Protein AF-A0A1I7H2E7-F1 (afdb_monomer)

Foldseek 3Di:
DDDDDDYDDDDDDDDDDDDDDDDDPPPDPPPPPAKDKPPQEEEEEAFDKDKIFIPWKWQKDWDPVLCQQWDWPDRIGRIIMIHGHDADKTWMWTDDPPDIGIHIYGYDYDDPDDKDWPAQEDEDEAQGKDATDIPDLQKAKDWPDVCQWDADRRRIIHGHDAPDKTKMKIDHPRGIGIHIYHYHYDAAADDPLVLLVQLQQPDDPPQEAEEEQDDPVLVVLDDRHRHHDQHLPVQPDLVSSLVSLCVRCPPPDLQHAYEYAYAAPCPSLVSNLVSCVVVVRDRVSYHYHVRHPPDSPSQDAAADELVRCVVPVVLAAEEEQDAPVVVVVDDDPNHDYQDQVQCLVVVNLVRPSSLVSLCVRCPPPDLLHAYEYAYQFSCRSLSSSLVSCVVVPRDRVSGYYHHGGPVRNPD

Structure (mmCIF, N/CA/C/O backbone):
data_AF-A0A1I7H2E7-F1
#
_entry.id   AF-A0A1I7H2E7-F1
#
loop_
_atom_site.group_PDB
_atom_site.id
_atom_site.type_symbol
_atom_site.label_atom_id
_atom_site.label_alt_id
_atom_site.label_comp_id
_atom_site.label_asym_id
_atom_site.label_entity_id
_atom_site.label_seq_id
_atom_site.pdbx_PDB_ins_code
_atom_site.Cartn_x
_atom_site.Cartn_y
_atom_site.Cartn_z
_atom_site.occupancy
_atom_site.B_iso_or_equiv
_atom_site.auth_seq_id
_atom_site.auth_comp_id
_atom_site.auth_asym_id
_atom_site.auth_atom_id
_atom_site.pdbx_PDB_model_num
ATOM 1 N N . MET A 1 1 ? -45.695 77.526 45.632 1.00 39.12 1 MET A N 1
ATOM 2 C CA . MET A 1 1 ? -44.783 76.840 44.684 1.00 39.12 1 MET A CA 1
ATOM 3 C C . MET A 1 1 ? -43.753 76.046 45.487 1.00 39.12 1 MET A C 1
ATOM 5 O O . MET A 1 1 ? -43.340 76.548 46.519 1.00 39.12 1 MET A O 1
ATOM 9 N N . THR A 1 2 ? -43.395 74.830 45.047 1.00 47.53 2 THR A N 1
ATOM 10 C CA . THR A 1 2 ? -42.197 74.028 45.436 1.00 47.53 2 THR A CA 1
ATOM 11 C C . THR A 1 2 ? -41.650 74.087 46.884 1.00 47.53 2 THR A C 1
ATOM 13 O O . THR A 1 2 ? -40.938 75.038 47.200 1.00 47.53 2 THR A O 1
ATOM 16 N N . LYS A 1 3 ? -41.798 72.997 47.675 1.00 38.00 3 LYS A N 1
ATOM 17 C CA . LYS A 1 3 ? -40.707 72.274 48.408 1.00 38.00 3 LYS A CA 1
ATOM 18 C C . LYS A 1 3 ? -41.203 71.186 49.406 1.00 38.00 3 LYS A C 1
ATOM 20 O O . LYS A 1 3 ? -42.152 71.397 50.141 1.00 38.00 3 LYS A O 1
ATOM 25 N N . THR A 1 4 ? -40.506 70.040 49.393 1.00 45.47 4 THR A N 1
ATOM 26 C CA . THR A 1 4 ? -40.115 69.075 50.468 1.00 45.47 4 THR A CA 1
ATOM 27 C C . THR A 1 4 ? -40.880 68.862 51.811 1.00 45.47 4 THR A C 1
ATOM 29 O O . THR A 1 4 ? -41.025 69.798 52.586 1.00 45.47 4 THR A O 1
ATOM 32 N N . ASN A 1 5 ? -40.994 67.565 52.190 1.00 44.47 5 ASN A N 1
ATOM 33 C CA . ASN A 1 5 ? -40.576 66.905 53.471 1.00 44.47 5 ASN A CA 1
ATOM 34 C C . ASN A 1 5 ? -41.525 66.537 54.670 1.00 44.47 5 ASN A C 1
ATOM 36 O O . ASN A 1 5 ? -42.343 67.321 55.126 1.00 44.47 5 ASN A O 1
ATOM 40 N N . THR A 1 6 ? -41.231 65.342 55.244 1.00 44.25 6 THR A N 1
ATOM 41 C CA . THR A 1 6 ? -41.239 64.874 56.679 1.00 44.25 6 THR A CA 1
ATOM 42 C C . THR A 1 6 ? -42.506 64.667 57.578 1.00 44.25 6 THR A C 1
ATOM 44 O O . THR A 1 6 ? -43.095 65.634 58.026 1.00 44.25 6 THR A O 1
ATOM 47 N N . THR A 1 7 ? -42.785 63.392 57.976 1.00 47.19 7 THR A N 1
ATOM 48 C CA . THR A 1 7 ? -42.917 62.764 59.359 1.00 47.19 7 THR A CA 1
ATOM 49 C C . THR A 1 7 ? -43.738 63.416 60.532 1.00 47.19 7 THR A C 1
ATOM 51 O O . THR A 1 7 ? -43.696 64.627 60.643 1.00 47.19 7 THR A O 1
ATOM 54 N N . LEU A 1 8 ? -44.375 62.769 61.560 1.00 46.16 8 LEU A N 1
ATOM 55 C CA . LEU A 1 8 ? -44.538 61.366 62.082 1.00 46.16 8 LEU A CA 1
ATOM 56 C C . LEU A 1 8 ? -45.628 61.229 63.235 1.00 46.16 8 LEU A C 1
ATOM 58 O O . LEU A 1 8 ? -46.030 62.243 63.782 1.00 46.16 8 LEU A O 1
ATOM 62 N N . ARG A 1 9 ? -45.918 59.984 63.727 1.00 43.84 9 ARG A N 1
ATOM 63 C CA . ARG A 1 9 ? -46.377 59.518 65.108 1.00 43.84 9 ARG A CA 1
ATOM 64 C C . ARG A 1 9 ? -47.878 59.366 65.572 1.00 43.84 9 ARG A C 1
ATOM 66 O O . ARG A 1 9 ? -48.495 60.331 65.980 1.00 43.84 9 ARG A O 1
ATOM 73 N N . ARG A 1 10 ? -48.299 58.081 65.747 1.00 44.12 10 ARG A N 1
ATOM 74 C CA . ARG A 1 10 ? -48.783 57.285 66.954 1.00 44.12 10 ARG A CA 1
ATOM 75 C C . ARG A 1 10 ? -50.071 57.561 67.822 1.00 44.12 10 ARG A C 1
ATOM 77 O O . ARG A 1 10 ? -50.390 58.697 68.119 1.00 44.12 10 ARG A O 1
ATOM 84 N N . ALA A 1 11 ? -50.592 56.434 68.393 1.00 37.72 11 ALA A N 1
ATOM 85 C CA . ALA A 1 11 ? -51.618 56.159 69.467 1.00 37.72 11 ALA A CA 1
ATOM 86 C C . ALA A 1 11 ? -53.118 56.065 69.023 1.00 37.72 11 ALA A C 1
ATOM 88 O O . ALA A 1 11 ? -53.515 56.896 68.223 1.00 37.72 11 ALA A O 1
ATOM 89 N N . ALA A 1 12 ? -54.006 55.077 69.327 1.00 38.41 12 ALA A N 1
ATOM 90 C CA . ALA A 1 12 ? -54.265 54.044 70.389 1.00 38.41 12 ALA A CA 1
ATOM 91 C C . ALA A 1 12 ? -55.137 54.572 71.580 1.00 38.41 12 ALA A C 1
ATOM 93 O O . ALA A 1 12 ? -54.796 55.638 72.069 1.00 38.41 12 ALA A O 1
ATOM 94 N N . VAL A 1 13 ? -56.259 53.986 72.087 1.00 34.22 13 VAL A N 1
ATOM 95 C CA . VAL A 1 13 ? -56.623 52.601 72.550 1.00 34.22 13 VAL A CA 1
ATOM 96 C C . VAL A 1 13 ? -58.181 52.400 72.737 1.00 34.22 13 VAL A C 1
ATOM 98 O O . VAL A 1 13 ? -58.881 53.387 72.896 1.00 34.22 13 VAL A O 1
ATOM 101 N N . LEU A 1 14 ? -58.663 51.127 72.729 1.00 35.69 14 LEU A N 1
ATOM 102 C CA . LEU A 1 14 ? -59.932 50.416 73.162 1.00 35.69 14 LEU A CA 1
ATOM 103 C C . LEU A 1 14 ? -61.058 51.094 74.030 1.00 35.69 14 LEU A C 1
ATOM 105 O O . LEU A 1 14 ? -60.807 52.127 74.626 1.00 35.69 14 LEU A O 1
ATOM 109 N N . ALA A 1 15 ? -62.235 50.492 74.365 1.00 38.62 15 ALA A N 1
ATOM 110 C CA . ALA A 1 15 ? -63.203 49.504 73.779 1.00 38.62 15 ALA A CA 1
ATOM 111 C C . ALA A 1 15 ? -64.215 48.948 74.848 1.00 38.62 15 ALA A C 1
ATOM 113 O O . ALA A 1 15 ? -63.773 48.622 75.942 1.00 38.62 15 ALA A O 1
ATOM 114 N N . LEU A 1 16 ? -65.508 48.730 74.514 1.00 29.69 16 LEU A N 1
ATOM 115 C CA . LEU A 1 16 ? -66.520 47.801 75.123 1.00 29.69 16 LEU A CA 1
ATOM 116 C C . LEU A 1 16 ? -67.838 47.883 74.294 1.00 29.69 16 LEU A C 1
ATOM 118 O O . LEU A 1 16 ? -68.062 48.914 73.671 1.00 29.69 16 LEU A O 1
ATOM 122 N N . SER A 1 17 ? -68.818 46.963 74.294 1.00 39.81 17 SER A N 1
ATOM 123 C CA . SER A 1 17 ? -68.858 45.480 74.268 1.00 39.81 17 SER A CA 1
ATOM 124 C C . SER A 1 17 ? -70.331 45.028 74.147 1.00 39.81 17 SER A C 1
ATOM 126 O O . SER A 1 17 ? -71.151 45.509 74.926 1.00 39.81 17 SER A O 1
ATOM 128 N N . LEU A 1 18 ? -70.686 44.080 73.266 1.00 34.16 18 LEU A N 1
ATOM 129 C CA . LEU A 1 18 ? -72.016 43.437 73.281 1.00 34.16 18 LEU A CA 1
ATOM 130 C C . LEU A 1 18 ? -71.921 41.952 72.885 1.00 34.16 18 LEU A C 1
ATOM 132 O O . LEU A 1 18 ? -71.183 41.598 71.966 1.00 34.16 18 LEU A O 1
ATOM 136 N N . LEU A 1 19 ? -72.636 41.086 73.610 1.00 36.25 19 LEU A N 1
ATOM 137 C CA . LEU A 1 19 ? -72.611 39.629 73.434 1.00 36.25 19 LEU A CA 1
ATOM 138 C C . LEU A 1 19 ? -73.403 39.181 72.197 1.00 36.25 19 LEU A C 1
ATOM 140 O O . LEU A 1 19 ? -74.535 39.611 71.993 1.00 36.25 19 LEU A O 1
ATOM 144 N N . LEU A 1 20 ? -72.857 38.210 71.459 1.00 37.78 20 LEU A N 1
ATOM 145 C CA . LEU A 1 20 ? -73.611 37.388 70.511 1.00 37.78 20 LEU A CA 1
ATOM 146 C C . LEU A 1 20 ? -73.331 35.906 70.796 1.00 37.78 20 LEU A C 1
ATOM 148 O O . LEU A 1 20 ? -72.175 35.486 70.890 1.00 37.78 20 LEU A O 1
ATOM 152 N N . THR A 1 21 ? -74.384 35.112 70.972 1.00 44.91 21 THR A N 1
ATOM 153 C CA . THR A 1 21 ? -74.300 33.700 71.360 1.00 44.91 21 THR A CA 1
ATOM 154 C C . THR A 1 21 ? -73.898 32.818 70.178 1.00 44.91 21 THR A C 1
ATOM 156 O O . THR A 1 21 ? -74.697 32.514 69.297 1.00 44.91 21 THR A O 1
ATOM 159 N N . VAL A 1 22 ? -72.646 32.354 70.171 1.00 44.28 22 VAL A N 1
ATOM 160 C CA . VAL A 1 22 ? -72.192 31.335 69.214 1.00 44.28 22 VAL A CA 1
ATOM 161 C C . VAL A 1 22 ? -72.613 29.958 69.718 1.00 44.28 22 VAL A C 1
ATOM 163 O O . VAL A 1 22 ? -72.052 29.436 70.681 1.00 44.28 22 VAL A O 1
ATOM 166 N N . THR A 1 23 ? -73.581 29.342 69.041 1.00 45.22 23 THR A N 1
ATOM 167 C CA . THR A 1 23 ? -73.868 27.917 69.207 1.00 45.22 23 THR A CA 1
ATOM 168 C C . THR A 1 23 ? -72.648 27.106 68.776 1.00 45.22 23 THR A C 1
ATOM 170 O O . THR A 1 23 ? -72.267 27.079 67.605 1.00 45.22 23 THR A O 1
ATOM 173 N N . PHE A 1 24 ? -72.015 26.419 69.728 1.00 40.97 24 PHE A N 1
ATOM 174 C CA . PHE A 1 24 ? -70.978 25.445 69.412 1.00 40.97 24 PHE A CA 1
ATOM 175 C C . PHE A 1 24 ? -71.612 24.259 68.677 1.00 40.97 24 PHE A C 1
ATOM 177 O O . PHE A 1 24 ? -72.063 23.300 69.303 1.00 40.97 24 PHE A O 1
ATOM 184 N N . LEU A 1 25 ? -71.581 24.272 67.339 1.00 37.00 25 LEU A N 1
ATOM 185 C CA . LEU A 1 25 ? -71.547 23.005 66.616 1.00 37.00 25 LEU A CA 1
ATOM 186 C C . LEU A 1 25 ? -70.321 22.249 67.130 1.00 37.00 25 LEU A C 1
ATOM 188 O O . LEU A 1 25 ? -69.187 22.711 66.969 1.00 37.00 25 LEU A O 1
ATOM 192 N N . ALA A 1 26 ? -70.551 21.083 67.736 1.00 49.62 26 ALA A N 1
ATOM 193 C CA . ALA A 1 26 ? -69.478 20.144 68.017 1.00 49.62 26 ALA A CA 1
ATOM 194 C C . ALA A 1 26 ? -68.666 19.959 66.722 1.00 49.62 26 ALA A C 1
ATOM 196 O O . ALA A 1 26 ? -69.274 19.760 65.663 1.00 49.62 26 ALA A O 1
ATOM 197 N N . PRO A 1 27 ? -67.322 20.054 66.755 1.00 52.00 27 PRO A N 1
ATOM 198 C CA . PRO A 1 27 ? -66.520 19.921 65.553 1.00 52.00 27 PRO A CA 1
ATOM 199 C C . PRO A 1 27 ? -66.718 18.514 64.997 1.00 52.00 27 PRO A C 1
ATOM 201 O O . PRO A 1 27 ? -66.122 17.552 65.486 1.00 52.00 27 PRO A O 1
ATOM 204 N N . GLY A 1 28 ? -67.574 18.407 63.975 1.00 48.88 28 GLY A N 1
ATOM 205 C CA . GLY A 1 28 ? -67.830 17.164 63.268 1.00 48.88 28 GLY A CA 1
ATOM 206 C C . GLY A 1 28 ? -66.490 16.552 62.900 1.00 48.88 28 GLY A C 1
ATOM 207 O O . GLY A 1 28 ? -65.632 17.236 62.335 1.00 48.88 28 GLY A O 1
ATOM 208 N N . ALA A 1 29 ? -66.274 15.300 63.300 1.00 43.50 29 ALA A N 1
ATOM 209 C CA . ALA A 1 29 ? -64.980 14.650 63.185 1.00 43.50 29 ALA A CA 1
ATOM 210 C C . ALA A 1 29 ? -64.644 14.409 61.705 1.00 43.50 29 ALA A C 1
ATOM 212 O O . ALA A 1 29 ? -64.855 13.321 61.171 1.00 43.50 29 ALA A O 1
ATOM 213 N N . TYR A 1 30 ? -64.111 15.438 61.038 1.00 47.12 30 TYR A N 1
ATOM 214 C CA . TYR A 1 30 ? -63.625 15.387 59.666 1.00 47.12 30 TYR A CA 1
ATOM 215 C C . TYR A 1 30 ? -62.552 14.304 59.579 1.00 47.12 30 TYR A C 1
ATOM 217 O O . TYR A 1 30 ? -61.385 14.531 59.912 1.00 47.12 30 TYR A O 1
ATOM 225 N N . ALA A 1 31 ? -62.959 13.109 59.144 1.00 49.69 31 ALA A N 1
ATOM 226 C CA . ALA A 1 31 ? -62.100 11.941 59.067 1.00 49.69 31 ALA A CA 1
ATOM 227 C C . ALA A 1 31 ? -60.881 12.270 58.195 1.00 49.69 31 ALA A C 1
ATOM 229 O O . ALA A 1 31 ? -60.977 12.411 56.972 1.00 49.69 31 ALA A O 1
ATOM 230 N N . ALA A 1 32 ? -59.725 12.448 58.841 1.00 59.88 32 ALA A N 1
ATOM 231 C CA . ALA A 1 32 ? -58.547 13.016 58.202 1.00 59.88 32 ALA A CA 1
ATOM 232 C C . ALA A 1 32 ? -58.154 12.193 56.966 1.00 59.88 32 ALA A C 1
ATOM 234 O O . ALA A 1 32 ? -57.819 11.009 57.071 1.00 59.88 32 ALA A O 1
ATOM 235 N N . LYS A 1 33 ? -58.193 12.831 55.787 1.00 70.50 33 LYS A N 1
ATOM 236 C CA . LYS A 1 33 ? -58.052 12.172 54.479 1.00 70.50 33 LYS A CA 1
ATOM 237 C C . LYS A 1 33 ? -56.845 11.227 54.476 1.00 70.50 33 LYS A C 1
ATOM 239 O O . LYS A 1 33 ? -55.701 11.666 54.598 1.00 70.50 33 LYS A O 1
ATOM 244 N N . LYS A 1 34 ? -57.092 9.919 54.343 1.00 83.81 34 LYS A N 1
ATOM 245 C CA . LYS A 1 34 ? -56.076 8.855 54.471 1.00 83.81 34 LYS A CA 1
ATOM 246 C C . LYS A 1 34 ? -54.879 9.131 53.553 1.00 83.81 34 LYS A C 1
ATOM 248 O O . LYS A 1 34 ? -55.049 9.294 52.346 1.00 83.81 34 LYS A O 1
ATOM 253 N N . LEU A 1 35 ? -53.661 9.191 54.101 1.00 90.81 35 LEU A N 1
ATOM 254 C CA . LEU A 1 35 ? -52.460 9.495 53.312 1.00 90.81 35 LEU A CA 1
ATOM 255 C C . LEU A 1 35 ? -52.169 8.377 52.300 1.00 90.81 35 LEU A C 1
ATOM 257 O O . LEU A 1 35 ? -51.832 7.250 52.676 1.00 90.81 35 LEU A O 1
ATOM 261 N N . THR A 1 36 ? -52.223 8.723 51.016 1.00 92.25 36 THR A N 1
ATOM 262 C CA . THR A 1 36 ? -51.844 7.851 49.898 1.00 92.25 36 THR A CA 1
ATOM 263 C C . THR A 1 36 ? -50.719 8.484 49.094 1.00 92.25 36 THR A C 1
ATOM 265 O O . THR A 1 36 ? -50.698 9.701 48.902 1.00 92.25 36 THR A O 1
ATOM 268 N N . VAL A 1 37 ? -49.811 7.651 48.586 1.00 94.50 37 VAL A N 1
ATOM 269 C CA . VAL A 1 37 ? -48.674 8.065 47.756 1.00 94.50 37 VAL A CA 1
ATOM 270 C C . VAL A 1 37 ? -48.627 7.242 46.474 1.00 94.50 37 VAL A C 1
ATOM 272 O O . VAL A 1 37 ? -48.909 6.044 46.505 1.00 94.50 37 VAL A O 1
ATOM 275 N N . LYS A 1 38 ? -48.269 7.875 45.355 1.00 92.38 38 LYS A N 1
ATOM 276 C CA . LYS A 1 38 ? -48.076 7.213 44.059 1.00 92.38 38 LYS A CA 1
ATOM 277 C C . LYS A 1 38 ? -46.748 7.663 43.429 1.00 92.38 38 LYS A C 1
ATOM 279 O O . LYS A 1 38 ? -46.504 8.876 43.365 1.00 92.38 38 LYS A O 1
ATOM 284 N N . PRO A 1 39 ? -45.919 6.735 42.914 1.00 94.62 39 PRO A N 1
ATOM 285 C CA . PRO A 1 39 ? -45.935 5.277 43.137 1.00 94.62 39 PRO A CA 1
ATOM 286 C C . PRO A 1 39 ? -45.455 4.871 44.552 1.00 94.62 39 PRO A C 1
ATOM 288 O O . PRO A 1 39 ? -44.841 5.669 45.259 1.00 94.62 39 PRO A O 1
ATOM 291 N N . THR A 1 40 ? -45.702 3.619 44.957 1.00 93.19 40 THR A N 1
ATOM 292 C CA . THR A 1 40 ? -45.238 3.020 46.235 1.00 93.19 40 THR A CA 1
ATOM 293 C C . THR A 1 40 ? -43.922 2.237 46.111 1.00 93.19 40 THR A C 1
ATOM 295 O O . THR A 1 40 ? -43.202 2.069 47.096 1.00 93.19 40 THR A O 1
ATOM 298 N N . LYS A 1 41 ? -43.568 1.791 44.901 1.00 95.69 41 LYS A N 1
ATOM 299 C CA . LYS A 1 41 ? -42.285 1.163 44.558 1.00 95.69 41 LYS A CA 1
ATOM 300 C C . LYS A 1 41 ? -41.791 1.749 43.234 1.00 95.69 41 LYS A C 1
ATOM 302 O O . LYS A 1 41 ? -42.593 1.970 42.331 1.00 95.69 41 LYS A O 1
ATOM 307 N N . VAL A 1 42 ? -40.492 2.016 43.123 1.00 95.19 42 VAL A N 1
ATOM 308 C CA . VAL A 1 42 ? -39.837 2.513 41.903 1.00 95.19 42 VAL A CA 1
ATOM 309 C C . VAL A 1 42 ? -38.520 1.774 41.709 1.00 95.19 42 VAL A C 1
ATOM 311 O O . VAL A 1 42 ? -37.785 1.575 42.675 1.00 95.19 42 VAL A O 1
ATOM 314 N N . THR A 1 43 ? -38.202 1.424 40.467 1.00 94.94 43 THR A N 1
ATOM 315 C CA . THR A 1 43 ? -36.850 1.031 40.055 1.00 94.94 43 THR A CA 1
ATOM 316 C C . THR A 1 43 ? -36.293 2.134 39.159 1.00 94.94 43 THR A C 1
ATOM 318 O O . THR A 1 43 ? -37.012 2.594 38.276 1.00 94.94 43 THR A O 1
ATOM 321 N N . LEU A 1 44 ? -35.060 2.575 39.409 1.00 92.44 44 LEU A N 1
ATOM 322 C CA . LEU A 1 44 ? -34.354 3.617 38.651 1.00 92.44 44 LEU A CA 1
ATOM 323 C C . LEU A 1 44 ? -32.926 3.162 38.330 1.00 92.44 44 LEU A C 1
ATOM 325 O O . LEU A 1 44 ? -32.350 2.387 39.093 1.00 92.44 44 LEU A O 1
ATOM 329 N N . LYS A 1 45 ? -32.323 3.676 37.261 1.00 90.44 45 LYS A N 1
ATOM 330 C CA . LYS A 1 45 ? -30.861 3.678 37.069 1.00 90.44 45 LYS A CA 1
ATOM 331 C C . LYS A 1 45 ? -30.243 4.896 37.771 1.00 90.44 45 LYS A C 1
ATOM 333 O O . LYS A 1 45 ? -30.919 5.901 37.995 1.00 90.44 45 LYS A O 1
ATOM 338 N N . VAL A 1 46 ? -28.960 4.834 38.139 1.00 91.00 46 VAL A N 1
ATOM 339 C CA . VAL A 1 46 ? -28.218 6.015 38.635 1.00 91.00 46 VAL A CA 1
ATOM 340 C C . VAL A 1 46 ? -28.333 7.169 37.626 1.00 91.00 46 VAL A C 1
ATOM 342 O O . VAL A 1 46 ? -28.200 6.951 36.427 1.00 91.00 46 VAL A O 1
ATOM 345 N N . GLY A 1 47 ? -28.607 8.384 38.113 1.00 87.69 47 GLY A N 1
ATOM 346 C CA . GLY A 1 47 ? -28.859 9.579 37.299 1.00 87.69 47 GLY A CA 1
ATOM 347 C C . GLY A 1 47 ? -30.341 9.849 37.001 1.00 87.69 47 GLY A C 1
ATOM 348 O O . GLY A 1 47 ? -30.735 11.013 36.883 1.00 87.69 47 GLY A O 1
ATOM 349 N N . GLU A 1 48 ? -31.190 8.817 36.954 1.00 92.94 48 GLU A N 1
ATOM 350 C CA . GLU A 1 48 ? -32.618 8.978 36.656 1.00 92.94 48 GLU A CA 1
ATOM 351 C C . GLU A 1 48 ? -33.385 9.708 37.771 1.00 92.94 48 GLU A C 1
ATOM 353 O O . GLU A 1 48 ? -33.005 9.729 38.950 1.00 92.94 48 GLU A O 1
ATOM 358 N N . LYS A 1 49 ? -34.516 10.308 37.384 1.00 95.38 49 LYS A N 1
ATOM 359 C CA . LYS A 1 49 ? -35.393 11.098 38.253 1.00 95.38 49 LYS A CA 1
ATOM 360 C C . LYS A 1 49 ? -36.824 10.564 38.191 1.00 95.38 49 LYS A C 1
ATOM 362 O O . LYS A 1 49 ? -37.327 10.268 37.111 1.00 95.38 49 LYS A O 1
ATOM 367 N N . LYS A 1 50 ? -37.530 10.520 39.326 1.00 97.06 50 LYS A N 1
ATOM 368 C CA . LYS A 1 50 ? -38.975 10.224 39.366 1.00 97.06 50 LYS A CA 1
ATOM 369 C C . LYS A 1 50 ? -39.724 11.205 40.259 1.00 97.06 50 LYS A C 1
ATOM 371 O O . LYS A 1 50 ? -39.308 11.485 41.381 1.00 97.06 50 LYS A O 1
ATOM 376 N N . LYS A 1 51 ? -40.863 11.704 39.779 1.00 96.62 51 LYS A N 1
ATOM 377 C CA . LYS A 1 51 ? -41.819 12.468 40.590 1.00 96.62 51 LYS A CA 1
ATOM 378 C C . LYS A 1 51 ? -42.610 11.497 41.471 1.00 96.62 51 LYS A C 1
ATOM 380 O O . LYS A 1 51 ? -43.269 10.595 40.961 1.00 96.62 51 LYS A O 1
ATOM 385 N N . LEU A 1 52 ? -42.535 11.688 42.783 1.00 96.62 52 LEU A N 1
ATOM 386 C CA . LEU A 1 52 ? -43.393 11.047 43.775 1.00 96.62 52 LEU A CA 1
ATOM 387 C C . LEU A 1 52 ? -44.496 12.033 44.162 1.00 96.62 52 LEU A C 1
ATOM 389 O O . LEU A 1 52 ? -44.237 13.228 44.318 1.00 96.62 52 LEU A O 1
ATOM 393 N N . THR A 1 53 ? -45.720 11.539 44.323 1.00 95.69 53 THR A N 1
ATOM 394 C CA . THR A 1 53 ? -46.897 12.357 44.647 1.00 95.69 53 THR A CA 1
ATOM 395 C C . THR A 1 53 ? -47.620 11.815 45.872 1.00 95.69 53 THR A C 1
ATOM 397 O O . THR A 1 53 ? -47.594 10.612 46.137 1.00 95.69 53 THR A O 1
ATOM 400 N N . ALA A 1 54 ? -48.258 12.708 46.622 1.00 95.00 54 ALA A N 1
ATOM 401 C CA . ALA A 1 54 ? -49.149 12.414 47.733 1.00 95.00 54 ALA A CA 1
ATOM 402 C C . ALA A 1 54 ? -50.492 13.124 47.512 1.00 95.00 54 ALA A C 1
ATOM 404 O O . ALA A 1 54 ? -50.540 14.202 46.920 1.00 95.00 54 ALA A O 1
ATOM 405 N N . ASN A 1 55 ? -51.583 12.552 48.024 1.00 93.38 55 ASN A N 1
ATOM 406 C CA . ASN A 1 55 ? -52.922 13.151 47.913 1.00 93.38 55 ASN A CA 1
ATOM 407 C C . ASN A 1 55 ? -53.111 14.445 48.736 1.00 93.38 55 ASN A C 1
ATOM 409 O O . ASN A 1 55 ? -54.120 15.129 48.587 1.00 93.38 55 ASN A O 1
ATOM 413 N N . GLN A 1 56 ? -52.145 14.790 49.589 1.00 92.31 56 GLN A N 1
ATOM 414 C CA . GLN A 1 56 ? -52.139 15.974 50.450 1.00 92.31 56 GLN A CA 1
ATOM 415 C C . GLN A 1 56 ? -50.702 16.449 50.723 1.00 92.31 56 GLN A C 1
ATOM 417 O O . GLN A 1 56 ? -49.734 15.807 50.308 1.00 92.31 56 GLN A O 1
ATOM 422 N N . LYS A 1 57 ? -50.542 17.597 51.397 1.00 93.12 57 LYS A N 1
ATOM 423 C CA . LYS A 1 57 ? -49.223 18.160 51.736 1.00 93.12 57 LYS A CA 1
ATOM 424 C C . LYS A 1 57 ? -48.499 17.214 52.702 1.00 93.12 57 LYS A C 1
ATOM 426 O O . LYS A 1 57 ? -48.979 16.976 53.804 1.00 93.12 57 LYS A O 1
ATOM 431 N N . ALA A 1 58 ? -47.342 16.694 52.296 1.00 94.56 58 ALA A N 1
ATOM 432 C CA . ALA A 1 58 ? -46.531 15.792 53.108 1.00 94.56 58 ALA A CA 1
ATOM 433 C C . ALA A 1 58 ? -45.122 16.357 53.338 1.00 94.56 58 ALA A C 1
ATOM 435 O O . ALA A 1 58 ? -44.563 17.042 52.477 1.00 94.56 58 ALA A O 1
ATOM 436 N N . LYS A 1 59 ? -44.528 16.037 54.492 1.00 96.12 59 LYS A N 1
ATOM 437 C CA . LYS A 1 59 ? -43.092 16.199 54.749 1.00 96.12 59 LYS A CA 1
ATOM 438 C C . LYS A 1 59 ? -42.375 14.966 54.195 1.00 96.12 59 LYS A C 1
ATOM 440 O O . LYS A 1 59 ? -42.710 13.842 54.571 1.00 96.12 59 LYS A O 1
ATOM 445 N N . TRP A 1 60 ? -41.415 15.178 53.302 1.00 97.12 60 TRP A N 1
ATOM 446 C CA . TRP A 1 60 ? -40.678 14.123 52.607 1.00 97.12 60 TRP A CA 1
ATOM 447 C C . TRP A 1 60 ? -39.289 13.953 53.223 1.00 97.12 60 TRP A C 1
ATOM 449 O O . TRP A 1 60 ? -38.554 14.932 53.379 1.00 97.12 60 TRP A O 1
ATOM 459 N N . SER A 1 61 ? -38.917 12.721 53.569 1.00 96.38 61 SER A N 1
ATOM 460 C CA . SER A 1 61 ? -37.620 12.406 54.174 1.00 96.38 61 SER A CA 1
ATOM 461 C C . SER A 1 61 ? -37.034 11.079 53.688 1.00 96.38 61 SER A C 1
ATOM 463 O O . SER A 1 61 ? -37.719 10.233 53.116 1.00 96.38 61 SER A O 1
ATOM 465 N N . VAL A 1 62 ? -35.735 10.920 53.923 1.00 96.81 62 VAL A N 1
ATOM 466 C CA . VAL A 1 62 ? -34.926 9.711 53.712 1.00 96.81 62 VAL A CA 1
ATOM 467 C C . VAL A 1 62 ? -34.004 9.560 54.923 1.00 96.81 62 VAL A C 1
ATOM 469 O O . VAL A 1 62 ? -33.716 10.556 55.593 1.00 96.81 62 VAL A O 1
ATOM 472 N N . SER A 1 63 ? -33.553 8.346 55.244 1.00 96.06 63 SER A N 1
ATOM 473 C CA . SER A 1 63 ? -32.575 8.163 56.327 1.00 96.06 63 SER A CA 1
ATOM 474 C C . SER A 1 63 ? -31.174 8.652 55.921 1.00 96.06 63 SER A C 1
ATOM 476 O O . SER A 1 63 ? -30.893 8.828 54.733 1.00 96.06 63 SER A O 1
ATOM 478 N N . LYS A 1 64 ? -30.260 8.828 56.892 1.00 93.88 64 LYS A N 1
ATOM 479 C CA . LYS A 1 64 ? -28.857 9.211 56.621 1.00 93.88 64 LYS A CA 1
ATOM 480 C C . LYS A 1 64 ? -28.166 8.241 55.641 1.00 93.88 64 LYS A C 1
ATOM 482 O O . LYS A 1 64 ? -27.406 8.692 54.787 1.00 93.88 64 LYS A O 1
ATOM 487 N N . LYS A 1 65 ? -28.465 6.933 55.710 1.00 94.31 65 LYS A N 1
ATOM 488 C CA . LYS A 1 65 ? -27.951 5.931 54.755 1.00 94.31 65 LYS A CA 1
ATOM 489 C C . LYS A 1 65 ? -28.595 6.057 53.369 1.00 94.31 65 LYS A C 1
ATOM 491 O O . LYS A 1 65 ? -27.885 6.084 52.369 1.00 94.31 65 LYS A O 1
ATOM 496 N N . ASP A 1 66 ? -29.914 6.236 53.308 1.00 96.06 66 ASP A N 1
ATOM 497 C CA . ASP A 1 66 ? -30.657 6.349 52.043 1.00 96.06 66 ASP A CA 1
ATOM 498 C C . ASP A 1 66 ? -30.297 7.632 51.268 1.00 96.06 66 ASP A C 1
ATOM 500 O O . ASP A 1 66 ? -30.322 7.641 50.040 1.00 96.06 66 ASP A O 1
ATOM 504 N N . ALA A 1 67 ? -29.895 8.707 51.958 1.00 94.62 67 ALA A N 1
ATOM 505 C CA . ALA A 1 67 ? -29.451 9.968 51.349 1.00 94.62 67 ALA A CA 1
ATOM 506 C C . ALA A 1 67 ? -28.148 9.853 50.518 1.00 94.62 67 ALA A C 1
ATOM 508 O O . ALA A 1 67 ? -27.853 10.728 49.688 1.00 94.62 67 ALA A O 1
ATOM 509 N N . LYS A 1 68 ? -27.375 8.771 50.719 1.00 95.06 68 LYS A N 1
ATOM 510 C CA . LYS A 1 68 ? -26.234 8.388 49.866 1.00 95.06 68 LYS A CA 1
ATOM 511 C C . LYS A 1 68 ? -26.697 7.760 48.539 1.00 95.06 68 LYS A C 1
ATOM 513 O O . LYS A 1 68 ? -25.999 7.872 47.538 1.00 95.06 68 LYS A O 1
ATOM 518 N N . ILE A 1 69 ? -27.882 7.145 48.526 1.00 94.88 69 ILE A N 1
ATOM 519 C CA . ILE A 1 69 ? -28.468 6.402 47.395 1.00 94.88 69 ILE A CA 1
ATOM 520 C C . ILE A 1 69 ? -29.388 7.308 46.559 1.00 94.88 69 ILE A C 1
ATOM 522 O O . ILE A 1 69 ? -29.389 7.214 45.332 1.00 94.88 69 ILE A O 1
ATOM 526 N N . VAL A 1 70 ? -30.132 8.227 47.191 1.00 96.19 70 VAL A N 1
ATOM 527 C CA . VAL A 1 70 ? -31.078 9.142 46.522 1.00 96.19 70 VAL A CA 1
ATOM 528 C C . VAL A 1 70 ? -31.053 10.577 47.078 1.00 96.19 70 VAL A C 1
ATOM 530 O O . VAL A 1 70 ? -30.735 10.807 48.244 1.00 96.19 70 VAL A O 1
ATOM 533 N N . LYS A 1 71 ? -31.430 11.566 46.256 1.00 96.62 71 LYS A N 1
ATOM 534 C CA . LYS A 1 71 ? -31.652 12.979 46.645 1.00 96.62 71 LYS A CA 1
ATOM 535 C C . LYS A 1 71 ? -33.111 13.363 46.399 1.00 96.62 71 LYS A C 1
ATOM 537 O O . LYS A 1 71 ? -33.665 12.993 45.372 1.00 96.62 71 LYS A O 1
ATOM 542 N N . LEU A 1 72 ? -33.719 14.123 47.310 1.00 96.62 72 LEU A N 1
ATOM 543 C CA . LEU A 1 72 ? -35.060 14.698 47.135 1.00 96.62 72 LEU A CA 1
ATOM 544 C C . LEU A 1 72 ? -34.946 16.172 46.726 1.00 96.62 72 LEU A C 1
ATOM 546 O O . LEU A 1 72 ? -34.132 16.894 47.303 1.00 96.62 72 LEU A O 1
ATOM 550 N N . SER A 1 73 ? -35.767 16.629 45.776 1.00 94.44 73 SER A N 1
ATOM 551 C CA . SER A 1 73 ? -35.775 18.032 45.332 1.00 94.44 73 SER A CA 1
ATOM 552 C C . SER A 1 73 ? -36.455 18.976 46.325 1.00 94.44 73 SER A C 1
ATOM 554 O O . SER A 1 73 ? -35.987 20.091 46.531 1.00 94.44 73 SER A O 1
ATOM 556 N N . LYS A 1 74 ? -37.545 18.534 46.967 1.00 92.00 74 LYS A N 1
ATOM 557 C CA . LYS A 1 74 ? -38.290 19.301 47.981 1.00 92.00 74 LYS A CA 1
ATOM 558 C C . LYS A 1 74 ? -38.616 18.412 49.186 1.00 92.00 74 LYS A C 1
ATOM 560 O O . LYS A 1 74 ? -38.995 17.252 49.026 1.00 92.00 74 LYS A O 1
ATOM 565 N N . LYS A 1 75 ? -38.474 18.953 50.402 1.00 92.31 75 LYS A N 1
ATOM 566 C CA . LYS A 1 75 ? -38.739 18.250 51.681 1.00 92.31 75 LYS A CA 1
ATOM 567 C C . LYS A 1 75 ? -40.172 18.455 52.209 1.00 92.31 75 LYS A C 1
ATOM 569 O O . LYS A 1 75 ? -40.529 17.898 53.243 1.00 92.31 75 LYS A O 1
ATOM 574 N N . SER A 1 76 ? -40.995 19.249 51.522 1.00 90.56 76 SER A N 1
ATOM 575 C CA . SER A 1 76 ? -42.385 19.555 51.885 1.00 90.56 76 SER A CA 1
ATOM 576 C C . SER A 1 76 ? -43.211 19.824 50.624 1.00 90.56 76 SER A C 1
ATOM 578 O O . SER A 1 76 ? -42.698 20.438 49.688 1.00 90.56 76 SER A O 1
ATOM 580 N N . GLY A 1 77 ? -44.466 19.368 50.589 1.00 93.00 77 GLY A N 1
ATOM 581 C CA . GLY A 1 77 ? -45.407 19.610 49.487 1.00 93.00 77 GLY A CA 1
ATOM 582 C C . GLY A 1 77 ? -46.242 18.382 49.108 1.00 93.00 77 GLY A C 1
ATOM 583 O O . GLY A 1 77 ? -46.050 17.297 49.657 1.00 93.00 77 GLY A O 1
ATOM 584 N N . LYS A 1 78 ? -47.161 18.537 48.143 1.00 94.62 78 LYS A N 1
ATOM 585 C CA . LYS A 1 78 ? -47.935 17.416 47.561 1.00 94.62 78 LYS A CA 1
ATOM 586 C C . LYS A 1 78 ? -47.083 16.497 46.662 1.00 94.62 78 LYS A C 1
ATOM 588 O O . LYS A 1 78 ? -47.518 15.406 46.311 1.00 94.62 78 LYS A O 1
ATOM 593 N N . ALA A 1 79 ? -45.871 16.909 46.285 1.00 95.00 79 ALA A N 1
ATOM 594 C CA . ALA A 1 79 ? -44.958 16.119 45.461 1.00 95.00 79 ALA A CA 1
ATOM 595 C C . ALA A 1 79 ? -43.486 16.411 45.787 1.00 95.00 79 ALA A C 1
ATOM 597 O O . ALA A 1 79 ? -43.150 17.490 46.276 1.00 95.00 79 ALA A O 1
ATOM 598 N N . THR A 1 80 ? -42.608 15.467 45.451 1.00 96.75 80 THR A N 1
ATOM 599 C CA . THR A 1 80 ? -41.149 15.642 45.440 1.00 96.75 80 THR A CA 1
ATOM 600 C C . THR A 1 80 ? -40.545 14.879 44.263 1.00 96.75 80 THR A C 1
ATOM 602 O O . THR A 1 80 ? -41.130 13.902 43.798 1.00 96.75 80 THR A O 1
ATOM 605 N N . VAL A 1 81 ? -39.391 15.307 43.753 1.00 96.75 81 VAL A N 1
ATOM 606 C CA . VAL A 1 81 ? -38.638 14.543 42.746 1.00 96.75 81 VAL A CA 1
ATOM 607 C C . VAL A 1 81 ? -37.500 13.826 43.453 1.00 96.75 81 VAL A C 1
ATOM 609 O O . VAL A 1 81 ? -36.700 14.468 44.132 1.00 96.75 81 VAL A O 1
ATOM 612 N N . VAL A 1 82 ? -37.438 12.504 43.298 1.00 96.75 82 VAL A N 1
ATOM 613 C CA . VAL A 1 82 ? -36.307 11.690 43.742 1.00 96.75 82 VAL A CA 1
ATOM 614 C C . VAL A 1 82 ? -35.321 11.526 42.585 1.00 96.75 82 VAL A C 1
ATOM 616 O O . VAL A 1 82 ? -35.722 11.120 41.498 1.00 96.75 82 VAL A O 1
ATOM 619 N N . THR A 1 83 ? -34.051 11.851 42.818 1.00 95.56 83 THR A N 1
ATOM 620 C CA . THR A 1 83 ? -32.926 11.628 41.895 1.00 95.56 83 THR A CA 1
ATOM 621 C C . THR A 1 83 ? -32.073 10.480 42.423 1.00 95.56 83 THR A C 1
ATOM 623 O O . THR A 1 83 ? -31.653 10.515 43.584 1.00 95.56 83 THR A O 1
ATOM 626 N N . ALA A 1 84 ? -31.794 9.484 41.588 1.00 95.44 84 ALA A N 1
ATOM 627 C CA . ALA A 1 84 ? -30.921 8.362 41.913 1.00 95.44 84 ALA A CA 1
ATOM 628 C C . ALA A 1 84 ? -29.434 8.769 41.861 1.00 95.44 84 ALA A C 1
ATOM 630 O O . ALA A 1 84 ? -28.981 9.332 40.868 1.00 95.44 84 ALA A O 1
ATOM 631 N N . LYS A 1 85 ? -28.670 8.481 42.924 1.00 92.94 85 LYS A N 1
ATOM 632 C CA . LYS A 1 85 ? -27.246 8.852 43.075 1.00 92.94 85 LYS A CA 1
ATOM 633 C C . LYS A 1 85 ? -26.281 7.667 43.021 1.00 92.94 85 LYS A C 1
ATOM 635 O O . LYS A 1 85 ? -25.216 7.781 42.433 1.00 92.94 85 LYS A O 1
ATOM 640 N N . LYS A 1 86 ? -26.618 6.561 43.687 1.00 92.44 86 LYS A N 1
ATOM 641 C CA . LYS A 1 86 ? -25.765 5.369 43.819 1.00 92.44 86 LYS A CA 1
ATOM 642 C C . LYS A 1 86 ? -26.640 4.123 43.763 1.00 92.44 86 LYS A C 1
ATOM 644 O O . LYS A 1 86 ? -27.780 4.177 44.214 1.00 92.44 86 LYS A O 1
ATOM 649 N N . ALA A 1 87 ? -26.115 3.022 43.229 1.00 91.44 87 ALA A N 1
ATOM 650 C CA . ALA A 1 87 ? -26.799 1.733 43.259 1.00 91.44 87 ALA A CA 1
ATOM 651 C C . ALA A 1 87 ? -27.102 1.290 44.705 1.00 91.44 87 ALA A C 1
ATOM 653 O O . ALA A 1 87 ? -26.299 1.515 45.613 1.00 91.44 87 ALA A O 1
ATOM 654 N N . GLY A 1 88 ? -28.265 0.675 44.918 1.00 92.88 88 GLY A N 1
ATOM 655 C CA . GLY A 1 88 ? -28.736 0.231 46.229 1.00 92.88 88 GLY A CA 1
ATOM 656 C C . GLY A 1 88 ? -30.234 0.455 46.448 1.00 92.88 88 GLY A C 1
ATOM 657 O O . GLY A 1 88 ? -30.944 0.992 45.599 1.00 92.88 88 GLY A O 1
ATOM 658 N N . LYS A 1 89 ? -30.732 0.039 47.614 1.00 96.12 89 LYS A N 1
ATOM 659 C CA . LYS A 1 89 ? -32.146 0.136 48.003 1.00 96.12 89 LYS A CA 1
ATOM 660 C C . LYS A 1 89 ? -32.344 1.263 49.013 1.00 96.12 89 LYS A C 1
ATOM 662 O O . LYS A 1 89 ? -31.764 1.219 50.093 1.00 96.12 89 LYS A O 1
ATOM 667 N N . ALA A 1 90 ? -33.185 2.237 48.676 1.00 96.94 90 ALA A N 1
ATOM 668 C CA . ALA A 1 90 ? -33.536 3.375 49.522 1.00 96.94 90 ALA A CA 1
ATOM 669 C C . ALA A 1 90 ? -35.024 3.374 49.903 1.00 96.94 90 ALA A C 1
ATOM 671 O O . ALA A 1 90 ? -35.873 2.875 49.158 1.00 96.94 90 ALA A O 1
ATOM 672 N N . VAL A 1 91 ? -35.363 3.987 51.042 1.00 97.12 91 VAL A N 1
ATOM 673 C CA . VAL A 1 91 ? -36.759 4.207 51.455 1.00 97.12 91 VAL A CA 1
ATOM 674 C C . VAL A 1 91 ? -37.048 5.696 51.631 1.00 97.12 91 VAL A C 1
ATOM 676 O O . VAL A 1 91 ? -36.578 6.332 52.574 1.00 97.12 91 VAL A O 1
ATOM 679 N N . VAL A 1 92 ? -37.890 6.240 50.753 1.00 97.19 92 VAL A N 1
ATOM 680 C CA . VAL A 1 92 ? -38.456 7.587 50.906 1.00 97.19 92 VAL A CA 1
ATOM 681 C C . VAL A 1 92 ? -39.691 7.501 51.801 1.00 97.19 92 VAL A C 1
ATOM 683 O O . VAL A 1 92 ? -40.492 6.573 51.689 1.00 97.19 92 VAL A O 1
ATOM 686 N N . ARG A 1 93 ? -39.860 8.458 52.710 1.00 96.62 93 ARG A N 1
ATOM 687 C CA . ARG A 1 93 ? -40.989 8.530 53.643 1.00 96.62 93 ARG A CA 1
ATOM 688 C C . ARG A 1 93 ? -41.771 9.814 53.411 1.00 96.62 93 ARG A C 1
ATOM 690 O O . ARG A 1 93 ? -41.183 10.891 53.376 1.00 96.62 93 ARG A O 1
ATOM 697 N N . ALA A 1 94 ? -43.088 9.693 53.289 1.00 96.12 94 ALA A N 1
ATOM 698 C CA . ALA A 1 94 ? -44.021 10.814 53.279 1.00 96.12 94 ALA A CA 1
ATOM 699 C C . ALA A 1 94 ? -44.783 10.826 54.609 1.00 96.12 94 ALA A C 1
ATOM 701 O O . ALA A 1 94 ? -45.409 9.821 54.953 1.00 96.12 94 ALA A O 1
ATOM 702 N N . LYS A 1 95 ? -44.721 11.932 55.360 1.00 94.69 95 LYS A N 1
ATOM 703 C CA . LYS A 1 95 ? -45.432 12.121 56.637 1.00 94.69 95 LYS A CA 1
ATOM 704 C C . LYS A 1 95 ? -46.475 13.234 56.523 1.00 94.69 95 LYS A C 1
ATOM 706 O O . LYS A 1 95 ? -46.137 14.334 56.090 1.00 94.69 95 LYS A O 1
ATOM 711 N N . ALA A 1 96 ? -47.703 12.965 56.961 1.00 92.50 96 ALA A N 1
ATOM 712 C CA . ALA A 1 96 ? -48.772 13.949 57.138 1.00 92.50 96 ALA A CA 1
ATOM 713 C C . ALA A 1 96 ? -49.443 13.691 58.499 1.00 92.50 96 ALA A C 1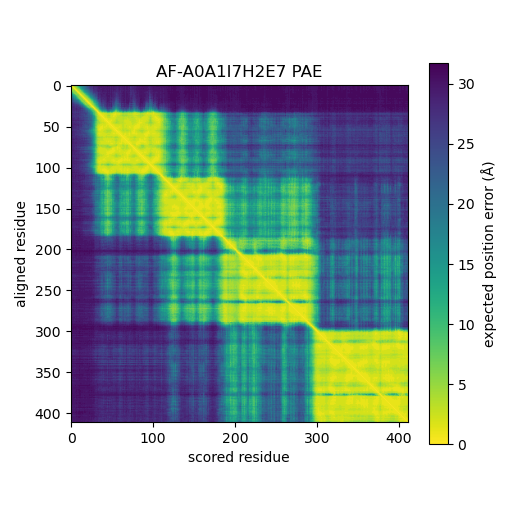
ATOM 715 O O . ALA A 1 96 ? -49.980 12.608 58.730 1.00 92.50 96 ALA A O 1
ATOM 716 N N . GLY A 1 97 ? -49.334 14.642 59.433 1.00 87.50 97 GLY A N 1
ATOM 717 C CA . GLY A 1 97 ? -49.719 14.425 60.834 1.00 87.50 97 GLY A CA 1
ATOM 718 C C . GLY A 1 97 ? -49.010 13.206 61.446 1.00 87.50 97 GLY A C 1
ATOM 719 O O . GLY A 1 97 ? -47.792 13.051 61.309 1.00 87.50 97 GLY A O 1
ATOM 720 N N . LYS A 1 98 ? -49.782 12.316 62.084 1.00 86.88 98 LYS A N 1
ATOM 721 C CA . LYS A 1 98 ? -49.310 11.020 62.614 1.00 86.88 98 LYS A CA 1
ATOM 722 C C . LYS A 1 98 ? -49.088 9.956 61.514 1.00 86.88 98 LYS A C 1
ATOM 724 O O . LYS A 1 98 ? -48.339 9.009 61.731 1.00 86.88 98 LYS A O 1
ATOM 729 N N . SER A 1 99 ? -49.671 10.114 60.319 1.00 89.25 99 SER A N 1
ATOM 730 C CA . SER A 1 99 ? -49.573 9.131 59.225 1.00 89.25 99 SER A CA 1
ATOM 731 C C . SER A 1 99 ? -48.226 9.173 58.498 1.00 89.25 99 SER A C 1
ATOM 733 O O . SER A 1 99 ? -47.770 10.237 58.076 1.00 89.25 99 SER A O 1
ATOM 735 N N . VAL A 1 100 ? -47.628 7.999 58.256 1.00 93.56 100 VAL A N 1
ATOM 736 C CA . VAL A 1 100 ? -46.405 7.835 57.449 1.00 93.56 100 VAL A CA 1
ATOM 737 C C . VAL A 1 100 ? -46.603 6.757 56.382 1.00 93.56 100 VAL A C 1
ATOM 739 O O . VAL A 1 100 ? -47.017 5.640 56.688 1.00 93.56 100 VAL A O 1
ATOM 742 N N . LYS A 1 101 ? -46.244 7.055 55.129 1.00 95.69 101 LYS A N 1
ATOM 743 C CA . LYS A 1 101 ? -46.136 6.065 54.044 1.00 95.69 101 LYS A CA 1
ATOM 744 C C . LYS A 1 101 ? -44.689 5.932 53.570 1.00 95.69 101 LYS A C 1
ATOM 746 O O . LYS A 1 101 ? -43.962 6.921 53.486 1.00 95.69 101 LYS A O 1
ATOM 751 N N . LYS A 1 102 ? -44.276 4.694 53.289 1.00 95.94 102 LYS A N 1
ATOM 752 C CA . LYS A 1 102 ? -42.951 4.326 52.768 1.00 95.94 102 LYS A CA 1
ATOM 753 C C . LYS A 1 102 ? -43.056 4.107 51.254 1.00 95.94 102 LYS A C 1
ATOM 755 O O . LYS A 1 102 ? -43.993 3.455 50.807 1.00 95.94 102 LYS A O 1
ATOM 760 N N . ILE A 1 103 ? -42.089 4.620 50.501 1.00 97.06 103 ILE A N 1
ATOM 761 C CA . ILE A 1 103 ? -41.885 4.355 49.076 1.00 97.06 103 ILE A CA 1
ATOM 762 C C . ILE A 1 103 ? -40.521 3.678 48.941 1.00 97.06 103 ILE A C 1
ATOM 764 O O . ILE A 1 103 ? -39.512 4.239 49.374 1.00 97.06 103 ILE A O 1
ATOM 768 N N . THR A 1 104 ? -40.472 2.483 48.358 1.00 97.00 104 THR A N 1
ATOM 769 C CA . THR A 1 104 ? -39.202 1.795 48.078 1.00 97.00 104 THR A CA 1
ATOM 770 C C . THR A 1 104 ? -38.643 2.262 46.741 1.00 97.00 104 THR A C 1
ATOM 772 O O . THR A 1 104 ? -39.334 2.187 45.728 1.00 97.00 104 THR A O 1
ATOM 775 N N . VAL A 1 105 ? -37.388 2.709 46.728 1.00 96.50 105 VAL A N 1
ATOM 776 C CA . VAL A 1 105 ? -36.656 3.074 45.511 1.00 96.50 105 VAL A CA 1
ATOM 777 C C . VAL A 1 105 ? -35.466 2.131 45.365 1.00 96.50 105 VAL A C 1
ATOM 779 O O . VAL A 1 105 ? -34.525 2.182 46.155 1.00 96.50 105 VAL A O 1
ATOM 782 N N . ASN A 1 106 ? -35.521 1.255 44.366 1.00 95.19 106 ASN A N 1
ATOM 783 C CA . ASN A 1 106 ? -34.426 0.371 43.987 1.00 95.19 106 ASN A CA 1
ATOM 784 C C . ASN A 1 106 ? -33.593 1.072 42.909 1.00 95.19 106 ASN A C 1
ATOM 786 O O . ASN A 1 106 ? -34.080 1.280 41.800 1.00 95.19 106 ASN A O 1
ATOM 790 N N . VAL A 1 107 ? -32.352 1.433 43.215 1.00 94.06 107 VAL A N 1
ATOM 791 C CA . VAL A 1 107 ? -31.430 2.027 42.244 1.00 94.06 107 VAL A CA 1
ATOM 792 C C . VAL A 1 107 ? -30.502 0.941 41.702 1.00 94.06 107 VAL A C 1
ATOM 794 O O . VAL A 1 107 ? -29.698 0.378 42.444 1.00 94.06 107 VAL A O 1
ATOM 797 N N . LYS A 1 108 ? -30.603 0.650 40.405 1.00 90.06 108 LYS A N 1
ATOM 798 C CA . LYS A 1 108 ? -29.612 -0.133 39.655 1.00 90.06 108 LYS A CA 1
ATOM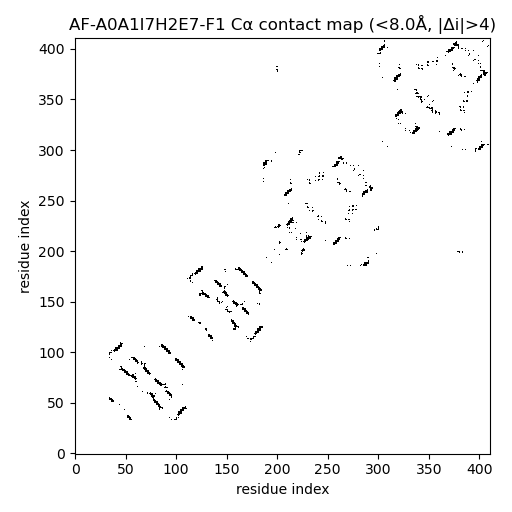 799 C C . LYS A 1 108 ? -28.440 0.774 39.268 1.00 90.06 108 LYS A C 1
ATOM 801 O O . LYS A 1 108 ? -28.620 1.982 39.109 1.00 90.06 108 LYS A O 1
ATOM 806 N N . ALA A 1 109 ? -27.247 0.204 39.103 1.00 81.50 109 ALA A N 1
ATOM 807 C CA . ALA A 1 109 ? -26.117 0.938 38.533 1.00 81.50 109 ALA A CA 1
ATOM 808 C C . ALA A 1 109 ? -26.486 1.516 37.152 1.00 81.50 109 ALA A C 1
ATOM 810 O O . ALA A 1 109 ? -27.332 0.959 36.447 1.00 81.50 109 ALA A O 1
ATOM 811 N N . ALA A 1 110 ? -25.865 2.635 36.771 1.00 70.38 110 ALA A N 1
ATOM 812 C CA . ALA A 1 110 ? -25.900 3.059 35.378 1.00 70.38 110 ALA A CA 1
ATOM 813 C C . ALA A 1 110 ? -25.213 1.972 34.541 1.00 70.38 110 ALA A C 1
ATOM 815 O O . ALA A 1 110 ? -24.119 1.525 34.886 1.00 70.38 110 ALA A O 1
ATOM 816 N N . GLN A 1 111 ? -25.877 1.513 33.483 1.00 67.75 111 GLN A N 1
ATOM 817 C CA . GLN A 1 111 ? -25.267 0.577 32.549 1.00 67.75 111 GLN A CA 1
ATOM 818 C C . GLN A 1 111 ? -24.240 1.356 31.714 1.00 67.75 111 GLN A C 1
ATOM 820 O O . GLN A 1 111 ? -24.604 2.414 31.193 1.00 67.75 111 GLN A O 1
ATOM 825 N N . PRO A 1 112 ? -22.989 0.879 31.589 1.00 70.44 112 PRO A N 1
ATOM 826 C CA . PRO A 1 112 ? -22.020 1.470 30.674 1.00 70.44 112 PRO A CA 1
ATOM 827 C C . PRO A 1 112 ? -22.551 1.516 29.238 1.00 70.44 112 PRO A C 1
ATOM 829 O O . PRO A 1 112 ? -23.433 0.736 28.866 1.00 70.44 112 PRO A O 1
ATOM 832 N N . ALA A 1 113 ? -21.997 2.408 28.415 1.00 76.62 113 ALA A N 1
ATOM 833 C CA . ALA A 1 113 ? -22.306 2.423 26.991 1.00 76.62 113 ALA A CA 1
ATOM 834 C C . ALA A 1 113 ? -22.017 1.045 26.371 1.00 76.62 113 ALA A C 1
ATOM 836 O O . ALA A 1 113 ? -21.001 0.413 26.686 1.00 76.62 113 ALA A O 1
ATOM 837 N N . ALA A 1 114 ? -22.917 0.586 25.497 1.00 84.81 114 ALA A N 1
ATOM 838 C CA . ALA A 1 114 ? -22.735 -0.663 24.770 1.00 84.81 114 ALA A CA 1
ATOM 839 C C . ALA A 1 114 ? -21.413 -0.624 23.989 1.00 84.81 114 ALA A C 1
ATOM 841 O O . ALA A 1 114 ? -21.100 0.387 23.351 1.00 84.81 114 ALA A O 1
ATOM 842 N N . LEU A 1 115 ? -20.654 -1.718 24.056 1.00 90.94 115 LEU A N 1
ATOM 843 C CA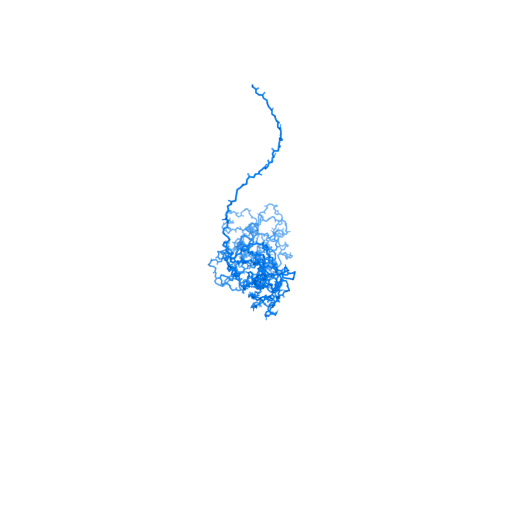 . LEU A 1 115 ? -19.399 -1.866 23.330 1.00 90.94 115 LEU A CA 1
ATOM 844 C C . LEU A 1 115 ? -19.666 -1.821 21.821 1.00 90.94 115 LEU A C 1
ATOM 846 O O . LEU A 1 115 ? -20.485 -2.584 21.308 1.00 90.94 115 LEU A O 1
ATOM 850 N N . LYS A 1 116 ? -18.958 -0.939 21.121 1.00 88.00 116 LYS A N 1
ATOM 851 C CA . LYS A 1 116 ? -18.973 -0.805 19.666 1.00 88.00 116 LYS A CA 1
ATOM 852 C C . LYS A 1 116 ? -17.536 -0.792 19.160 1.00 88.00 116 LYS A C 1
ATOM 854 O O . LYS A 1 116 ? -16.751 0.063 19.568 1.00 88.00 116 LYS A O 1
ATOM 859 N N . ALA A 1 117 ? -17.220 -1.720 18.262 1.00 87.88 117 ALA A N 1
ATOM 860 C CA . ALA A 1 117 ? -16.072 -1.594 17.374 1.00 87.88 117 ALA A CA 1
ATOM 861 C C . ALA A 1 117 ? -16.457 -0.681 16.203 1.00 87.88 117 ALA A C 1
ATOM 863 O O . ALA A 1 117 ? -17.566 -0.791 15.679 1.00 87.88 117 ALA A O 1
ATOM 864 N N . GLU A 1 118 ? -15.560 0.219 15.801 1.00 83.62 118 GLU A N 1
ATOM 865 C CA . GLU A 1 118 ? -15.803 1.126 14.665 1.00 83.62 118 GLU A CA 1
ATOM 866 C C . GLU A 1 118 ? -15.822 0.383 13.321 1.00 83.62 118 GLU A C 1
ATOM 868 O O . GLU A 1 118 ? -16.478 0.808 12.375 1.00 83.62 118 GLU A O 1
ATOM 873 N N . GLN A 1 119 ? -15.129 -0.754 13.251 1.00 79.75 119 GLN A N 1
ATOM 874 C CA . GLN A 1 119 ? -14.917 -1.548 12.045 1.00 79.75 119 GLN A CA 1
ATOM 875 C C . GLN A 1 119 ? -15.300 -3.014 12.295 1.00 79.75 119 GLN A C 1
ATOM 877 O O . GLN A 1 119 ? -14.968 -3.574 13.337 1.00 79.75 119 GLN A O 1
ATOM 882 N N . LYS A 1 120 ? -16.017 -3.634 11.346 1.00 77.94 120 LYS A N 1
ATOM 883 C CA . LYS A 1 120 ? -16.411 -5.064 11.388 1.00 77.94 120 LYS A CA 1
ATOM 884 C C . LYS A 1 120 ? -15.447 -5.977 10.625 1.00 77.94 120 LYS A C 1
ATOM 886 O O . LYS A 1 120 ? -15.385 -7.177 10.884 1.00 77.94 120 LYS A O 1
ATOM 891 N N . PHE A 1 121 ? -14.719 -5.397 9.680 1.00 70.75 121 PHE A N 1
ATOM 892 C CA . PHE A 1 121 ? -13.680 -6.028 8.885 1.00 70.75 121 PHE A CA 1
ATOM 893 C C . PHE A 1 121 ? -12.483 -5.082 8.850 1.00 70.75 121 PHE A C 1
ATOM 895 O O . PHE A 1 121 ? -12.672 -3.867 8.777 1.00 70.75 121 PHE A O 1
ATOM 902 N N . ALA A 1 122 ? -11.280 -5.636 8.902 1.00 71.44 122 ALA A N 1
ATOM 903 C CA . ALA A 1 122 ? -10.038 -4.915 8.689 1.00 71.44 122 ALA A CA 1
ATOM 904 C C . ALA A 1 122 ? -9.026 -5.834 7.994 1.00 71.44 122 ALA A C 1
ATOM 906 O O . ALA A 1 122 ? -9.206 -7.052 7.930 1.00 71.44 122 ALA A O 1
ATOM 907 N N . SER A 1 123 ? -7.954 -5.258 7.462 1.00 73.06 123 SER A N 1
ATOM 908 C CA . SER A 1 123 ? -6.918 -6.027 6.783 1.00 73.06 123 SER A CA 1
ATOM 909 C C . SER A 1 123 ? -5.540 -5.457 7.075 1.00 73.06 123 SER A C 1
ATOM 911 O O . SER A 1 123 ? -5.394 -4.257 7.298 1.00 73.06 123 SER A O 1
ATOM 913 N N . VAL A 1 124 ? -4.549 -6.340 7.127 1.00 76.12 124 VAL A N 1
ATOM 914 C CA . VAL A 1 124 ? -3.174 -6.039 7.521 1.00 76.12 124 VAL A CA 1
ATOM 915 C C . VAL A 1 124 ? -2.221 -6.830 6.626 1.00 76.12 124 VAL A C 1
ATOM 917 O O . VAL A 1 124 ? -2.522 -7.961 6.249 1.00 76.12 124 VAL A O 1
ATOM 920 N N . LEU A 1 125 ? -1.087 -6.241 6.254 1.00 69.56 125 LEU A N 1
ATOM 921 C CA . LEU A 1 125 ? -0.037 -6.968 5.535 1.00 69.56 125 LEU A CA 1
ATOM 922 C C . LEU A 1 125 ? 0.718 -7.880 6.505 1.00 69.56 125 LEU A C 1
ATOM 924 O O . LEU A 1 125 ? 0.871 -7.546 7.684 1.00 69.56 125 LEU A O 1
ATOM 928 N N . ASN A 1 126 ? 1.228 -9.007 6.015 1.00 79.06 126 ASN A N 1
ATOM 929 C CA .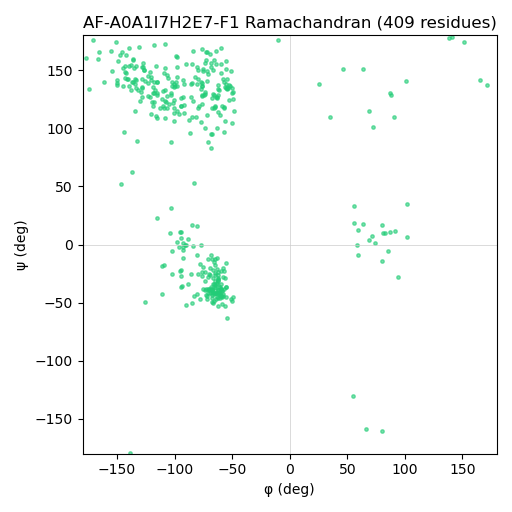 ASN A 1 126 ? 2.070 -9.885 6.821 1.00 79.06 126 ASN A CA 1
ATOM 930 C C . ASN A 1 126 ? 3.271 -9.119 7.427 1.00 79.06 126 ASN A C 1
ATOM 932 O O . ASN A 1 126 ? 3.913 -8.312 6.751 1.00 79.06 126 ASN A O 1
ATOM 936 N N . GLY A 1 127 ? 3.541 -9.320 8.720 1.00 75.38 127 GLY A N 1
ATOM 937 C CA . GLY A 1 127 ? 4.585 -8.613 9.469 1.00 75.38 127 GLY A CA 1
ATOM 938 C C . GLY A 1 127 ? 4.328 -7.118 9.717 1.00 75.38 127 GLY A C 1
ATOM 939 O O . GLY A 1 127 ? 5.197 -6.435 10.261 1.00 75.38 127 GLY A O 1
ATOM 940 N N . LYS A 1 128 ? 3.166 -6.575 9.328 1.00 79.62 128 LYS A N 1
ATOM 941 C CA . LYS A 1 128 ? 2.751 -5.188 9.611 1.00 79.62 128 LYS A CA 1
ATOM 942 C C . LYS A 1 128 ? 1.631 -5.148 10.647 1.00 79.62 128 LYS A C 1
ATOM 944 O O . LYS A 1 128 ? 1.099 -6.183 11.050 1.00 79.62 128 LYS A O 1
ATOM 949 N N . THR A 1 129 ? 1.293 -3.938 11.092 1.00 85.38 129 THR A N 1
ATOM 950 C CA . THR A 1 129 ? 0.321 -3.705 12.163 1.00 85.38 129 THR A CA 1
ATOM 951 C C . THR A 1 129 ? -0.786 -2.726 11.775 1.00 85.38 129 THR A C 1
ATOM 953 O O . THR A 1 129 ? -0.594 -1.847 10.936 1.00 85.38 129 THR A O 1
ATOM 956 N N . ILE A 1 130 ? -1.952 -2.872 12.410 1.00 84.12 130 ILE A N 1
ATOM 957 C CA . ILE A 1 130 ? -3.076 -1.924 12.353 1.00 84.12 130 ILE A CA 1
ATOM 958 C C . ILE A 1 130 ? -3.644 -1.685 13.757 1.00 84.12 130 ILE A C 1
ATOM 960 O O . ILE A 1 130 ? -3.589 -2.565 14.613 1.00 84.12 130 ILE A O 1
ATOM 964 N N . GLN A 1 131 ? -4.232 -0.513 14.002 1.00 94.38 131 GLN A N 1
ATOM 965 C CA . GLN A 1 131 ? -4.907 -0.193 15.265 1.00 94.38 131 GLN A CA 1
ATOM 966 C C . GLN A 1 131 ? -6.425 -0.337 15.112 1.00 94.38 131 GLN A C 1
ATOM 968 O O . GLN A 1 131 ? -7.055 0.420 14.370 1.00 94.38 131 GLN A O 1
ATOM 973 N N . LEU A 1 132 ? -7.034 -1.257 15.863 1.00 90.88 132 LEU A N 1
ATOM 974 C CA . LEU A 1 132 ? -8.491 -1.344 15.961 1.00 90.88 132 LEU A CA 1
ATOM 975 C C . LEU A 1 132 ? -9.028 -0.287 16.937 1.00 90.88 132 LEU A C 1
ATOM 977 O O . LEU A 1 132 ? -8.420 -0.011 17.973 1.00 90.88 132 LEU A O 1
ATOM 981 N N . LYS A 1 133 ? -10.181 0.303 16.612 1.00 89.81 133 LYS A N 1
ATOM 982 C CA . LYS A 1 133 ? -10.818 1.372 17.398 1.00 89.81 133 LYS A CA 1
ATOM 983 C C . LYS A 1 133 ? -12.162 0.938 17.986 1.00 89.81 133 LYS A C 1
ATOM 985 O O . LYS A 1 133 ? -12.956 0.260 17.325 1.00 89.81 133 LYS A O 1
ATOM 990 N N . VAL A 1 134 ? -12.401 1.342 19.232 1.00 94.31 134 VAL A N 1
ATOM 991 C CA . VAL A 1 134 ? -13.573 0.999 20.053 1.00 94.31 134 VAL A CA 1
ATOM 992 C C . VAL A 1 134 ? -13.976 2.172 20.945 1.00 94.31 134 VAL A C 1
ATOM 994 O O . VAL A 1 134 ? -13.136 2.948 21.390 1.00 94.31 134 VAL A O 1
ATOM 997 N N . ASN A 1 135 ? -15.261 2.263 21.285 1.00 91.94 135 ASN A N 1
ATOM 998 C CA . ASN A 1 135 ? -15.819 3.329 22.132 1.00 91.94 135 ASN A CA 1
ATOM 999 C C . ASN A 1 135 ? -15.619 3.135 23.658 1.00 91.94 135 ASN A C 1
ATOM 1001 O O . ASN A 1 135 ? -16.341 3.741 24.454 1.00 91.94 135 ASN A O 1
ATOM 1005 N N . ARG A 1 136 ? -14.717 2.240 24.077 1.00 90.12 136 ARG A N 1
ATOM 1006 C CA . ARG A 1 136 ? -14.518 1.785 25.467 1.00 90.12 136 ARG A CA 1
ATOM 1007 C C . ARG A 1 136 ? -13.027 1.565 25.726 1.00 90.12 136 ARG A C 1
ATOM 1009 O O . ARG A 1 136 ? -12.329 1.066 24.851 1.00 90.12 136 ARG A O 1
ATOM 1016 N N . THR A 1 137 ? -12.560 1.887 26.931 1.00 89.06 137 THR A N 1
ATOM 1017 C CA . THR A 1 137 ? -11.160 1.688 27.353 1.00 89.06 137 THR A CA 1
ATOM 1018 C C . THR A 1 137 ? -10.968 0.472 28.260 1.00 89.06 137 THR A C 1
ATOM 1020 O O . THR A 1 137 ? -9.893 -0.116 28.264 1.00 89.06 137 THR A O 1
ATOM 1023 N N . ASP A 1 138 ? -12.002 0.046 28.989 1.00 91.06 138 ASP A N 1
ATOM 1024 C CA . ASP A 1 138 ? -12.010 -1.142 29.853 1.00 91.06 138 ASP A CA 1
ATOM 1025 C C . ASP A 1 138 ? -12.289 -2.428 29.053 1.00 91.06 138 ASP A C 1
ATOM 1027 O O . ASP A 1 138 ? -13.209 -3.193 29.351 1.00 91.06 138 ASP A O 1
ATOM 1031 N N . VAL A 1 139 ? -11.501 -2.625 27.993 1.00 95.62 139 VAL A N 1
ATOM 1032 C CA . VAL A 1 139 ? -11.632 -3.718 27.023 1.00 95.62 139 VAL A CA 1
ATOM 1033 C C . VAL A 1 139 ? -10.519 -4.756 27.159 1.00 95.62 139 VAL A C 1
ATOM 1035 O O . VAL A 1 139 ? -9.389 -4.447 27.528 1.00 95.62 139 VAL A O 1
ATOM 1038 N N . THR A 1 140 ? -10.829 -5.993 26.787 1.00 96.94 140 THR A N 1
ATOM 1039 C CA . THR A 1 140 ? -9.870 -7.088 26.616 1.00 96.94 140 THR A CA 1
ATOM 1040 C C . THR A 1 140 ? -9.913 -7.560 25.167 1.00 96.94 140 THR A C 1
ATOM 1042 O O . THR A 1 140 ? -10.995 -7.724 24.601 1.00 96.94 140 THR A O 1
ATOM 1045 N N . TRP A 1 141 ? -8.741 -7.771 24.572 1.00 97.56 141 TRP A N 1
ATOM 1046 C CA . TRP A 1 141 ? -8.578 -8.222 23.190 1.00 97.56 141 TRP A CA 1
ATOM 1047 C C . TRP A 1 141 ? -8.134 -9.685 23.145 1.00 97.56 141 TRP A C 1
ATOM 1049 O O . TRP A 1 141 ? -7.392 -10.144 24.013 1.00 97.56 141 TRP A O 1
ATOM 1059 N N . THR A 1 142 ? -8.584 -10.432 22.139 1.00 97.94 142 THR A N 1
ATOM 1060 C CA . THR A 1 142 ? -8.213 -11.842 21.941 1.00 97.94 142 THR A CA 1
ATOM 1061 C C . THR A 1 142 ? -8.229 -12.180 20.454 1.00 97.94 142 THR A C 1
ATOM 1063 O O . THR A 1 142 ? -9.162 -11.786 19.753 1.00 97.94 142 THR A O 1
ATOM 1066 N N . SER A 1 143 ? -7.229 -12.918 19.968 1.00 97.81 143 SER A N 1
ATOM 1067 C CA . SER A 1 143 ? -7.264 -13.507 18.623 1.00 97.81 143 SER A CA 1
ATOM 1068 C C . SER A 1 143 ? -7.844 -14.915 18.670 1.00 97.81 143 SER A C 1
ATOM 1070 O O . SER A 1 143 ? -7.508 -15.681 19.570 1.00 97.81 143 SER A O 1
ATOM 1072 N N . ALA A 1 144 ? -8.703 -15.249 17.707 1.00 97.94 144 ALA A N 1
ATOM 1073 C CA . ALA A 1 144 ? -9.195 -16.610 17.512 1.00 97.94 144 ALA A CA 1
ATOM 1074 C C . ALA A 1 144 ? -8.109 -17.551 16.961 1.00 97.94 144 ALA A C 1
ATOM 1076 O O . ALA A 1 144 ? -8.148 -18.742 17.246 1.00 97.94 144 ALA A O 1
ATOM 1077 N N . ASP A 1 145 ? -7.139 -17.016 16.211 1.00 96.44 145 ASP A N 1
ATOM 1078 C CA . ASP A 1 145 ? -5.968 -17.757 15.738 1.00 96.44 145 ASP A CA 1
ATOM 1079 C C . ASP A 1 145 ? -4.729 -16.837 15.729 1.00 96.44 145 ASP A C 1
ATOM 1081 O O . ASP A 1 145 ? -4.525 -16.074 14.774 1.00 96.44 145 ASP A O 1
ATOM 1085 N N . PRO A 1 146 ? -3.901 -16.888 16.793 1.00 96.81 146 PRO A N 1
ATOM 1086 C CA . PRO A 1 146 ? -2.641 -16.153 16.883 1.00 96.81 146 PRO A CA 1
ATOM 1087 C C . PRO A 1 146 ? -1.616 -16.498 15.794 1.00 96.81 146 PRO A C 1
ATOM 1089 O O . PRO A 1 146 ? -0.749 -15.671 15.524 1.00 96.81 146 PRO A O 1
ATOM 1092 N N . THR A 1 147 ? -1.703 -17.677 15.163 1.00 95.75 147 THR A N 1
ATOM 1093 C CA . THR A 1 147 ? -0.793 -18.074 14.073 1.00 95.75 147 THR A CA 1
ATOM 1094 C C . THR A 1 147 ? -1.106 -17.334 12.775 1.00 95.75 147 THR A C 1
ATOM 1096 O O . THR A 1 147 ? -0.217 -17.140 11.951 1.00 95.75 147 THR A O 1
ATOM 1099 N N . ILE A 1 148 ? -2.347 -16.857 12.614 1.00 88.94 148 ILE A N 1
ATOM 1100 C CA . ILE A 1 148 ? -2.758 -16.010 11.491 1.00 88.94 148 ILE A CA 1
ATOM 1101 C C . ILE A 1 148 ? -2.553 -14.533 11.825 1.00 88.94 148 ILE A C 1
ATOM 1103 O O . ILE A 1 148 ? -1.900 -13.828 11.056 1.00 88.94 148 ILE A O 1
ATOM 1107 N N . ALA A 1 149 ? -3.069 -14.054 12.961 1.00 92.56 149 ALA A N 1
ATOM 1108 C CA . ALA A 1 149 ? -2.845 -12.683 13.420 1.00 92.56 149 ALA A CA 1
ATOM 1109 C C . ALA A 1 149 ? -2.864 -12.581 14.949 1.00 92.56 149 ALA A C 1
ATOM 1111 O O . ALA A 1 149 ? -3.736 -13.145 15.611 1.00 92.56 149 ALA A O 1
ATOM 1112 N N . THR A 1 150 ? -1.955 -11.793 15.519 1.00 97.69 150 THR A N 1
ATOM 1113 C CA . THR A 1 150 ? -1.918 -11.496 16.962 1.00 97.69 150 THR A CA 1
ATOM 1114 C C . THR A 1 150 ? -2.567 -10.145 17.265 1.00 97.69 150 THR A C 1
ATOM 1116 O O . THR A 1 150 ? -2.758 -9.322 16.371 1.00 97.69 150 THR A O 1
ATOM 1119 N N . VAL A 1 151 ? -2.928 -9.899 18.530 1.00 98.25 151 VAL A N 1
ATOM 1120 C CA . VAL A 1 151 ? -3.442 -8.599 18.993 1.00 98.25 151 VAL A CA 1
ATOM 1121 C C . VAL A 1 151 ? -2.877 -8.250 20.369 1.00 98.25 151 VAL A C 1
ATOM 1123 O O . VAL A 1 151 ? -2.821 -9.099 21.256 1.00 98.25 151 VAL A O 1
ATOM 1126 N N . SER A 1 152 ? -2.455 -7.000 20.555 1.00 97.69 152 SER A N 1
ATOM 1127 C CA . SER A 1 152 ? -1.954 -6.491 21.835 1.00 97.69 152 SER A CA 1
ATOM 1128 C C . SER A 1 152 ? -3.084 -6.040 22.767 1.00 97.69 152 SER A C 1
ATOM 1130 O O . SER A 1 152 ? -4.213 -5.789 22.342 1.00 97.69 152 SER A O 1
ATOM 1132 N N . SER A 1 153 ? -2.765 -5.821 24.046 1.00 94.81 153 SER A N 1
ATOM 1133 C CA . SER A 1 153 ? -3.699 -5.253 25.034 1.00 94.81 153 SER A CA 1
ATOM 1134 C C . SER A 1 153 ? -4.256 -3.873 24.650 1.00 94.81 153 SER A C 1
ATOM 1136 O O . SER A 1 153 ? -5.318 -3.490 25.134 1.00 94.81 153 SER A O 1
ATOM 1138 N N . LYS A 1 154 ? -3.583 -3.143 23.749 1.00 93.62 154 LYS A N 1
ATOM 1139 C CA . LYS A 1 154 ? -4.018 -1.841 23.218 1.00 93.62 154 LYS A CA 1
ATOM 1140 C C . LYS A 1 154 ? -4.874 -1.952 21.944 1.00 93.62 154 LYS A C 1
ATOM 1142 O O . LYS A 1 154 ? -5.290 -0.926 21.419 1.00 93.62 154 LYS A O 1
ATOM 1147 N N . GLY A 1 155 ? -5.138 -3.156 21.429 1.00 94.62 155 GLY A N 1
ATOM 1148 C CA . GLY A 1 155 ? -5.886 -3.359 20.180 1.00 94.62 155 GLY A CA 1
ATOM 1149 C C . GLY A 1 155 ? -5.062 -3.158 18.901 1.00 94.62 155 GLY A C 1
ATOM 1150 O O . GLY A 1 155 ? -5.638 -2.993 17.825 1.00 94.62 155 GLY A O 1
ATOM 1151 N N . VAL A 1 156 ? -3.727 -3.173 19.004 1.00 95.56 156 VAL A N 1
ATOM 1152 C CA . VAL A 1 156 ? -2.834 -3.238 17.833 1.00 95.56 156 VAL A CA 1
ATOM 1153 C C . VAL A 1 156 ? -2.802 -4.683 17.346 1.00 95.56 156 VAL A C 1
ATOM 1155 O O . VAL A 1 156 ? -2.400 -5.559 18.108 1.00 95.56 156 VAL A O 1
ATOM 1158 N N . VAL A 1 157 ? -3.227 -4.926 16.110 1.00 96.38 157 VAL A N 1
ATOM 1159 C CA . VAL A 1 157 ? -3.225 -6.239 15.451 1.00 96.38 157 VAL A CA 1
ATOM 1160 C C . VAL A 1 157 ? -1.992 -6.360 14.563 1.00 96.38 157 VAL A C 1
ATOM 1162 O O . VAL A 1 157 ? -1.707 -5.420 13.826 1.00 96.38 157 VAL A O 1
ATOM 1165 N N . THR A 1 158 ? -1.316 -7.509 14.586 1.00 89.25 158 THR A N 1
ATOM 1166 C CA . THR A 1 158 ? -0.160 -7.830 13.729 1.00 89.25 158 THR A CA 1
ATOM 1167 C C . THR A 1 158 ? -0.487 -9.028 12.840 1.00 89.25 158 THR A C 1
ATOM 1169 O O . THR A 1 158 ? -0.948 -10.051 13.349 1.00 89.25 158 THR A O 1
ATOM 1172 N N . GLY A 1 159 ? -0.243 -8.929 11.530 1.00 84.19 159 GLY A N 1
ATOM 1173 C CA . GLY A 1 159 ? -0.376 -10.065 10.604 1.00 84.19 159 GLY A CA 1
ATOM 1174 C C . GLY A 1 159 ? 0.794 -11.049 10.726 1.00 84.19 159 GLY A C 1
ATOM 1175 O O . GLY A 1 159 ? 1.936 -10.602 10.818 1.00 84.19 159 GLY A O 1
ATOM 1176 N N . VAL A 1 160 ? 0.518 -12.360 10.732 1.00 87.88 160 VAL A N 1
ATOM 1177 C CA . VAL A 1 160 ? 1.519 -13.430 10.948 1.00 87.88 160 VAL A CA 1
ATOM 1178 C C . VAL A 1 160 ? 1.528 -14.472 9.821 1.00 87.88 160 VAL A C 1
ATOM 1180 O O . VAL A 1 160 ? 2.589 -14.766 9.273 1.00 87.88 160 VAL A O 1
ATOM 1183 N N . ALA A 1 161 ? 0.368 -15.013 9.433 1.00 80.69 161 ALA A N 1
ATOM 1184 C CA . ALA A 1 161 ? 0.262 -15.900 8.272 1.00 80.69 161 ALA A CA 1
ATOM 1185 C C . ALA A 1 161 ? -0.423 -15.174 7.117 1.00 80.69 161 ALA A C 1
ATOM 1187 O O . ALA A 1 161 ? -1.587 -14.788 7.220 1.00 80.69 161 ALA A O 1
ATOM 1188 N N . LYS A 1 162 ? 0.313 -15.012 6.016 1.00 77.31 162 LYS A N 1
ATOM 1189 C CA . LYS A 1 162 ? -0.187 -14.448 4.761 1.00 77.31 162 LYS A CA 1
ATOM 1190 C C . LYS A 1 162 ? -1.350 -15.259 4.174 1.00 77.31 162 LYS A C 1
ATOM 1192 O O . LYS A 1 162 ? -1.474 -16.457 4.427 1.00 77.31 162 LYS A O 1
ATOM 1197 N N . ASP A 1 163 ? -2.164 -14.571 3.383 1.00 69.00 163 ASP A N 1
ATOM 1198 C CA . ASP A 1 163 ? -3.253 -15.091 2.546 1.00 69.00 163 ASP A CA 1
ATOM 1199 C C . ASP A 1 163 ? -4.303 -15.901 3.329 1.00 69.00 163 ASP A C 1
ATOM 1201 O O . ASP A 1 163 ? -4.905 -16.857 2.841 1.00 69.00 163 ASP A O 1
ATOM 1205 N N . LYS A 1 164 ? -4.523 -15.502 4.589 1.00 76.94 164 LYS A N 1
ATOM 1206 C CA . LYS A 1 164 ? -5.431 -16.154 5.541 1.00 76.94 164 LYS A CA 1
ATOM 1207 C C . LYS A 1 164 ? -6.278 -15.141 6.305 1.00 76.94 164 LYS A C 1
ATOM 1209 O O . LYS A 1 164 ? -5.946 -13.962 6.422 1.00 76.94 164 LYS A O 1
ATOM 1214 N N . GLY A 1 165 ? -7.394 -15.617 6.853 1.00 81.75 165 GLY A N 1
ATOM 1215 C CA . GLY A 1 165 ? -8.308 -14.818 7.665 1.00 81.75 165 GLY A CA 1
ATOM 1216 C C . GLY A 1 165 ? -8.481 -15.376 9.074 1.00 81.75 165 GLY A C 1
ATOM 1217 O O . GLY A 1 165 ? -8.573 -16.584 9.258 1.00 81.75 165 GLY A O 1
ATOM 1218 N N . THR A 1 166 ? -8.577 -14.494 10.066 1.00 92.94 166 THR A N 1
ATOM 1219 C CA . THR A 1 166 ? -8.942 -14.844 11.448 1.00 92.94 166 THR A CA 1
ATOM 1220 C C . THR A 1 166 ? -9.908 -13.808 12.030 1.00 92.94 166 THR A C 1
ATOM 1222 O O . THR A 1 166 ? -10.325 -12.867 11.353 1.00 92.94 166 THR A O 1
ATOM 1225 N N . THR A 1 167 ? -10.327 -13.982 13.281 1.00 93.88 167 THR A N 1
ATOM 1226 C CA . THR A 1 167 ? -11.217 -13.052 13.981 1.00 93.88 167 THR A CA 1
ATOM 1227 C C . THR A 1 167 ? -10.558 -12.536 15.249 1.00 93.88 167 THR A C 1
ATOM 1229 O O . THR A 1 167 ? -10.161 -13.311 16.115 1.00 93.88 167 THR A O 1
ATOM 1232 N N . ILE A 1 168 ? -10.515 -11.214 15.395 1.00 97.00 168 ILE A N 1
ATOM 1233 C CA . ILE A 1 168 ? -10.153 -10.555 16.647 1.00 97.00 168 ILE A CA 1
ATOM 1234 C C . ILE A 1 168 ? -11.437 -10.238 17.409 1.00 97.00 168 ILE A C 1
ATOM 1236 O O . ILE A 1 168 ? -12.351 -9.603 16.884 1.00 97.00 168 ILE A O 1
ATOM 1240 N N . THR A 1 169 ? -11.517 -10.683 18.657 1.00 97.25 169 THR A N 1
ATOM 1241 C CA . THR A 1 169 ? -12.621 -10.372 19.566 1.00 97.25 169 THR A CA 1
ATOM 1242 C C . THR A 1 169 ? -12.189 -9.291 20.544 1.00 97.25 169 THR A C 1
ATOM 1244 O O . THR A 1 169 ? -11.096 -9.345 21.105 1.00 97.25 169 THR A O 1
ATOM 1247 N N . VAL A 1 170 ? -13.078 -8.325 20.767 1.00 96.75 170 VAL A N 1
ATOM 1248 C CA . VAL A 1 170 ? -12.975 -7.340 21.839 1.00 96.75 170 VAL A CA 1
ATOM 1249 C C . VAL A 1 170 ? -14.130 -7.531 22.808 1.00 96.75 170 VAL A C 1
ATOM 1251 O O . VAL A 1 170 ? -15.292 -7.616 22.408 1.00 96.75 170 VAL A O 1
ATOM 1254 N N . ALA A 1 171 ? -13.814 -7.631 24.091 1.00 95.75 171 ALA A N 1
ATOM 1255 C CA . ALA A 1 171 ? -14.770 -7.915 25.145 1.00 95.75 171 ALA A CA 1
ATOM 1256 C C . ALA A 1 171 ? -14.676 -6.893 26.277 1.00 95.75 171 ALA A C 1
ATOM 1258 O O . ALA A 1 171 ? -13.631 -6.311 26.542 1.00 95.75 171 ALA A O 1
ATOM 1259 N N . THR A 1 172 ? -15.792 -6.713 26.968 1.00 93.62 172 THR A N 1
ATOM 1260 C CA . THR A 1 172 ? -15.886 -6.090 28.290 1.00 93.62 172 THR A CA 1
ATOM 1261 C C . THR A 1 172 ? -16.720 -7.020 29.168 1.00 93.62 172 THR A C 1
ATOM 1263 O O . THR A 1 172 ? -17.423 -7.899 28.662 1.00 93.62 172 THR A O 1
ATOM 1266 N N . LYS A 1 173 ? -16.771 -6.760 30.476 1.00 86.75 173 LYS A N 1
ATOM 1267 C CA . LYS A 1 173 ? -17.735 -7.408 31.387 1.00 86.75 173 LYS A CA 1
ATOM 1268 C C . LYS A 1 173 ? -19.216 -7.246 30.977 1.00 86.75 173 LYS A C 1
ATOM 1270 O O . LYS A 1 173 ? -20.070 -7.933 31.524 1.00 86.75 173 LYS A O 1
ATOM 1275 N N . ASP A 1 174 ? -19.531 -6.309 30.074 1.00 84.69 174 ASP A N 1
ATOM 1276 C CA . ASP A 1 174 ? -20.897 -5.980 29.643 1.00 84.69 174 ASP A CA 1
ATOM 1277 C C . ASP A 1 174 ? -21.267 -6.584 28.268 1.00 84.69 174 ASP A C 1
ATOM 1279 O O . ASP A 1 174 ? -22.408 -6.434 27.830 1.00 84.69 174 ASP A O 1
ATOM 1283 N N . GLY A 1 175 ? -20.327 -7.230 27.563 1.00 88.25 175 GLY A N 1
ATOM 1284 C CA . GLY A 1 175 ? -20.551 -7.820 26.236 1.00 88.25 175 GLY A CA 1
ATOM 1285 C C . GLY A 1 175 ? -19.300 -7.868 25.350 1.00 88.25 175 GLY A C 1
ATOM 1286 O O . GLY A 1 175 ? -18.257 -7.317 25.702 1.00 88.25 175 GLY A O 1
ATOM 1287 N N . LYS A 1 176 ? -19.418 -8.510 24.178 1.00 94.12 176 LYS A N 1
ATOM 1288 C CA . LYS A 1 17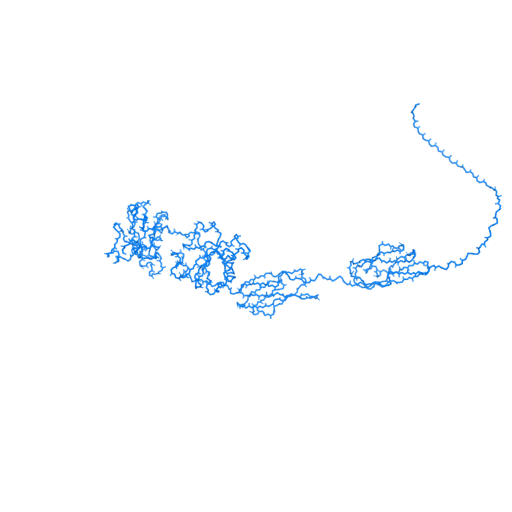6 ? -18.333 -8.693 23.194 1.00 94.12 176 LYS A CA 1
ATOM 1289 C C . LYS A 1 176 ? -18.717 -8.242 21.781 1.00 94.12 176 LYS A C 1
ATOM 1291 O O . LYS A 1 176 ? -19.896 -8.209 21.432 1.00 94.12 176 LYS A O 1
ATOM 1296 N N . GLN A 1 177 ? -17.712 -7.908 20.979 1.00 94.75 177 GLN A N 1
ATOM 1297 C CA . GLN A 1 177 ? -17.779 -7.614 19.545 1.00 94.75 177 GLN A CA 1
ATOM 1298 C C . GLN A 1 177 ? -16.617 -8.322 18.834 1.00 94.75 177 GLN A C 1
ATOM 1300 O O . GLN A 1 177 ? -15.610 -8.643 19.463 1.00 94.75 177 GLN A O 1
ATOM 1305 N N . SER A 1 178 ? -16.742 -8.547 17.528 1.00 92.56 178 SER A N 1
ATOM 1306 C CA . SER A 1 178 ? -15.731 -9.251 16.733 1.00 92.56 178 SER A CA 1
ATOM 1307 C C . SER A 1 178 ? -15.440 -8.510 15.431 1.00 92.56 178 SER A C 1
ATOM 1309 O O . SER A 1 178 ? -16.354 -7.984 14.796 1.00 92.56 178 SER A O 1
ATOM 1311 N N . VAL A 1 179 ? -14.167 -8.497 15.040 1.00 85.94 179 VAL A N 1
ATOM 1312 C CA . VAL A 1 179 ? -13.647 -7.909 13.804 1.00 85.94 179 VAL A CA 1
ATOM 1313 C C . VAL A 1 179 ? -12.991 -9.024 12.996 1.00 85.94 179 VAL A C 1
ATOM 1315 O O . VAL A 1 179 ? -12.083 -9.695 13.488 1.00 85.94 179 VAL A O 1
ATOM 1318 N N . LYS A 1 180 ? -13.447 -9.237 11.759 1.00 82.94 180 LYS A N 1
ATOM 1319 C CA . LYS A 1 180 ? -12.784 -10.157 10.825 1.00 82.94 180 LYS A CA 1
ATOM 1320 C C . LYS A 1 180 ? -11.501 -9.505 10.310 1.00 82.94 180 LYS A C 1
ATOM 1322 O O . LYS A 1 180 ? -11.553 -8.375 9.831 1.00 82.94 180 LYS A O 1
ATOM 1327 N N . ILE A 1 181 ? -10.379 -10.210 10.401 1.00 86.56 181 ILE A N 1
ATOM 1328 C CA . ILE A 1 181 ? -9.074 -9.769 9.907 1.00 86.56 181 ILE A CA 1
ATOM 1329 C C . ILE A 1 181 ? -8.683 -10.634 8.718 1.00 86.56 181 ILE A C 1
ATOM 1331 O O . ILE A 1 181 ? -8.629 -11.853 8.852 1.00 86.56 181 ILE A O 1
ATOM 1335 N N . ALA A 1 182 ? -8.374 -10.006 7.586 1.00 75.56 182 ALA A N 1
ATOM 1336 C CA . ALA A 1 182 ? -7.662 -10.649 6.485 1.00 75.56 182 ALA A CA 1
ATOM 1337 C C . ALA A 1 182 ? -6.188 -10.230 6.515 1.00 75.56 182 ALA A C 1
ATOM 1339 O O . ALA A 1 182 ? -5.887 -9.033 6.440 1.00 75.56 182 ALA A O 1
ATOM 1340 N N . VAL A 1 183 ? -5.284 -11.199 6.619 1.00 76.69 183 VAL A N 1
ATOM 1341 C CA . VAL A 1 183 ? -3.842 -10.981 6.499 1.00 76.69 183 VAL A CA 1
ATOM 1342 C C . VAL A 1 183 ? -3.450 -11.260 5.059 1.00 76.69 183 VAL A C 1
ATOM 1344 O O . VAL A 1 183 ? -3.649 -12.370 4.573 1.00 76.69 183 VAL A O 1
ATOM 1347 N N . ARG A 1 184 ? -2.921 -10.251 4.371 1.00 68.25 184 ARG A N 1
ATOM 1348 C CA . ARG A 1 184 ? -2.492 -10.374 2.972 1.00 68.25 184 ARG A CA 1
ATOM 1349 C C . ARG A 1 184 ? -0.992 -10.613 2.893 1.00 68.25 184 ARG A C 1
ATOM 1351 O O . ARG A 1 184 ? -0.244 -10.156 3.769 1.00 68.25 184 ARG A O 1
ATOM 1358 N N . SER A 1 185 ? -0.546 -11.270 1.831 1.00 65.06 185 SER A N 1
ATOM 1359 C CA . SER A 1 185 ? 0.825 -11.132 1.355 1.00 65.06 185 SER A CA 1
ATOM 1360 C C . SER A 1 185 ? 1.198 -9.652 1.186 1.00 65.06 185 SER A C 1
ATOM 1362 O O . SER A 1 185 ? 0.357 -8.787 0.940 1.00 65.06 185 SER A O 1
ATOM 1364 N N . GLY A 1 186 ? 2.479 -9.341 1.384 1.00 62.16 186 GLY A N 1
ATOM 1365 C CA . GLY A 1 186 ? 3.039 -8.123 0.804 1.00 62.16 186 GLY A CA 1
ATOM 1366 C C . GLY A 1 186 ? 3.253 -8.352 -0.690 1.00 62.16 186 GLY A C 1
ATOM 1367 O O . GLY A 1 186 ? 3.503 -9.487 -1.091 1.00 62.16 186 GLY A O 1
ATOM 1368 N N . MET A 1 187 ? 3.179 -7.291 -1.494 1.00 67.31 187 MET A N 1
ATOM 1369 C CA . MET A 1 187 ? 3.395 -7.381 -2.943 1.00 67.31 187 MET A CA 1
ATOM 1370 C C . MET A 1 187 ? 4.715 -8.084 -3.279 1.00 67.31 187 MET A C 1
ATOM 1372 O O . MET A 1 187 ? 5.756 -7.777 -2.689 1.00 67.31 187 MET A O 1
ATOM 1376 N N . ASN A 1 188 ? 4.677 -8.974 -4.270 1.00 70.62 188 ASN A N 1
ATOM 1377 C CA . ASN A 1 188 ? 5.875 -9.611 -4.803 1.00 70.62 188 ASN A CA 1
ATOM 1378 C C . ASN A 1 188 ? 6.783 -8.544 -5.432 1.00 70.62 188 ASN A C 1
ATOM 1380 O O . ASN A 1 188 ? 6.346 -7.769 -6.281 1.00 70.62 188 ASN A O 1
ATOM 1384 N N . GLY A 1 189 ? 8.045 -8.482 -5.011 1.00 67.56 189 GLY A N 1
ATOM 1385 C CA . GLY A 1 189 ? 9.040 -7.633 -5.663 1.00 67.56 189 GLY A CA 1
ATOM 1386 C C . GLY A 1 189 ? 9.515 -8.269 -6.965 1.00 67.56 189 GLY A C 1
ATOM 1387 O O . GLY A 1 189 ? 9.740 -9.478 -7.002 1.00 67.56 189 GLY A O 1
ATOM 1388 N N . ILE A 1 190 ? 9.705 -7.469 -8.012 1.00 71.44 190 ILE A N 1
ATOM 1389 C CA . ILE A 1 190 ? 10.484 -7.914 -9.174 1.00 71.44 190 ILE A CA 1
ATOM 1390 C C . ILE A 1 190 ? 11.985 -7.933 -8.823 1.00 71.44 190 ILE A C 1
ATOM 1392 O O . ILE A 1 190 ? 12.404 -7.242 -7.890 1.00 71.44 190 ILE A O 1
ATOM 1396 N N . SER A 1 191 ? 12.812 -8.725 -9.514 1.00 65.69 191 SER A N 1
ATOM 1397 C CA . SER A 1 191 ? 14.239 -8.814 -9.169 1.00 65.69 191 SER A CA 1
ATOM 1398 C C . SER A 1 191 ? 14.987 -7.492 -9.411 1.00 65.69 191 SER A C 1
ATOM 1400 O O . SER A 1 191 ? 14.562 -6.641 -10.197 1.00 65.69 191 SER A O 1
ATOM 1402 N N . ALA A 1 192 ? 16.138 -7.308 -8.755 1.00 55.62 192 ALA A N 1
ATOM 1403 C CA . ALA A 1 192 ? 16.983 -6.127 -8.965 1.00 55.62 192 ALA A CA 1
ATOM 1404 C C . ALA A 1 192 ? 17.526 -6.039 -10.409 1.00 55.62 192 ALA A C 1
ATOM 1406 O O . ALA A 1 192 ? 17.628 -4.949 -10.967 1.00 55.62 192 ALA A O 1
ATOM 1407 N N . ALA A 1 193 ? 17.810 -7.185 -11.040 1.00 58.25 193 ALA A N 1
ATOM 1408 C CA . ALA A 1 193 ? 18.236 -7.248 -12.437 1.00 58.25 193 ALA A CA 1
ATOM 1409 C C . ALA A 1 193 ? 17.119 -6.787 -13.391 1.00 58.25 193 ALA A C 1
ATOM 1411 O O . ALA A 1 193 ? 17.336 -5.907 -14.222 1.00 58.25 193 ALA A O 1
ATOM 1412 N N . GLU A 1 194 ? 15.898 -7.304 -13.219 1.00 62.28 194 GLU A N 1
ATOM 1413 C CA . GLU A 1 194 ? 14.736 -6.872 -14.007 1.00 62.28 194 GLU A CA 1
ATOM 1414 C C . GLU A 1 194 ? 14.375 -5.403 -13.740 1.00 62.28 194 GLU A C 1
ATOM 1416 O O . GLU A 1 194 ? 14.046 -4.678 -14.674 1.00 62.28 194 GLU A O 1
ATOM 1421 N N . THR A 1 195 ? 14.497 -4.933 -12.491 1.00 61.66 195 THR A N 1
ATOM 1422 C CA . THR A 1 195 ? 14.314 -3.517 -12.114 1.00 61.66 195 THR A CA 1
ATOM 1423 C C . THR A 1 195 ? 15.226 -2.606 -12.943 1.00 61.66 195 THR A C 1
ATOM 1425 O O . THR A 1 195 ? 14.763 -1.607 -13.497 1.00 61.66 195 THR A O 1
ATOM 1428 N N . ASN A 1 196 ? 16.498 -2.982 -13.108 1.00 57.62 196 ASN A N 1
ATOM 1429 C CA . ASN A 1 196 ? 17.445 -2.247 -13.947 1.00 57.62 196 ASN A CA 1
ATOM 1430 C C . ASN A 1 196 ? 17.092 -2.327 -15.445 1.00 57.62 196 ASN A C 1
ATOM 1432 O O . ASN A 1 196 ? 17.205 -1.321 -16.146 1.00 57.62 196 ASN A O 1
ATOM 1436 N N . GLU A 1 197 ? 16.620 -3.473 -15.954 1.00 59.22 197 GLU A N 1
ATOM 1437 C CA . GLU A 1 197 ? 16.128 -3.562 -17.340 1.00 59.22 197 GLU A CA 1
ATOM 1438 C C . GLU A 1 197 ? 14.920 -2.643 -17.595 1.00 59.22 197 GLU A C 1
ATOM 1440 O O . GLU A 1 197 ? 14.848 -2.009 -18.650 1.00 59.22 197 GLU A O 1
ATOM 1445 N N . ILE A 1 198 ? 13.979 -2.569 -16.649 1.00 59.78 198 ILE A N 1
ATOM 1446 C CA . ILE A 1 198 ? 12.755 -1.757 -16.743 1.00 59.78 198 ILE A CA 1
ATOM 1447 C C . ILE A 1 198 ? 13.081 -0.268 -16.746 1.00 59.78 198 ILE A C 1
ATOM 1449 O O . ILE A 1 198 ? 12.631 0.447 -17.644 1.00 59.78 198 ILE A O 1
ATOM 1453 N N . ASN A 1 199 ? 13.887 0.176 -15.779 1.00 57.53 199 ASN A N 1
ATOM 1454 C CA . ASN A 1 199 ? 14.271 1.579 -15.628 1.00 57.53 199 ASN A CA 1
ATOM 1455 C C . ASN A 1 199 ? 15.009 2.112 -16.867 1.00 57.53 199 ASN A C 1
ATOM 1457 O O . ASN A 1 199 ? 14.826 3.270 -17.233 1.00 57.53 199 ASN A O 1
ATOM 1461 N N . ASN A 1 200 ? 15.801 1.264 -17.532 1.00 52.94 200 ASN A N 1
ATOM 1462 C CA . ASN A 1 200 ? 16.615 1.667 -18.678 1.00 52.94 200 ASN A CA 1
ATOM 1463 C C . ASN A 1 200 ? 15.898 1.570 -20.035 1.00 52.94 200 ASN A C 1
ATOM 1465 O O . ASN A 1 200 ? 16.198 2.370 -20.919 1.00 52.94 200 ASN A O 1
ATOM 1469 N N . ASN A 1 201 ? 14.996 0.599 -20.246 1.00 52.66 201 ASN A N 1
ATOM 1470 C CA . ASN A 1 201 ? 14.527 0.262 -21.601 1.00 52.66 201 ASN A CA 1
ATOM 1471 C C . ASN A 1 201 ? 13.081 0.659 -21.938 1.00 52.66 201 ASN A C 1
ATOM 1473 O O . ASN A 1 201 ? 12.765 0.721 -23.124 1.00 52.66 201 ASN A O 1
ATOM 1477 N N . GLY A 1 202 ? 12.221 0.949 -20.954 1.00 53.53 202 GLY A N 1
ATOM 1478 C CA . GLY A 1 202 ? 10.806 1.270 -21.199 1.00 53.53 202 GLY A CA 1
ATOM 1479 C C . GLY A 1 202 ? 9.993 0.041 -21.615 1.00 53.53 202 GLY A C 1
ATOM 1480 O O . GLY A 1 202 ? 10.074 -0.450 -22.740 1.00 53.53 202 GLY A O 1
ATOM 1481 N N . TYR A 1 203 ? 9.245 -0.530 -20.676 1.00 60.31 203 TYR A N 1
ATOM 1482 C CA . TYR A 1 203 ? 9.004 -1.969 -20.722 1.00 60.31 203 TYR A CA 1
ATOM 1483 C C . TYR A 1 203 ? 7.616 -2.365 -21.236 1.00 60.31 203 TYR A C 1
ATOM 1485 O O . TYR A 1 203 ? 6.704 -2.611 -20.455 1.00 60.31 203 TYR A O 1
ATOM 1493 N N . THR A 1 204 ? 7.489 -2.515 -22.556 1.00 51.31 204 THR A N 1
ATOM 1494 C CA . THR A 1 204 ? 6.330 -3.158 -23.216 1.00 51.31 204 THR A CA 1
ATOM 1495 C C . THR A 1 204 ? 6.658 -4.513 -23.860 1.00 51.31 204 THR A C 1
ATOM 1497 O O . THR A 1 204 ? 5.760 -5.318 -24.088 1.00 51.31 204 THR A O 1
ATOM 1500 N N . GLN A 1 205 ? 7.936 -4.827 -24.118 1.00 51.88 205 GLN A N 1
ATOM 1501 C CA . GLN A 1 205 ? 8.325 -5.979 -24.957 1.00 51.88 205 GLN A CA 1
ATOM 1502 C C . GLN A 1 205 ? 8.265 -7.367 -24.287 1.00 51.88 205 GLN A C 1
ATOM 1504 O O . GLN A 1 205 ? 8.279 -8.371 -24.990 1.00 51.88 205 GLN A O 1
ATOM 1509 N N . LYS A 1 206 ? 8.200 -7.452 -22.951 1.00 60.00 206 LYS A N 1
ATOM 1510 C CA . LYS A 1 206 ? 8.138 -8.728 -22.197 1.00 60.00 206 LYS A CA 1
ATOM 1511 C C . LYS A 1 206 ? 6.803 -8.905 -21.433 1.00 60.00 206 LYS A C 1
ATOM 1513 O O . LYS A 1 206 ? 6.735 -9.647 -20.460 1.00 60.00 206 LYS A O 1
ATOM 1518 N N . GLY A 1 207 ? 5.736 -8.217 -21.864 1.00 73.12 207 GLY A N 1
ATOM 1519 C CA . GLY A 1 207 ? 4.361 -8.423 -21.369 1.00 73.12 207 GLY A CA 1
ATOM 1520 C C . GLY A 1 207 ? 3.994 -7.745 -20.039 1.00 73.12 207 GLY A C 1
ATOM 1521 O O . GLY A 1 207 ? 2.925 -8.026 -19.488 1.00 73.12 207 GLY A O 1
ATOM 1522 N N . TYR A 1 208 ? 4.848 -6.857 -19.520 1.00 79.06 208 TYR A N 1
ATOM 1523 C CA . TYR A 1 208 ? 4.500 -6.001 -18.384 1.00 79.06 208 TYR A CA 1
ATOM 1524 C C . TYR A 1 208 ? 3.888 -4.666 -18.833 1.00 79.06 208 TYR A C 1
ATOM 1526 O O . TYR A 1 208 ? 4.179 -4.170 -19.920 1.00 79.06 208 TYR A O 1
ATOM 1534 N N . LYS A 1 209 ? 3.100 -4.054 -17.945 1.00 87.00 209 LYS A N 1
ATOM 1535 C CA . LYS A 1 209 ? 2.699 -2.646 -17.988 1.00 87.00 209 LYS A CA 1
ATOM 1536 C C . LYS A 1 209 ? 3.109 -1.967 -16.686 1.00 87.00 209 LYS A C 1
ATOM 1538 O O . LYS A 1 209 ? 2.788 -2.455 -15.603 1.00 87.00 209 LYS A O 1
ATOM 1543 N N . VAL A 1 210 ? 3.819 -0.846 -16.775 1.00 85.38 210 VAL A N 1
ATOM 1544 C CA . VAL A 1 210 ? 4.276 -0.101 -15.594 1.00 85.38 210 VAL A CA 1
ATOM 1545 C C . VAL A 1 210 ? 3.237 0.957 -15.223 1.00 85.38 210 VAL A C 1
ATOM 1547 O O . VAL A 1 210 ? 2.948 1.849 -16.019 1.00 85.38 210 VAL A O 1
ATOM 1550 N N . LEU A 1 211 ? 2.691 0.879 -14.011 1.00 90.56 211 LEU A N 1
ATOM 1551 C CA . LEU A 1 211 ? 1.856 1.925 -13.425 1.00 90.56 211 LEU A CA 1
ATOM 1552 C C . LEU A 1 211 ? 2.717 2.739 -12.459 1.00 90.56 211 LEU A C 1
ATOM 1554 O O . LEU A 1 211 ? 3.160 2.230 -11.427 1.00 90.56 211 LEU A O 1
ATOM 1558 N N . ASP A 1 212 ? 2.955 4.004 -12.791 1.00 88.75 212 ASP A N 1
ATOM 1559 C CA . ASP A 1 212 ? 3.647 4.929 -11.900 1.00 88.75 212 ASP A CA 1
ATOM 1560 C C . ASP A 1 212 ? 2.626 5.581 -10.972 1.00 88.75 212 ASP A C 1
ATOM 1562 O O . ASP A 1 212 ? 1.814 6.407 -11.386 1.00 88.75 212 ASP A O 1
ATOM 1566 N N . VAL A 1 213 ? 2.639 5.173 -9.709 1.00 90.81 213 VAL A N 1
ATOM 1567 C CA . VAL A 1 213 ? 1.593 5.505 -8.733 1.00 90.81 213 VAL A CA 1
ATOM 1568 C C . VAL A 1 213 ? 1.932 6.732 -7.881 1.00 90.81 213 VAL A C 1
ATOM 1570 O O . VAL A 1 213 ? 1.263 7.004 -6.878 1.00 90.81 213 VAL A O 1
ATOM 1573 N N . ARG A 1 214 ? 2.989 7.464 -8.254 1.00 88.38 214 ARG A N 1
ATOM 1574 C CA . ARG A 1 214 ? 3.396 8.734 -7.637 1.00 88.38 214 ARG A CA 1
ATOM 1575 C C . ARG A 1 214 ? 2.483 9.877 -8.089 1.00 88.38 214 ARG A C 1
ATOM 1577 O O . ARG A 1 214 ? 1.698 9.738 -9.026 1.00 88.38 214 ARG A O 1
ATOM 1584 N N . ASP A 1 215 ? 2.599 11.020 -7.419 1.00 88.62 215 ASP A N 1
ATOM 1585 C CA . ASP A 1 215 ? 1.915 12.241 -7.840 1.00 88.62 215 ASP A CA 1
ATOM 1586 C C . ASP A 1 215 ? 2.334 12.683 -9.252 1.00 88.62 215 ASP A C 1
ATOM 1588 O O . ASP A 1 215 ? 3.487 12.511 -9.661 1.00 88.62 215 ASP A O 1
ATOM 1592 N N . ALA A 1 216 ? 1.397 13.296 -9.979 1.00 86.69 216 ALA A N 1
ATOM 1593 C CA . ALA A 1 216 ? 1.617 13.743 -11.355 1.00 86.69 216 ALA A CA 1
ATOM 1594 C C . ALA A 1 216 ? 2.816 14.706 -11.511 1.00 86.69 216 ALA A C 1
ATOM 1596 O O . ALA A 1 216 ? 3.467 14.714 -12.554 1.00 86.69 216 ALA A O 1
ATOM 1597 N N . ALA A 1 217 ? 3.156 15.484 -10.475 1.00 82.06 217 ALA A N 1
ATOM 1598 C CA . ALA A 1 217 ? 4.297 16.400 -10.509 1.00 82.06 217 ALA A CA 1
ATOM 1599 C C . ALA A 1 217 ? 5.647 15.659 -10.495 1.00 82.06 217 ALA A C 1
ATOM 1601 O O . ALA A 1 217 ? 6.544 16.021 -11.256 1.00 82.06 217 ALA A O 1
ATOM 1602 N N . LYS A 1 218 ? 5.804 14.597 -9.689 1.00 81.06 218 LYS A N 1
ATOM 1603 C CA . LYS A 1 218 ? 6.990 13.719 -9.758 1.00 81.06 218 LYS A CA 1
ATOM 1604 C C . LYS A 1 218 ? 7.079 12.974 -11.082 1.00 81.06 218 LYS A C 1
ATOM 1606 O O . LYS A 1 218 ? 8.164 12.899 -11.649 1.00 81.06 218 LYS A O 1
ATOM 1611 N N . TYR A 1 219 ? 5.952 12.475 -11.585 1.00 82.25 219 TYR A N 1
ATOM 1612 C CA . TYR A 1 219 ? 5.895 11.804 -12.882 1.00 82.25 219 TYR A CA 1
ATOM 1613 C C . TYR A 1 219 ? 6.337 12.721 -14.034 1.00 82.25 219 TYR A C 1
ATOM 1615 O O . TYR A 1 219 ? 7.132 12.321 -14.882 1.00 82.25 219 TYR A O 1
ATOM 1623 N N . ALA A 1 220 ? 5.862 13.970 -14.043 1.00 77.56 220 ALA A N 1
ATOM 1624 C CA . ALA A 1 220 ? 6.219 14.956 -15.060 1.00 77.56 220 ALA A CA 1
ATOM 1625 C C . ALA A 1 220 ? 7.709 15.344 -15.030 1.00 77.56 220 ALA A C 1
ATOM 1627 O O . ALA A 1 220 ? 8.271 15.630 -16.082 1.00 77.56 220 ALA A O 1
ATOM 1628 N N . LYS A 1 221 ? 8.356 15.327 -13.854 1.00 70.62 221 LYS A N 1
ATOM 1629 C CA . LYS A 1 221 ? 9.809 15.550 -13.732 1.00 70.62 221 LYS A CA 1
ATOM 1630 C C . LYS A 1 221 ? 10.622 14.411 -14.348 1.00 70.62 221 LYS A C 1
ATOM 1632 O O . LYS A 1 221 ? 11.551 14.673 -15.102 1.00 70.62 221 LYS A O 1
ATOM 1637 N N . ALA A 1 222 ? 10.290 13.167 -14.005 1.00 65.75 222 ALA A N 1
ATOM 1638 C CA . ALA A 1 222 ? 10.912 11.971 -14.564 1.00 65.75 222 ALA A CA 1
ATOM 1639 C C . ALA A 1 222 ? 10.009 10.754 -14.325 1.00 65.75 222 ALA A C 1
ATOM 1641 O O . ALA A 1 222 ? 9.456 10.599 -13.233 1.00 65.75 222 ALA A O 1
ATOM 1642 N N . HIS A 1 223 ? 9.897 9.865 -15.311 1.00 73.12 223 HIS A N 1
ATOM 1643 C CA . HIS A 1 223 ? 9.166 8.601 -15.207 1.00 73.12 223 HIS A CA 1
ATOM 1644 C C . HIS A 1 223 ? 9.816 7.509 -16.066 1.00 73.12 223 HIS A C 1
ATOM 1646 O O . HIS A 1 223 ? 10.593 7.791 -16.977 1.00 73.12 223 HIS A O 1
ATOM 1652 N N . ILE A 1 224 ? 9.475 6.245 -15.792 1.00 71.62 224 ILE A N 1
ATOM 1653 C CA . ILE A 1 224 ? 9.910 5.107 -16.616 1.00 71.62 224 ILE A CA 1
ATOM 1654 C C . ILE A 1 224 ? 9.245 5.236 -18.000 1.00 71.62 224 ILE A C 1
ATOM 1656 O O . ILE A 1 224 ? 8.020 5.404 -18.047 1.00 71.62 224 ILE A O 1
ATOM 1660 N N . PRO A 1 225 ? 9.976 5.144 -19.127 1.00 67.62 225 PRO A N 1
ATOM 1661 C CA . PRO A 1 225 ? 9.371 5.292 -20.449 1.00 67.62 225 PRO A CA 1
ATOM 1662 C C . PRO A 1 225 ? 8.237 4.284 -20.690 1.00 67.62 225 PRO A C 1
ATOM 1664 O O . PRO A 1 225 ? 8.335 3.120 -20.298 1.00 67.62 225 PRO A O 1
ATOM 1667 N N . ALA A 1 226 ? 7.156 4.743 -21.326 1.00 72.62 226 ALA A N 1
ATOM 1668 C CA . ALA A 1 226 ? 5.908 3.994 -21.538 1.00 72.62 226 ALA A CA 1
ATOM 1669 C C . ALA A 1 226 ? 5.175 3.511 -20.261 1.00 72.62 226 ALA A C 1
ATOM 1671 O O . ALA A 1 226 ? 4.231 2.726 -20.361 1.00 72.62 226 ALA A O 1
ATOM 1672 N N . SER A 1 227 ? 5.552 3.992 -19.069 1.00 81.81 227 SER A N 1
ATOM 1673 C CA . SER A 1 227 ? 4.693 3.860 -17.884 1.00 81.81 227 SER A CA 1
ATOM 1674 C C . SER A 1 227 ? 3.439 4.738 -17.996 1.00 81.81 227 SER A C 1
ATOM 1676 O O . SER A 1 227 ? 3.352 5.625 -18.843 1.00 81.81 227 SER A O 1
ATOM 1678 N N . VAL A 1 228 ? 2.440 4.467 -17.154 1.00 89.25 228 VAL A N 1
ATOM 1679 C CA . VAL A 1 228 ? 1.194 5.241 -17.072 1.00 89.25 228 VAL A CA 1
ATOM 1680 C C . VAL A 1 228 ? 1.071 5.842 -15.678 1.00 89.25 228 VAL A C 1
ATOM 1682 O O . VAL A 1 228 ? 0.996 5.101 -14.691 1.00 89.25 228 VAL A O 1
ATOM 1685 N N . ASN A 1 229 ? 1.015 7.175 -15.574 1.00 91.75 229 ASN A N 1
ATOM 1686 C CA . ASN A 1 229 ? 0.765 7.813 -14.284 1.00 91.75 229 ASN A CA 1
ATOM 1687 C C . ASN A 1 229 ? -0.630 7.460 -13.765 1.00 91.75 229 ASN A C 1
ATOM 1689 O O . ASN A 1 229 ? -1.640 7.641 -14.441 1.00 91.75 229 ASN A O 1
ATOM 1693 N N . THR A 1 230 ? -0.662 6.958 -12.540 1.00 93.38 230 THR A N 1
ATOM 1694 C CA . THR A 1 230 ? -1.845 6.434 -11.869 1.00 93.38 230 THR A CA 1
ATOM 1695 C C . THR A 1 230 ? -1.833 6.956 -10.430 1.00 93.38 230 THR A C 1
ATOM 1697 O O . THR A 1 230 ? -1.687 6.194 -9.479 1.00 93.38 230 THR A O 1
ATOM 1700 N N . ASP A 1 231 ? -1.902 8.283 -10.281 1.00 91.81 231 ASP A N 1
ATOM 1701 C CA . ASP A 1 231 ? -1.658 9.031 -9.037 1.00 91.81 231 ASP A CA 1
ATOM 1702 C C . ASP A 1 231 ? -2.437 8.490 -7.818 1.00 91.81 231 ASP A C 1
ATOM 1704 O O . ASP A 1 231 ? -3.636 8.733 -7.660 1.00 91.81 231 ASP A O 1
ATOM 1708 N N . MET A 1 232 ? -1.745 7.787 -6.913 1.00 90.81 232 MET A N 1
ATOM 1709 C CA . MET A 1 232 ? -2.304 7.271 -5.651 1.00 90.81 232 MET A CA 1
ATOM 1710 C C . MET A 1 232 ? -2.076 8.216 -4.454 1.00 90.81 232 MET A C 1
ATOM 1712 O O . MET A 1 232 ? -2.372 7.855 -3.306 1.00 90.81 232 MET A O 1
ATOM 1716 N N . VAL A 1 233 ? -1.530 9.414 -4.682 1.00 87.38 233 VAL A N 1
ATOM 1717 C CA . VAL A 1 233 ? -1.340 10.460 -3.664 1.00 87.38 233 VAL A CA 1
ATOM 1718 C C . VAL A 1 233 ? -2.626 11.274 -3.526 1.00 87.38 233 VAL A C 1
ATOM 1720 O O . VAL A 1 233 ? -3.152 11.420 -2.420 1.00 87.38 233 VAL A O 1
ATOM 1723 N N . ASN A 1 234 ? -3.160 11.734 -4.658 1.00 86.06 234 ASN A N 1
ATOM 1724 C CA . ASN A 1 234 ? -4.347 12.580 -4.737 1.00 86.06 234 ASN A CA 1
ATOM 1725 C C . ASN A 1 234 ? -5.662 11.776 -4.755 1.00 86.06 234 ASN A C 1
ATOM 1727 O O . ASN A 1 234 ? -6.684 12.261 -4.275 1.00 86.06 234 ASN A O 1
ATOM 1731 N N . ASN A 1 235 ? -5.640 10.514 -5.203 1.00 85.62 235 ASN A N 1
ATOM 1732 C CA . ASN A 1 235 ? -6.768 9.587 -5.054 1.00 85.62 235 ASN A CA 1
ATOM 1733 C C . ASN A 1 235 ? -6.685 8.882 -3.684 1.00 85.62 235 ASN A C 1
ATOM 1735 O O . ASN A 1 235 ? -5.939 7.914 -3.501 1.00 85.62 235 ASN A O 1
ATOM 1739 N N . GLN A 1 236 ? -7.394 9.399 -2.673 1.00 76.94 236 GLN A N 1
ATOM 1740 C CA . GLN A 1 236 ? -7.224 8.955 -1.277 1.00 76.94 236 GLN A CA 1
ATOM 1741 C C . GLN A 1 236 ? -8.188 7.856 -0.813 1.00 76.94 236 GLN A C 1
ATOM 1743 O O . GLN A 1 236 ? -7.813 7.068 0.056 1.00 76.94 236 GLN A O 1
ATOM 1748 N N . ASP A 1 237 ? -9.382 7.761 -1.394 1.00 87.50 237 ASP A N 1
ATOM 1749 C CA . ASP A 1 237 ? -10.371 6.728 -1.073 1.00 87.50 237 ASP A CA 1
ATOM 1750 C C . ASP A 1 237 ? -10.347 5.558 -2.075 1.00 87.50 237 ASP A C 1
ATOM 1752 O O . ASP A 1 237 ? -9.864 5.674 -3.201 1.00 87.50 237 ASP A O 1
ATOM 1756 N N . ALA A 1 238 ? -10.907 4.415 -1.676 1.00 83.69 238 ALA A N 1
ATOM 1757 C CA . ALA A 1 238 ? -10.877 3.197 -2.485 1.00 83.69 238 ALA A CA 1
ATOM 1758 C C . ALA A 1 238 ? -11.656 3.303 -3.815 1.00 83.69 238 ALA A C 1
ATOM 1760 O O . ALA A 1 238 ? -11.335 2.587 -4.764 1.00 83.69 238 ALA A O 1
ATOM 1761 N N . ALA A 1 239 ? -12.670 4.173 -3.915 1.00 90.25 239 ALA A N 1
ATOM 1762 C CA . ALA A 1 239 ? -13.450 4.335 -5.140 1.00 90.25 239 ALA A CA 1
ATOM 1763 C C . ALA A 1 239 ? -12.719 5.227 -6.154 1.00 90.25 239 ALA A C 1
ATOM 1765 O O . ALA A 1 239 ? -12.661 4.870 -7.333 1.00 90.25 239 ALA A O 1
ATOM 1766 N N . SER A 1 240 ? -12.102 6.330 -5.713 1.00 92.56 240 SER A N 1
ATOM 1767 C CA . SER A 1 240 ? -11.237 7.147 -6.579 1.00 92.56 240 SER A CA 1
ATOM 1768 C C . SER A 1 240 ? -9.999 6.370 -7.040 1.00 92.56 240 SER A C 1
ATOM 1770 O O . SER A 1 240 ? -9.697 6.366 -8.233 1.00 92.56 240 SER A O 1
ATOM 1772 N N . GLN A 1 241 ? -9.365 5.597 -6.149 1.00 92.50 241 GLN A N 1
ATOM 1773 C CA . GLN A 1 241 ? -8.246 4.703 -6.487 1.00 92.50 241 GLN A CA 1
ATOM 1774 C C . GLN A 1 241 ? -8.641 3.662 -7.541 1.00 92.50 241 GLN A C 1
ATOM 1776 O O . GLN A 1 241 ? -7.992 3.559 -8.584 1.00 92.50 241 GLN A O 1
ATOM 1781 N N . LYS A 1 242 ? -9.754 2.942 -7.324 1.00 93.94 242 LYS A N 1
ATOM 1782 C CA . LYS A 1 242 ? -10.276 1.964 -8.290 1.00 93.94 242 LYS A CA 1
ATOM 1783 C C . LYS A 1 242 ? -10.644 2.604 -9.630 1.00 93.94 242 LYS A C 1
ATOM 1785 O O . LYS A 1 242 ? -10.418 1.987 -10.667 1.00 93.94 242 LYS A O 1
ATOM 1790 N N . LYS A 1 243 ? -11.175 3.833 -9.639 1.00 95.44 243 LYS A N 1
ATOM 1791 C CA . LYS A 1 243 ? -11.480 4.569 -10.877 1.00 95.44 243 LYS A CA 1
ATOM 1792 C C . LYS A 1 243 ? -10.205 4.955 -11.637 1.00 95.44 243 LYS A C 1
ATOM 1794 O O . LYS A 1 243 ? -10.154 4.757 -12.849 1.00 95.44 243 LYS A O 1
ATOM 1799 N N . ALA A 1 244 ? -9.193 5.483 -10.948 1.00 95.12 244 ALA A N 1
ATOM 1800 C CA . ALA A 1 244 ? -7.921 5.886 -11.550 1.00 95.12 244 ALA A CA 1
ATOM 1801 C C . ALA A 1 244 ? -7.190 4.683 -12.170 1.00 95.12 244 ALA A C 1
ATOM 1803 O O . ALA A 1 244 ? -6.914 4.685 -13.368 1.00 95.12 244 ALA A O 1
ATOM 1804 N N . VAL A 1 245 ? -6.991 3.611 -11.394 1.00 96.25 245 VAL A N 1
ATOM 1805 C CA . VAL A 1 245 ? -6.405 2.353 -11.891 1.00 96.25 245 VAL A CA 1
ATOM 1806 C C . VAL A 1 245 ? -7.258 1.750 -13.006 1.00 96.25 245 VAL A C 1
ATOM 1808 O O . VAL A 1 245 ? -6.729 1.407 -14.055 1.00 96.25 245 VAL A O 1
ATOM 1811 N N . GLY A 1 246 ? -8.583 1.691 -12.837 1.00 96.25 246 GLY A N 1
ATOM 1812 C CA . GLY A 1 246 ? -9.505 1.166 -13.848 1.00 96.25 246 GLY A CA 1
ATOM 1813 C C . GLY A 1 246 ? -9.503 1.951 -15.161 1.00 96.25 246 GLY A C 1
ATOM 1814 O O . GLY A 1 246 ? -9.842 1.393 -16.198 1.00 96.25 246 GLY A O 1
ATOM 1815 N N . THR A 1 247 ? -9.095 3.223 -15.133 1.00 95.94 247 THR A N 1
ATOM 1816 C CA . THR A 1 247 ? -8.853 4.026 -16.340 1.00 95.94 247 THR A CA 1
ATOM 1817 C C . THR A 1 247 ? -7.509 3.655 -16.961 1.00 95.94 247 THR A C 1
ATOM 1819 O O . THR A 1 247 ? -7.447 3.401 -18.160 1.00 95.94 247 THR A O 1
ATOM 1822 N N . ALA A 1 248 ? -6.456 3.558 -16.142 1.00 94.19 248 ALA A N 1
ATOM 1823 C CA . ALA A 1 248 ? -5.109 3.213 -16.583 1.00 94.19 248 ALA A CA 1
ATOM 1824 C C . ALA A 1 248 ? -5.010 1.811 -17.211 1.00 94.19 248 ALA A C 1
ATOM 1826 O O . ALA A 1 248 ? -4.208 1.637 -18.125 1.00 94.19 248 ALA A O 1
ATOM 1827 N N . VAL A 1 249 ? -5.823 0.839 -16.770 1.00 94.31 249 VAL A N 1
ATOM 1828 C CA . VAL A 1 249 ? -5.802 -0.561 -17.258 1.00 94.31 249 VAL A CA 1
ATOM 1829 C C . VAL A 1 249 ? -6.946 -0.936 -18.212 1.00 94.31 249 VAL A C 1
ATOM 1831 O O . VAL A 1 249 ? -7.174 -2.108 -18.515 1.00 94.31 249 VAL A O 1
ATOM 1834 N N . LYS A 1 250 ? -7.726 0.048 -18.675 1.00 93.69 250 LYS A N 1
ATOM 1835 C CA . LYS A 1 250 ? -8.910 -0.213 -19.502 1.00 93.69 250 LYS A CA 1
ATOM 1836 C C . LYS A 1 250 ? -8.520 -0.778 -20.872 1.00 93.69 250 LYS A C 1
ATOM 1838 O O . LYS A 1 250 ? -7.942 -0.068 -21.686 1.00 93.69 250 LYS A O 1
ATOM 1843 N N . GLY A 1 251 ? -8.960 -2.004 -21.156 1.00 89.94 251 GLY A N 1
ATOM 1844 C CA . GLY A 1 251 ? -8.721 -2.667 -22.443 1.00 89.94 251 GLY A CA 1
ATOM 1845 C C . GLY A 1 251 ? -7.357 -3.351 -22.557 1.00 89.94 251 GLY A C 1
ATOM 1846 O O . GLY A 1 251 ? -7.005 -3.778 -23.651 1.00 89.94 251 GLY A O 1
ATOM 1847 N N . ASP A 1 252 ? -6.615 -3.465 -21.452 1.00 91.00 252 ASP A N 1
ATOM 1848 C CA . ASP A 1 252 ? -5.394 -4.271 -21.397 1.00 91.00 252 ASP A CA 1
ATOM 1849 C C . ASP A 1 252 ? -5.692 -5.761 -21.623 1.00 91.00 252 ASP A C 1
ATOM 1851 O O . ASP A 1 252 ? -6.794 -6.250 -21.348 1.00 91.00 252 ASP A O 1
ATOM 1855 N N . ASP A 1 253 ? -4.683 -6.493 -22.096 1.00 87.75 253 ASP A N 1
ATOM 1856 C CA . ASP A 1 253 ? -4.780 -7.932 -22.314 1.00 87.75 253 ASP A CA 1
ATOM 1857 C C . ASP A 1 253 ? -5.042 -8.671 -20.977 1.00 87.75 253 ASP A C 1
ATOM 1859 O O . ASP A 1 253 ? -4.411 -8.362 -19.956 1.00 87.75 253 ASP A O 1
ATOM 1863 N N . PRO A 1 254 ? -5.944 -9.672 -20.928 1.00 86.12 254 PRO A N 1
ATOM 1864 C CA . PRO A 1 254 ? -6.239 -10.404 -19.699 1.00 86.12 254 PRO A CA 1
ATOM 1865 C C . PRO A 1 254 ? -5.033 -11.078 -19.032 1.00 86.12 254 PRO A C 1
ATOM 1867 O O . PRO A 1 254 ? -5.093 -11.310 -17.824 1.00 86.12 254 PRO A O 1
ATOM 1870 N N . ALA A 1 255 ? -3.949 -11.362 -19.761 1.00 86.00 255 ALA A N 1
ATOM 1871 C CA . ALA A 1 255 ? -2.690 -11.903 -19.253 1.00 86.00 255 ALA A CA 1
ATOM 1872 C C . ALA A 1 255 ? -1.643 -10.829 -18.888 1.00 86.00 255 ALA A C 1
ATOM 1874 O O . ALA A 1 255 ? -0.603 -11.187 -18.328 1.00 86.00 255 ALA A O 1
ATOM 1875 N N . THR A 1 256 ? -1.899 -9.533 -19.136 1.00 87.81 256 THR A N 1
ATOM 1876 C CA . THR A 1 256 ? -0.991 -8.433 -18.757 1.00 87.81 256 THR A CA 1
ATOM 1877 C C . THR A 1 256 ? -0.583 -8.544 -17.289 1.00 87.81 256 THR A C 1
ATOM 1879 O O . THR A 1 256 ? -1.414 -8.766 -16.399 1.00 87.81 256 THR A O 1
ATOM 1882 N N . LYS A 1 257 ? 0.715 -8.374 -17.038 1.00 88.62 257 LYS A N 1
ATOM 1883 C CA . LYS A 1 257 ? 1.284 -8.265 -15.696 1.00 88.62 257 LYS A CA 1
ATOM 1884 C C . LYS A 1 257 ? 1.594 -6.799 -15.393 1.00 88.62 257 LYS A C 1
ATOM 1886 O O . LYS A 1 257 ? 2.086 -6.075 -16.253 1.00 88.62 257 LYS A O 1
ATOM 1891 N N . TYR A 1 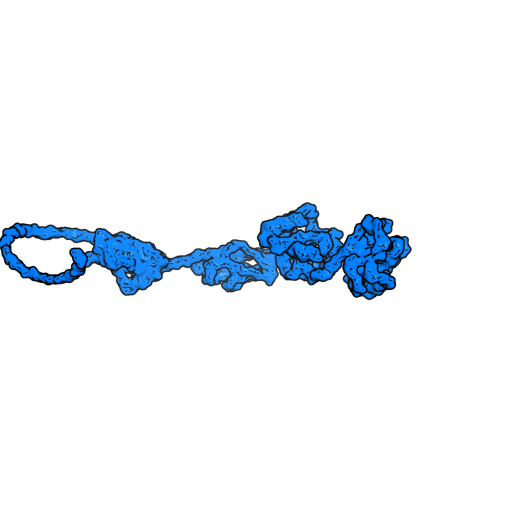258 ? 1.336 -6.356 -14.174 1.00 89.94 258 TYR A N 1
ATOM 1892 C CA . TYR A 1 258 ? 1.465 -4.962 -13.764 1.00 89.94 258 TYR A CA 1
ATOM 1893 C C . TYR A 1 258 ? 2.670 -4.782 -12.852 1.00 89.94 258 TYR A C 1
ATOM 1895 O O . TYR A 1 258 ? 2.839 -5.533 -11.895 1.00 89.94 258 TYR A O 1
ATOM 1903 N N . ILE A 1 259 ? 3.486 -3.767 -13.129 1.00 86.88 259 ILE A N 1
ATOM 1904 C CA . ILE A 1 259 ? 4.577 -3.336 -12.253 1.00 86.88 259 ILE A CA 1
ATOM 1905 C C . ILE A 1 259 ? 4.181 -2.007 -11.629 1.00 86.88 259 ILE A C 1
ATOM 1907 O O . ILE A 1 259 ? 3.905 -1.040 -12.336 1.00 86.88 259 ILE A O 1
ATOM 1911 N N . LEU A 1 260 ? 4.175 -1.950 -10.304 1.00 88.81 260 LEU A N 1
ATOM 1912 C CA . LEU A 1 260 ? 3.832 -0.762 -9.541 1.00 88.81 260 LEU A CA 1
ATOM 1913 C C . LEU A 1 260 ? 5.111 -0.014 -9.161 1.00 88.81 260 LEU A C 1
ATOM 1915 O O . LEU A 1 260 ? 5.916 -0.500 -8.363 1.00 88.81 260 LEU A O 1
ATOM 1919 N N . ALA A 1 261 ? 5.295 1.170 -9.744 1.00 84.19 261 ALA A N 1
ATOM 1920 C CA . ALA A 1 261 ? 6.408 2.067 -9.461 1.00 84.19 261 ALA A CA 1
ATOM 1921 C C . ALA A 1 261 ? 5.938 3.184 -8.516 1.00 84.19 261 ALA A C 1
ATOM 1923 O O . ALA A 1 261 ? 5.198 4.084 -8.907 1.00 84.19 261 ALA A O 1
ATOM 1924 N N . CYS A 1 262 ? 6.339 3.117 -7.247 1.00 80.19 262 CYS A N 1
ATOM 1925 C CA . CYS A 1 262 ? 6.038 4.120 -6.221 1.00 80.19 262 CYS A CA 1
ATOM 1926 C C . CYS A 1 262 ? 7.316 4.774 -5.683 1.00 80.19 262 CYS A C 1
ATOM 1928 O O . CYS A 1 262 ? 8.408 4.283 -5.933 1.00 80.19 262 CYS A O 1
ATOM 1930 N N . ASN A 1 263 ? 7.199 5.824 -4.864 1.00 72.88 263 ASN A N 1
ATOM 1931 C CA . ASN A 1 263 ? 8.322 6.279 -4.027 1.00 72.88 263 ASN A CA 1
ATOM 1932 C C . ASN A 1 263 ? 8.782 5.157 -3.067 1.00 72.88 263 ASN A C 1
ATOM 1934 O O . ASN A 1 263 ? 8.076 4.160 -2.882 1.00 72.88 263 ASN A O 1
ATOM 1938 N N . SER A 1 264 ? 9.921 5.336 -2.398 1.00 57.78 264 SER A N 1
ATOM 1939 C CA . SER A 1 264 ? 10.375 4.407 -1.358 1.00 57.78 264 SER A CA 1
ATOM 1940 C C . SER A 1 264 ? 9.287 4.157 -0.291 1.00 57.78 264 SER A C 1
ATOM 1942 O O . SER A 1 264 ? 8.572 5.064 0.139 1.00 57.78 264 SER A O 1
ATOM 1944 N N . GLY A 1 265 ? 9.127 2.893 0.125 1.00 55.31 265 GLY A N 1
ATOM 1945 C CA . GLY A 1 265 ? 8.201 2.495 1.198 1.00 55.31 265 GLY A CA 1
ATOM 1946 C C . GLY A 1 265 ? 6.867 1.855 0.780 1.00 55.31 265 GLY A C 1
ATOM 1947 O O . GLY A 1 265 ? 6.045 1.595 1.657 1.00 55.31 265 GLY A O 1
ATOM 1948 N N . ASN A 1 266 ? 6.643 1.558 -0.507 1.00 67.81 266 ASN A N 1
ATOM 1949 C CA . ASN A 1 266 ? 5.579 0.680 -1.048 1.00 67.81 266 ASN A CA 1
ATOM 1950 C C . ASN A 1 266 ? 4.104 1.047 -0.740 1.00 67.81 266 ASN A C 1
ATOM 1952 O O . ASN A 1 266 ? 3.189 0.370 -1.207 1.00 67.81 266 ASN A O 1
ATOM 1956 N N . SER A 1 267 ? 3.827 2.120 0.004 1.00 76.69 267 SER A N 1
ATOM 1957 C CA . SER A 1 267 ? 2.474 2.460 0.477 1.00 76.69 267 SER A CA 1
ATOM 1958 C C . SER A 1 267 ? 1.517 2.887 -0.642 1.00 76.69 267 SER A C 1
ATOM 1960 O O . SER A 1 267 ? 0.338 2.538 -0.613 1.00 76.69 267 SER A O 1
ATOM 1962 N N . LEU A 1 268 ? 2.020 3.608 -1.650 1.00 85.19 268 LEU A N 1
ATOM 1963 C CA . LEU A 1 268 ? 1.251 3.993 -2.839 1.00 85.19 268 LEU A CA 1
ATOM 1964 C C . LEU A 1 268 ? 1.020 2.797 -3.767 1.00 85.19 268 LEU A C 1
ATOM 1966 O O . LEU A 1 268 ? -0.084 2.628 -4.280 1.00 85.19 268 LEU A O 1
ATOM 1970 N N . ALA A 1 269 ? 2.028 1.933 -3.928 1.00 84.75 269 ALA A N 1
ATOM 1971 C CA . ALA A 1 269 ? 1.888 0.698 -4.689 1.00 84.75 269 ALA A CA 1
ATOM 1972 C C . ALA A 1 269 ? 0.839 -0.223 -4.050 1.00 84.75 269 ALA A C 1
ATOM 1974 O O . ALA A 1 269 ? -0.011 -0.741 -4.762 1.00 84.75 269 ALA A O 1
ATOM 1975 N N . GLN A 1 270 ? 0.765 -0.316 -2.716 1.00 81.75 270 GLN A N 1
ATOM 1976 C CA . GLN A 1 270 ? -0.279 -1.115 -2.066 1.00 81.75 270 GLN A CA 1
ATOM 1977 C C . GLN A 1 270 ? -1.704 -0.625 -2.387 1.00 81.75 270 GLN A C 1
ATOM 1979 O O . GLN A 1 270 ? -2.599 -1.445 -2.573 1.00 81.75 270 GLN A O 1
ATOM 1984 N N . LYS A 1 271 ? -1.931 0.693 -2.508 1.00 87.31 271 LYS A N 1
ATOM 1985 C CA . LYS A 1 271 ? -3.239 1.238 -2.926 1.00 87.31 271 LYS A CA 1
ATOM 1986 C C . LYS A 1 271 ? -3.602 0.809 -4.351 1.00 87.31 271 LYS A C 1
ATOM 1988 O O . LYS A 1 271 ? -4.730 0.390 -4.600 1.00 87.31 271 LYS A O 1
ATOM 1993 N N . ALA A 1 272 ? -2.647 0.892 -5.279 1.00 91.00 272 ALA A N 1
ATOM 1994 C CA . ALA A 1 272 ? -2.862 0.478 -6.663 1.00 91.00 272 ALA A CA 1
ATOM 1995 C C . ALA A 1 272 ? -3.033 -1.042 -6.795 1.00 91.00 272 ALA A C 1
ATOM 1997 O O . ALA A 1 272 ? -3.904 -1.488 -7.534 1.00 91.00 272 ALA A O 1
ATOM 1998 N N . HIS A 1 273 ? -2.275 -1.831 -6.030 1.00 89.19 273 HIS A N 1
ATOM 1999 C CA . HIS A 1 273 ? -2.453 -3.277 -5.907 1.00 89.19 273 HIS A CA 1
ATOM 2000 C C . HIS A 1 273 ? -3.878 -3.621 -5.465 1.00 89.19 273 HIS A C 1
ATOM 2002 O O . HIS A 1 273 ? -4.575 -4.370 -6.142 1.00 89.19 273 HIS A O 1
ATOM 2008 N N . ASP A 1 274 ? -4.354 -3.022 -4.373 1.00 86.50 274 ASP A N 1
ATOM 2009 C CA . ASP A 1 274 ? -5.706 -3.253 -3.858 1.00 86.50 274 ASP A CA 1
ATOM 2010 C C . ASP A 1 274 ? -6.788 -2.885 -4.885 1.00 86.50 274 ASP A C 1
ATOM 2012 O O . ASP A 1 274 ? -7.790 -3.590 -5.018 1.00 86.50 274 ASP A O 1
ATOM 2016 N N . ALA A 1 275 ? -6.576 -1.806 -5.642 1.00 92.25 275 ALA A N 1
ATOM 2017 C CA . ALA A 1 275 ? -7.452 -1.397 -6.732 1.00 92.25 275 ALA A CA 1
ATOM 2018 C C . ALA A 1 275 ? -7.430 -2.378 -7.923 1.00 92.25 275 ALA A C 1
ATOM 2020 O O . ALA A 1 275 ? -8.496 -2.668 -8.465 1.00 92.25 275 ALA A O 1
ATOM 2021 N N . LEU A 1 276 ? -6.267 -2.931 -8.295 1.00 92.38 276 LEU A N 1
ATOM 2022 C CA . LEU A 1 276 ? -6.125 -3.977 -9.320 1.00 92.38 276 LEU A CA 1
ATOM 2023 C C . LEU A 1 276 ? -6.829 -5.281 -8.902 1.00 92.38 276 LEU A C 1
ATOM 2025 O O . LEU A 1 276 ? -7.630 -5.811 -9.673 1.00 92.38 276 LEU A O 1
ATOM 2029 N N . ILE A 1 277 ? -6.627 -5.748 -7.663 1.00 89.12 277 ILE A N 1
ATOM 2030 C CA . ILE A 1 277 ? -7.363 -6.895 -7.097 1.00 89.12 277 ILE A CA 1
ATOM 2031 C C . ILE A 1 277 ? -8.875 -6.623 -7.125 1.00 89.12 277 ILE A C 1
ATOM 2033 O O . ILE A 1 277 ? -9.663 -7.461 -7.561 1.00 89.12 277 ILE A O 1
ATOM 2037 N N . ALA A 1 278 ? -9.306 -5.418 -6.735 1.00 87.69 278 ALA A N 1
ATOM 2038 C CA . ALA A 1 278 ? -10.714 -5.023 -6.773 1.00 87.69 278 ALA A CA 1
ATOM 2039 C C . ALA A 1 278 ? -11.292 -4.888 -8.198 1.00 87.69 278 ALA A C 1
ATOM 2041 O O . ALA A 1 278 ? -12.513 -4.766 -8.339 1.00 87.69 278 ALA A O 1
ATOM 2042 N N . LEU A 1 279 ? -10.454 -4.889 -9.240 1.00 91.25 279 LEU A N 1
ATOM 2043 C CA . LEU A 1 279 ? -10.825 -4.951 -10.659 1.00 91.25 279 LEU A CA 1
ATOM 2044 C C . LEU A 1 279 ? -10.762 -6.381 -11.233 1.00 91.25 279 LEU A C 1
ATOM 2046 O O . LEU A 1 279 ? -11.133 -6.572 -12.386 1.00 91.25 279 LEU A O 1
ATOM 2050 N N . GLY A 1 280 ? -10.354 -7.381 -10.442 1.00 88.81 280 GLY A N 1
ATOM 2051 C CA . GLY A 1 280 ? -10.273 -8.786 -10.858 1.00 88.81 280 GLY A CA 1
ATOM 2052 C C . GLY A 1 280 ? -8.915 -9.215 -11.425 1.00 88.81 280 GLY A C 1
ATOM 2053 O O . GLY A 1 280 ? -8.808 -10.303 -11.987 1.00 88.81 280 GLY A O 1
ATOM 2054 N N . VAL A 1 281 ? -7.871 -8.392 -11.286 1.00 89.31 281 VAL A N 1
ATOM 2055 C CA . VAL A 1 281 ? -6.494 -8.812 -11.591 1.00 89.31 281 VAL A CA 1
ATOM 2056 C C . VAL A 1 281 ? -6.022 -9.790 -10.512 1.00 89.31 281 VAL A C 1
ATOM 2058 O O . VAL A 1 281 ? -6.328 -9.613 -9.336 1.00 89.31 281 VAL A O 1
ATOM 2061 N N . SER A 1 282 ? -5.289 -10.830 -10.912 1.00 84.50 282 SER A N 1
ATOM 2062 C CA . SER A 1 282 ? -4.745 -11.834 -9.987 1.00 84.50 282 SER A CA 1
ATOM 2063 C C . SER A 1 282 ? -3.435 -11.355 -9.347 1.00 84.50 282 SER A C 1
ATOM 2065 O O . SER A 1 282 ? -2.638 -10.687 -10.004 1.00 84.50 282 SER A O 1
ATOM 2067 N N . GLU A 1 283 ? -3.206 -11.693 -8.077 1.00 81.06 283 GLU A N 1
ATOM 2068 C CA . GLU A 1 283 ? -2.094 -11.179 -7.252 1.00 81.06 283 GLU A CA 1
ATOM 2069 C C . GLU A 1 283 ? -0.702 -11.570 -7.785 1.00 81.06 283 GLU A C 1
ATOM 2071 O O . GLU A 1 283 ? 0.233 -10.775 -7.737 1.00 81.06 283 GLU A O 1
ATOM 2076 N N . ASP A 1 284 ? -0.570 -12.748 -8.401 1.00 82.50 284 ASP A N 1
ATOM 2077 C CA . ASP A 1 284 ? 0.653 -13.210 -9.079 1.00 82.50 284 ASP A CA 1
ATOM 2078 C C . ASP A 1 284 ? 1.048 -12.344 -10.291 1.00 82.50 284 ASP A C 1
ATOM 2080 O O . ASP A 1 284 ? 2.211 -12.329 -10.701 1.00 82.50 284 ASP A O 1
ATOM 2084 N N . ARG A 1 285 ? 0.092 -11.591 -10.848 1.00 87.88 285 ARG A N 1
ATOM 2085 C CA . ARG A 1 285 ? 0.310 -10.655 -11.956 1.00 87.88 285 ARG A CA 1
ATOM 2086 C C . ARG A 1 285 ? 0.610 -9.233 -11.495 1.00 87.88 285 ARG A C 1
ATOM 2088 O O . ARG A 1 285 ? 0.780 -8.374 -12.355 1.00 87.88 285 ARG A O 1
ATOM 2095 N N . ILE A 1 286 ? 0.677 -8.962 -10.190 1.00 88.31 286 ILE A N 1
ATOM 2096 C CA . ILE A 1 286 ? 0.942 -7.624 -9.650 1.00 88.31 286 ILE A CA 1
ATOM 2097 C C . ILE A 1 286 ? 2.282 -7.633 -8.912 1.00 88.31 286 ILE A C 1
ATOM 2099 O O . ILE A 1 286 ? 2.426 -8.195 -7.828 1.00 88.31 286 ILE A O 1
ATOM 2103 N N . LEU A 1 287 ? 3.271 -6.978 -9.512 1.00 85.06 287 LEU A N 1
ATOM 2104 C CA . LEU A 1 287 ? 4.628 -6.864 -8.995 1.00 85.06 287 LEU A CA 1
ATOM 2105 C C . LEU A 1 287 ? 4.899 -5.437 -8.514 1.00 85.06 287 LEU A C 1
ATOM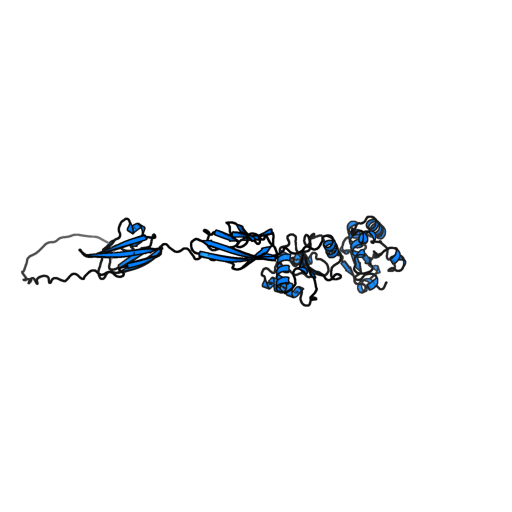 2107 O O . LEU A 1 287 ? 4.410 -4.463 -9.082 1.00 85.06 287 LEU A O 1
ATOM 2111 N N . ASN A 1 288 ? 5.725 -5.297 -7.487 1.00 82.75 288 ASN A N 1
ATOM 2112 C CA . ASN A 1 288 ? 6.244 -4.017 -7.019 1.00 82.75 288 ASN A CA 1
ATOM 2113 C C . ASN A 1 288 ? 7.672 -3.819 -7.544 1.00 82.75 288 ASN A C 1
ATOM 2115 O O . ASN A 1 288 ? 8.501 -4.727 -7.444 1.00 82.75 288 ASN A O 1
ATOM 2119 N N . LEU A 1 289 ? 7.985 -2.625 -8.051 1.00 75.81 289 LEU A N 1
ATOM 2120 C CA . LEU A 1 289 ? 9.351 -2.273 -8.439 1.00 75.81 289 LEU A CA 1
ATOM 2121 C C . LEU A 1 289 ? 10.242 -2.253 -7.183 1.00 75.81 289 LEU A C 1
ATOM 2123 O O . LEU A 1 289 ? 9.962 -1.515 -6.235 1.00 75.81 289 LEU A O 1
ATOM 2127 N N . ALA A 1 290 ? 11.272 -3.099 -7.119 1.00 62.22 290 ALA A N 1
ATOM 2128 C CA . ALA A 1 290 ? 12.080 -3.242 -5.908 1.00 62.22 290 ALA A CA 1
ATOM 2129 C C . ALA A 1 290 ? 12.851 -1.945 -5.603 1.00 62.22 290 ALA A C 1
ATOM 2131 O O . ALA A 1 290 ? 13.498 -1.375 -6.474 1.00 62.22 290 ALA A O 1
ATOM 2132 N N . GLY A 1 291 ? 12.742 -1.452 -4.364 1.00 54.56 291 GLY A N 1
ATOM 2133 C CA . GLY A 1 291 ? 13.260 -0.134 -3.963 1.00 54.56 291 GLY A CA 1
ATOM 2134 C C . GLY A 1 291 ? 12.369 1.058 -4.352 1.00 54.56 291 GLY A C 1
ATOM 2135 O O . GLY A 1 291 ? 12.519 2.137 -3.780 1.00 54.56 291 GLY A O 1
ATOM 2136 N N . GLY A 1 292 ? 11.390 0.855 -5.238 1.00 59.75 292 GLY A N 1
ATOM 2137 C CA . GLY A 1 292 ? 10.555 1.907 -5.812 1.00 59.75 292 GLY A CA 1
ATOM 2138 C C . GLY A 1 292 ? 11.244 2.647 -6.963 1.00 59.75 292 GLY A C 1
ATOM 2139 O O . GLY A 1 292 ? 12.201 2.167 -7.566 1.00 59.75 292 GLY A O 1
ATOM 2140 N N . TYR A 1 293 ? 10.745 3.840 -7.272 1.00 54.84 293 TYR A N 1
ATOM 2141 C CA . TYR A 1 293 ? 11.381 4.809 -8.154 1.00 54.84 293 TYR A CA 1
ATOM 2142 C C . TYR A 1 293 ? 12.600 5.385 -7.424 1.00 54.84 293 TYR A C 1
ATOM 2144 O O . TYR A 1 293 ? 12.482 6.339 -6.655 1.00 54.84 293 TYR A O 1
ATOM 2152 N N . LEU A 1 294 ? 13.745 4.716 -7.581 1.00 45.66 294 LEU A N 1
ATOM 2153 C CA . LEU A 1 294 ? 14.883 4.849 -6.668 1.00 45.66 294 LEU A CA 1
ATOM 2154 C C . LEU A 1 294 ? 15.621 6.192 -6.729 1.00 45.66 294 LEU A C 1
ATOM 2156 O O . LEU A 1 294 ? 16.211 6.562 -5.722 1.00 45.66 294 LEU A O 1
ATOM 2160 N N . ASN A 1 295 ? 15.573 6.916 -7.851 1.00 46.34 295 ASN A N 1
ATOM 2161 C CA . ASN A 1 295 ? 16.280 8.187 -8.029 1.00 46.34 295 ASN A CA 1
ATOM 2162 C C . ASN A 1 295 ? 15.401 9.217 -8.742 1.00 46.34 295 ASN A C 1
ATOM 2164 O O . ASN A 1 295 ? 14.857 8.930 -9.808 1.00 46.34 295 ASN A O 1
ATOM 2168 N N . GLU A 1 296 ? 15.347 10.445 -8.217 1.00 40.59 296 GLU A N 1
ATOM 2169 C CA . GLU A 1 296 ? 14.883 11.609 -8.993 1.00 40.59 296 GLU A CA 1
ATOM 2170 C C . GLU A 1 296 ? 15.857 11.928 -10.156 1.00 40.59 296 GLU A C 1
ATOM 2172 O O . GLU A 1 296 ? 15.459 12.562 -11.128 1.00 40.59 296 GLU A O 1
ATOM 2177 N N . ASP A 1 297 ? 17.072 11.363 -10.118 1.00 42.22 297 ASP A N 1
ATOM 2178 C CA . ASP A 1 297 ? 18.126 11.418 -11.143 1.00 42.22 297 ASP A CA 1
ATOM 2179 C C . ASP A 1 297 ? 18.010 10.356 -12.263 1.00 42.22 297 ASP A C 1
ATOM 2181 O O . ASP A 1 297 ? 18.992 10.083 -12.958 1.00 42.22 297 ASP A O 1
ATOM 2185 N N . LEU A 1 298 ? 16.855 9.697 -12.453 1.00 45.62 298 LEU A N 1
ATOM 2186 C CA . LEU A 1 298 ? 16.682 8.781 -13.593 1.00 45.62 298 LEU A CA 1
ATOM 2187 C C . LEU A 1 298 ? 16.667 9.584 -14.903 1.00 45.62 298 LEU A C 1
ATOM 2189 O O . LEU A 1 298 ? 15.630 10.093 -15.331 1.00 45.62 298 LEU A O 1
ATOM 2193 N N . VAL A 1 299 ? 17.829 9.680 -15.545 1.00 51.25 299 VAL A N 1
ATOM 2194 C CA . VAL A 1 299 ? 17.990 10.455 -16.773 1.00 51.25 299 VAL A CA 1
ATOM 2195 C C . VAL A 1 299 ? 17.332 9.727 -17.951 1.00 51.25 299 VAL A C 1
ATOM 2197 O O . VAL A 1 299 ? 17.887 8.789 -18.528 1.00 51.25 299 VAL A O 1
ATOM 2200 N N . VAL A 1 300 ? 16.126 10.170 -18.305 1.00 52.88 300 VAL A N 1
ATOM 2201 C CA . VAL A 1 300 ? 15.355 9.657 -19.443 1.00 52.88 300 VAL A CA 1
ATOM 2202 C C . VAL A 1 300 ? 16.061 10.033 -20.749 1.00 52.88 300 VAL A C 1
ATOM 2204 O O . VAL A 1 300 ? 16.358 11.202 -20.988 1.00 52.88 300 VAL A O 1
ATOM 2207 N N . ASN A 1 301 ? 16.333 9.045 -21.606 1.00 63.53 301 ASN A N 1
ATOM 2208 C CA . ASN A 1 301 ? 16.848 9.289 -22.958 1.00 63.53 301 ASN A CA 1
ATOM 2209 C C . ASN A 1 301 ? 15.825 10.101 -23.760 1.00 63.53 301 ASN A C 1
ATOM 2211 O O . ASN A 1 301 ? 14.648 9.735 -23.782 1.00 63.53 301 ASN A O 1
ATOM 2215 N N . ASN A 1 302 ? 16.263 11.144 -24.472 1.00 73.00 302 ASN A N 1
ATOM 2216 C CA . ASN A 1 302 ? 15.417 11.707 -25.519 1.00 73.00 302 ASN A CA 1
ATOM 2217 C C . ASN A 1 302 ? 15.307 10.693 -26.661 1.00 73.00 302 ASN A C 1
ATOM 2219 O O . ASN A 1 302 ? 16.210 9.884 -26.882 1.00 73.00 302 ASN A O 1
ATOM 2223 N N . TYR A 1 303 ? 14.210 10.750 -27.403 1.00 78.50 303 TYR A N 1
ATOM 2224 C CA . TYR A 1 303 ? 13.968 9.880 -28.546 1.00 78.50 303 TYR A CA 1
ATOM 2225 C C . TYR A 1 303 ? 13.721 10.715 -29.794 1.00 78.50 303 TYR A C 1
ATOM 2227 O O . TYR A 1 303 ? 13.110 11.779 -29.722 1.00 78.50 303 TYR A O 1
ATOM 2235 N N . ILE A 1 304 ? 14.190 10.215 -30.933 1.00 76.69 304 ILE A N 1
ATOM 2236 C CA . ILE A 1 304 ? 13.912 10.774 -32.255 1.00 76.69 304 ILE A CA 1
ATOM 2237 C C . ILE A 1 304 ? 13.403 9.651 -33.157 1.00 76.69 304 ILE A C 1
ATOM 2239 O O . ILE A 1 304 ? 13.954 8.546 -33.150 1.00 76.69 304 ILE A O 1
ATOM 2243 N N . SER A 1 305 ? 12.334 9.898 -33.916 1.00 79.56 305 SER A N 1
ATOM 2244 C CA . SER A 1 305 ? 11.824 8.889 -34.845 1.00 79.56 305 SER A CA 1
ATOM 2245 C C . SER A 1 305 ? 12.748 8.747 -36.060 1.00 79.56 305 SER A C 1
ATOM 2247 O O . SER A 1 305 ? 13.502 9.659 -36.404 1.00 79.56 305 SER A O 1
ATOM 2249 N N . ALA A 1 306 ? 12.678 7.606 -36.750 1.00 80.00 306 ALA A N 1
ATOM 2250 C CA . ALA A 1 306 ? 13.439 7.411 -37.982 1.00 80.00 306 ALA A CA 1
ATOM 2251 C C . ALA A 1 306 ? 13.042 8.410 -39.091 1.00 80.00 306 ALA A C 1
ATOM 2253 O O . ALA A 1 306 ? 13.892 8.762 -39.906 1.00 80.00 306 ALA A O 1
ATOM 2254 N N . SER A 1 307 ? 11.792 8.891 -39.118 1.00 75.44 307 SER A N 1
ATOM 2255 C CA . SER A 1 307 ? 11.339 9.937 -40.045 1.00 75.44 307 SER A CA 1
ATOM 2256 C C . SER A 1 307 ? 11.898 11.314 -39.685 1.00 75.44 307 SER A C 1
ATOM 2258 O O . SER A 1 307 ? 12.448 11.979 -40.559 1.00 75.44 307 SER A O 1
ATOM 2260 N N . ASP A 1 308 ? 11.833 11.714 -38.412 1.00 78.69 308 ASP A N 1
ATOM 2261 C CA . ASP A 1 308 ? 12.308 13.037 -37.976 1.00 78.69 308 ASP A CA 1
ATOM 2262 C C . ASP A 1 308 ? 13.830 13.142 -38.115 1.00 78.69 308 ASP A C 1
ATOM 2264 O O . ASP A 1 308 ? 14.355 14.156 -38.571 1.00 78.69 308 ASP A O 1
ATOM 2268 N N . PHE A 1 309 ? 14.551 12.059 -37.803 1.00 90.25 309 PHE A N 1
ATOM 2269 C CA . PHE A 1 309 ? 15.995 12.001 -38.006 1.00 90.25 309 PHE A CA 1
ATOM 2270 C C . PHE A 1 309 ? 16.375 12.084 -39.494 1.00 90.25 309 PHE A C 1
ATOM 2272 O O . PHE A 1 309 ? 17.294 12.819 -39.846 1.00 90.25 309 PHE A O 1
ATOM 2279 N N . LYS A 1 310 ? 15.646 11.397 -40.389 1.00 90.75 310 LYS A N 1
ATOM 2280 C CA . LYS A 1 310 ? 15.869 11.492 -41.846 1.00 90.75 310 LYS A CA 1
ATOM 2281 C C . LYS A 1 310 ? 15.581 12.883 -42.419 1.00 90.75 310 LYS A C 1
ATOM 2283 O O . LYS A 1 310 ? 16.157 13.221 -43.448 1.00 90.75 310 LYS A O 1
ATOM 2288 N N . ALA A 1 311 ? 14.738 13.686 -41.769 1.00 88.44 311 ALA A N 1
ATOM 2289 C CA . ALA A 1 311 ? 14.468 15.062 -42.184 1.00 88.44 311 ALA A CA 1
ATOM 2290 C C . ALA A 1 311 ? 15.604 16.046 -41.833 1.00 88.44 311 ALA A C 1
ATOM 2292 O O . ALA A 1 311 ? 15.722 17.084 -42.482 1.00 88.44 311 ALA A O 1
ATOM 2293 N N . ALA A 1 312 ? 16.444 15.742 -40.832 1.00 85.81 312 ALA A N 1
ATOM 2294 C CA . ALA A 1 312 ? 17.520 16.630 -40.375 1.00 85.81 312 ALA A CA 1
ATOM 2295 C C . ALA A 1 312 ? 18.791 15.887 -39.879 1.00 85.81 312 ALA A C 1
ATOM 2297 O O . ALA A 1 312 ? 19.275 16.168 -38.777 1.00 85.81 312 ALA A O 1
ATOM 2298 N N . PRO A 1 313 ? 19.382 14.958 -40.661 1.00 84.50 313 PRO A N 1
ATOM 2299 C CA . PRO A 1 313 ? 20.457 14.090 -40.172 1.00 84.50 313 PRO A CA 1
ATOM 2300 C C . PRO A 1 313 ? 21.751 14.853 -39.852 1.00 84.50 313 PRO A C 1
ATOM 2302 O O . PRO A 1 313 ? 22.431 14.526 -38.884 1.00 84.50 313 PRO A O 1
ATOM 2305 N N . ALA A 1 314 ? 22.056 15.916 -40.606 1.00 87.50 314 ALA A N 1
ATOM 2306 C CA . ALA A 1 314 ? 23.262 16.732 -40.435 1.00 87.50 314 ALA A CA 1
ATOM 2307 C C . ALA A 1 314 ? 23.330 17.500 -39.096 1.00 87.50 314 ALA A C 1
ATOM 2309 O O . ALA A 1 314 ? 24.388 18.009 -38.737 1.00 87.50 314 ALA A O 1
ATOM 2310 N N . GLY A 1 315 ? 22.225 17.582 -38.343 1.00 88.62 315 GLY A N 1
ATOM 2311 C CA . GLY A 1 315 ? 22.192 18.199 -37.013 1.00 88.62 315 GLY A CA 1
ATOM 2312 C C . GLY A 1 315 ? 22.768 17.331 -35.886 1.00 88.62 315 GLY A C 1
ATOM 2313 O O . GLY A 1 315 ? 22.755 17.765 -34.733 1.00 88.62 315 GLY A O 1
ATOM 2314 N N . TYR A 1 316 ? 23.231 16.111 -36.189 1.00 94.38 316 TYR A N 1
ATOM 2315 C CA . TYR A 1 316 ? 23.619 15.111 -35.195 1.00 94.38 316 TYR A CA 1
ATOM 2316 C C . TYR A 1 316 ? 24.859 14.310 -35.612 1.00 94.38 316 TYR A C 1
ATOM 2318 O O . TYR A 1 316 ? 24.986 13.884 -36.757 1.00 94.38 316 TYR A O 1
ATOM 2326 N N . GLN A 1 317 ? 25.724 13.984 -34.649 1.00 96.69 317 GLN A N 1
ATOM 2327 C CA . GLN A 1 317 ? 26.664 12.875 -34.796 1.00 96.69 317 GLN A CA 1
ATOM 2328 C C . GLN A 1 317 ? 25.927 11.561 -3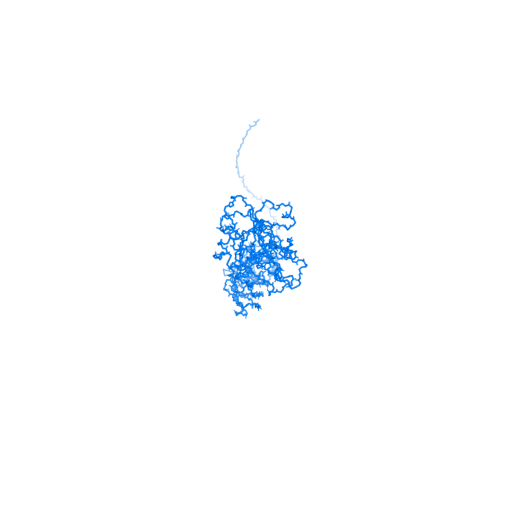4.523 1.00 96.69 317 GLN A C 1
ATOM 2330 O O . GLN A 1 317 ? 25.480 11.308 -33.402 1.00 96.69 317 GLN A O 1
ATOM 2335 N N . VAL A 1 318 ? 25.839 10.688 -35.523 1.00 97.19 318 VAL A N 1
ATOM 2336 C CA . VAL A 1 318 ? 25.335 9.326 -35.312 1.00 97.19 318 VAL A CA 1
ATOM 2337 C C . VAL A 1 318 ? 26.416 8.487 -34.636 1.00 97.19 318 VAL A C 1
ATOM 2339 O O . VAL A 1 318 ? 27.545 8.424 -35.129 1.00 97.19 318 VAL A O 1
ATOM 2342 N N . ILE A 1 319 ? 26.068 7.831 -33.531 1.00 98.06 319 ILE A N 1
ATOM 2343 C CA . ILE A 1 319 ? 26.875 6.777 -32.916 1.00 98.06 319 ILE A CA 1
ATOM 2344 C C . ILE A 1 319 ? 26.117 5.463 -33.067 1.00 98.06 319 ILE A C 1
ATOM 2346 O O . ILE A 1 319 ? 25.019 5.296 -32.535 1.00 98.06 319 ILE A O 1
ATOM 2350 N N . ASP A 1 320 ? 26.706 4.517 -33.788 1.00 97.75 320 ASP A N 1
ATOM 2351 C CA . ASP A 1 320 ? 26.178 3.168 -33.894 1.00 97.75 320 ASP A CA 1
ATOM 2352 C C . ASP A 1 320 ? 26.665 2.318 -32.725 1.00 97.75 320 ASP A C 1
ATOM 2354 O O . ASP A 1 320 ? 27.846 1.977 -32.644 1.00 97.75 320 ASP A O 1
ATOM 2358 N N . CYS A 1 321 ? 25.752 1.983 -31.815 1.00 97.62 321 CYS A N 1
ATOM 2359 C CA . CYS A 1 321 ? 26.047 1.184 -30.633 1.00 97.62 321 CYS A CA 1
ATOM 2360 C C . CYS A 1 321 ? 26.020 -0.333 -30.892 1.00 97.62 321 CYS A C 1
ATOM 2362 O O . CYS A 1 321 ? 26.234 -1.100 -29.953 1.00 97.62 321 CYS A O 1
ATOM 2364 N N . ARG A 1 322 ? 25.721 -0.792 -32.121 1.00 97.06 322 ARG A N 1
ATOM 2365 C CA . ARG A 1 322 ? 25.774 -2.217 -32.504 1.00 97.06 322 ARG A CA 1
ATOM 2366 C C . ARG A 1 322 ? 27.206 -2.770 -32.432 1.00 97.06 322 ARG A C 1
ATOM 2368 O O . ARG A 1 322 ? 28.173 -2.009 -32.372 1.00 97.06 322 ARG A O 1
ATOM 2375 N N . LYS A 1 323 ? 27.337 -4.102 -32.491 1.00 97.06 323 LYS A N 1
ATOM 2376 C CA . LYS A 1 323 ? 28.641 -4.773 -32.597 1.00 97.06 323 LYS A CA 1
ATOM 2377 C C . LYS A 1 323 ? 29.423 -4.235 -33.797 1.00 97.06 323 LYS A C 1
ATOM 2379 O O . LYS A 1 323 ? 28.839 -4.044 -34.868 1.00 97.06 323 LYS A O 1
ATOM 2384 N N . ALA A 1 324 ? 30.738 -4.085 -33.661 1.00 97.12 324 ALA A N 1
ATOM 2385 C CA . ALA A 1 324 ? 31.605 -3.572 -34.727 1.00 97.12 324 ALA A CA 1
ATOM 2386 C C . ALA A 1 324 ? 31.472 -4.377 -36.037 1.00 97.12 324 ALA A C 1
ATOM 2388 O O . ALA A 1 324 ? 31.436 -3.811 -37.128 1.00 97.12 324 ALA A O 1
ATOM 2389 N N . ALA A 1 325 ? 31.300 -5.699 -35.927 1.00 96.75 325 ALA A N 1
ATOM 2390 C CA . ALA A 1 325 ? 31.097 -6.596 -37.064 1.00 96.75 325 ALA A CA 1
ATOM 2391 C C . ALA A 1 325 ? 29.772 -6.375 -37.823 1.00 96.75 325 ALA A C 1
ATOM 2393 O O . ALA A 1 325 ? 29.673 -6.777 -38.979 1.00 96.75 325 ALA A O 1
ATOM 2394 N N . ASP A 1 326 ? 28.755 -5.768 -37.204 1.00 96.50 326 ASP A N 1
ATOM 2395 C CA . ASP A 1 326 ? 27.483 -5.450 -37.867 1.00 96.50 326 ASP A CA 1
ATOM 2396 C C . ASP A 1 326 ? 27.485 -4.031 -38.443 1.00 96.50 326 ASP A C 1
ATOM 2398 O O . ASP A 1 326 ? 27.001 -3.836 -39.555 1.00 96.50 326 ASP A O 1
ATOM 2402 N N . PHE A 1 327 ? 28.127 -3.077 -37.759 1.00 96.94 327 PHE A N 1
ATOM 2403 C CA . PHE A 1 327 ? 28.439 -1.756 -38.319 1.00 96.94 327 PHE A CA 1
ATOM 2404 C C . PHE A 1 327 ? 29.278 -1.853 -39.606 1.00 96.94 327 PHE A C 1
ATOM 2406 O O . PHE A 1 327 ? 29.046 -1.115 -40.559 1.00 96.94 327 PHE A O 1
ATOM 2413 N N . ALA A 1 328 ? 30.226 -2.794 -39.663 1.00 96.81 328 ALA A N 1
ATOM 2414 C CA . ALA A 1 328 ? 31.050 -3.032 -40.848 1.00 96.81 328 ALA A CA 1
ATOM 2415 C C . ALA A 1 328 ? 30.275 -3.627 -42.045 1.00 96.81 328 ALA A C 1
ATOM 2417 O O . ALA A 1 328 ? 30.749 -3.532 -43.174 1.00 96.81 328 ALA A O 1
ATOM 2418 N N . LYS A 1 329 ? 29.102 -4.243 -41.822 1.00 96.25 329 LYS A N 1
ATOM 2419 C CA . LYS A 1 329 ? 28.237 -4.767 -42.900 1.00 96.25 329 LYS A CA 1
ATOM 2420 C C . LYS A 1 329 ? 27.354 -3.674 -43.484 1.00 96.25 329 LYS A C 1
ATOM 2422 O O . LYS A 1 329 ? 27.177 -3.610 -44.696 1.00 96.25 329 LYS A O 1
ATOM 2427 N N . ASN A 1 330 ? 26.761 -2.858 -42.616 1.00 95.06 330 ASN A N 1
ATOM 2428 C CA . ASN A 1 330 ? 25.976 -1.696 -42.997 1.00 95.06 330 ASN A CA 1
ATOM 2429 C C . ASN A 1 330 ? 25.966 -0.661 -41.871 1.00 95.06 330 ASN A C 1
ATOM 2431 O O . ASN A 1 330 ? 26.012 -1.005 -40.693 1.00 95.06 330 ASN A O 1
ATOM 2435 N N . SER A 1 331 ? 25.876 0.614 -42.221 1.00 95.62 331 SER A N 1
ATOM 2436 C CA . SER A 1 331 ? 25.823 1.718 -41.265 1.00 95.62 331 SER A CA 1
ATOM 2437 C C . SER A 1 331 ? 25.135 2.927 -41.895 1.00 95.62 331 SER A C 1
ATOM 2439 O O . SER A 1 331 ? 24.892 2.965 -43.102 1.00 95.62 331 SER A O 1
ATOM 2441 N N . ILE A 1 332 ? 24.771 3.905 -41.065 1.00 94.19 332 ILE A N 1
ATOM 2442 C CA . ILE A 1 332 ? 24.326 5.214 -41.552 1.00 94.19 332 ILE A CA 1
ATOM 2443 C C . ILE A 1 332 ? 25.576 5.983 -41.995 1.00 94.19 332 ILE A C 1
ATOM 2445 O O . ILE A 1 332 ? 26.587 5.969 -41.292 1.00 94.19 332 ILE A O 1
ATOM 2449 N N . GLU A 1 333 ? 25.518 6.654 -43.143 1.00 92.50 333 GLU A N 1
ATOM 2450 C CA . GLU A 1 333 ? 26.627 7.469 -43.643 1.00 92.50 333 GLU A CA 1
ATOM 2451 C C . GLU A 1 333 ? 27.069 8.513 -42.597 1.00 92.50 333 GLU A C 1
ATOM 2453 O O . GLU A 1 333 ? 26.243 9.149 -41.940 1.00 92.50 333 GLU A O 1
ATOM 2458 N N . GLY A 1 334 ? 28.383 8.646 -42.385 1.00 92.69 334 GLY A N 1
ATOM 2459 C CA . GLY A 1 334 ? 28.957 9.532 -41.361 1.00 92.69 334 GLY A CA 1
ATOM 2460 C C . GLY A 1 334 ? 28.820 9.053 -39.904 1.00 92.69 334 GLY A C 1
ATOM 2461 O O . GLY A 1 334 ? 29.279 9.746 -38.989 1.00 92.69 334 GLY A O 1
ATOM 2462 N N . ALA A 1 335 ? 28.224 7.881 -39.651 1.00 96.12 335 ALA A N 1
ATOM 2463 C CA . ALA A 1 335 ? 28.171 7.301 -38.312 1.00 96.12 335 ALA A CA 1
ATOM 2464 C C . ALA A 1 335 ? 29.544 6.801 -37.837 1.00 96.12 335 ALA A C 1
ATOM 2466 O O . ALA A 1 335 ? 30.341 6.272 -38.610 1.00 96.12 335 ALA A O 1
ATOM 2467 N N . VAL A 1 336 ? 29.785 6.908 -36.530 1.00 97.44 336 VAL A N 1
ATOM 2468 C CA . VAL A 1 336 ? 30.927 6.281 -35.846 1.00 97.44 336 VAL A CA 1
ATOM 2469 C C . VAL A 1 336 ? 30.440 5.087 -35.028 1.00 97.44 336 VAL A C 1
ATOM 2471 O O . VAL A 1 336 ? 29.359 5.145 -34.446 1.00 97.44 336 VAL A O 1
ATOM 2474 N N . ASN A 1 337 ? 31.209 4.001 -34.957 1.00 98.25 337 ASN A N 1
ATOM 2475 C CA . ASN A 1 337 ? 30.849 2.861 -34.113 1.00 98.25 337 ASN A CA 1
ATOM 2476 C C . ASN A 1 337 ? 31.344 3.048 -32.676 1.00 98.25 337 ASN A C 1
ATOM 2478 O O . ASN A 1 337 ? 32.483 3.451 -32.449 1.00 98.25 337 ASN A O 1
ATOM 2482 N N . ALA A 1 338 ? 30.498 2.687 -31.716 1.00 98.12 338 ALA A N 1
ATOM 2483 C CA . ALA A 1 338 ? 30.879 2.479 -30.330 1.00 98.12 338 ALA A CA 1
ATOM 2484 C C . ALA A 1 338 ? 30.273 1.149 -29.872 1.00 98.12 338 ALA A C 1
ATOM 2486 O O . ALA A 1 338 ? 29.147 1.119 -29.382 1.00 98.12 338 ALA A O 1
ATOM 2487 N N . ASP A 1 339 ? 30.991 0.043 -30.061 1.00 97.81 339 ASP A N 1
ATOM 2488 C CA . ASP A 1 339 ? 30.485 -1.291 -29.731 1.00 97.81 339 ASP A CA 1
ATOM 2489 C C . ASP A 1 339 ? 30.152 -1.410 -28.227 1.00 97.81 339 ASP A C 1
ATOM 2491 O O . ASP A 1 339 ? 31.043 -1.380 -27.372 1.00 97.81 339 ASP A O 1
ATOM 2495 N N . MET A 1 340 ? 28.855 -1.519 -27.907 1.00 94.81 340 MET A N 1
ATOM 2496 C CA . MET A 1 340 ? 28.337 -1.650 -26.537 1.00 94.81 340 MET A CA 1
ATOM 2497 C C . MET A 1 340 ? 28.118 -3.116 -26.109 1.00 94.81 340 MET A C 1
ATOM 2499 O O . MET A 1 340 ? 27.494 -3.365 -25.077 1.00 94.81 340 MET A O 1
ATOM 2503 N N . ASP A 1 341 ? 28.597 -4.114 -26.858 1.00 94.81 341 ASP A N 1
ATOM 2504 C CA . ASP A 1 341 ? 28.316 -5.525 -26.560 1.00 94.81 341 ASP A CA 1
ATOM 2505 C C . ASP A 1 341 ? 28.906 -5.999 -25.232 1.00 94.81 341 ASP A C 1
ATOM 2507 O O . ASP A 1 341 ? 28.257 -6.756 -24.510 1.00 94.81 341 ASP A O 1
ATOM 2511 N N . ALA A 1 342 ? 30.076 -5.486 -24.844 1.00 85.94 342 ALA A N 1
ATOM 2512 C CA . ALA A 1 342 ? 30.650 -5.712 -23.518 1.00 85.94 342 ALA A CA 1
ATOM 2513 C C . ALA A 1 342 ? 29.726 -5.210 -22.392 1.00 85.94 342 ALA A C 1
ATOM 2515 O O . ALA A 1 342 ? 29.577 -5.877 -21.369 1.00 85.94 342 ALA A O 1
ATOM 2516 N N . ALA A 1 343 ? 29.054 -4.071 -22.586 1.00 78.88 343 ALA A N 1
ATOM 2517 C CA . ALA A 1 343 ? 28.113 -3.527 -21.610 1.00 78.88 343 ALA A CA 1
ATOM 2518 C C . ALA A 1 343 ? 26.801 -4.324 -21.547 1.00 78.88 343 ALA A C 1
ATOM 2520 O O . ALA A 1 343 ? 26.246 -4.561 -20.475 1.00 78.88 343 ALA A O 1
ATOM 2521 N N . VAL A 1 344 ? 26.317 -4.775 -22.704 1.00 79.38 344 VAL A N 1
ATOM 2522 C CA . VAL A 1 344 ? 25.078 -5.550 -22.818 1.00 79.38 344 VAL A CA 1
ATOM 2523 C C . VAL A 1 344 ? 25.240 -6.979 -22.293 1.00 79.38 344 VAL A C 1
ATOM 2525 O O . VAL A 1 344 ? 24.367 -7.461 -21.576 1.00 79.38 344 VAL A O 1
ATOM 2528 N N . SER A 1 345 ? 26.343 -7.653 -22.621 1.00 82.62 345 SER A N 1
ATOM 2529 C CA . SER A 1 345 ? 26.621 -9.034 -22.195 1.00 82.62 345 SER A CA 1
ATOM 2530 C C . SER A 1 345 ? 26.912 -9.147 -20.697 1.00 82.62 345 SER A C 1
ATOM 2532 O O . SER A 1 345 ? 26.422 -10.068 -20.049 1.00 82.62 345 SER A O 1
ATOM 2534 N N . SER A 1 346 ? 27.641 -8.184 -20.123 1.00 68.81 346 SER A N 1
ATOM 2535 C CA . SER A 1 346 ? 27.921 -8.125 -18.679 1.00 68.81 346 SER A CA 1
ATOM 2536 C C . SER A 1 346 ? 26.775 -7.544 -17.841 1.00 68.81 346 SER A C 1
ATOM 2538 O O . SER A 1 346 ? 26.836 -7.580 -16.614 1.00 68.81 346 SER A O 1
ATOM 2540 N N . SER A 1 347 ? 25.741 -6.981 -18.480 1.00 72.06 347 SER A N 1
ATOM 2541 C CA . SER A 1 347 ? 24.703 -6.156 -17.835 1.00 72.06 347 SER A CA 1
ATOM 2542 C C . SER A 1 347 ? 25.241 -4.938 -17.058 1.00 72.06 347 SER A C 1
ATOM 2544 O O . SER A 1 347 ? 24.524 -4.365 -16.235 1.00 72.06 347 SER A O 1
ATOM 2546 N N . ASN A 1 348 ? 26.479 -4.507 -17.329 1.00 71.31 348 ASN A N 1
ATOM 2547 C CA . ASN A 1 348 ? 27.087 -3.304 -16.767 1.00 71.31 348 ASN A CA 1
ATOM 2548 C C . ASN A 1 348 ? 27.204 -2.224 -17.860 1.00 71.31 348 ASN A C 1
ATOM 2550 O O . ASN A 1 348 ? 28.070 -2.350 -18.726 1.00 71.31 348 ASN A O 1
ATOM 2554 N N . PRO A 1 349 ? 26.414 -1.131 -17.829 1.00 69.00 349 PRO A N 1
ATOM 2555 C CA . PRO A 1 349 ? 26.483 -0.094 -18.858 1.00 69.00 349 PRO A CA 1
ATOM 2556 C C . PRO A 1 349 ? 27.876 0.541 -18.988 1.00 69.00 349 PRO A C 1
ATOM 2558 O O . PRO A 1 349 ? 28.235 0.952 -20.085 1.00 69.00 349 PRO A O 1
ATOM 2561 N N . LEU A 1 350 ? 28.669 0.578 -17.912 1.00 75.31 350 LEU A N 1
ATOM 2562 C CA . LEU A 1 350 ? 30.017 1.158 -17.872 1.00 75.31 350 LEU A CA 1
ATOM 2563 C C . LEU A 1 350 ? 31.118 0.079 -17.890 1.00 75.31 350 LEU A C 1
ATOM 2565 O O . LEU A 1 350 ? 32.173 0.252 -17.281 1.00 75.31 350 LEU A O 1
ATOM 2569 N N . ALA A 1 351 ? 30.879 -1.058 -18.553 1.00 83.12 351 ALA A N 1
ATOM 2570 C CA . ALA A 1 351 ? 31.924 -2.049 -18.809 1.00 83.12 351 ALA A CA 1
ATOM 2571 C C . ALA A 1 351 ? 33.114 -1.395 -19.536 1.00 83.12 351 ALA A C 1
ATOM 2573 O O . ALA A 1 351 ? 32.914 -0.662 -20.503 1.00 83.12 351 ALA A O 1
ATOM 2574 N N . GLU A 1 352 ? 34.342 -1.675 -19.094 1.00 89.62 352 GLU A N 1
ATOM 2575 C CA . GLU A 1 352 ? 35.556 -0.936 -19.485 1.00 89.62 352 GLU A CA 1
ATOM 2576 C C . GLU A 1 352 ? 35.728 -0.792 -21.007 1.00 89.62 352 GLU A C 1
ATOM 2578 O O . GLU A 1 352 ? 35.922 0.313 -21.511 1.00 89.62 352 GLU A O 1
ATOM 2583 N N . THR A 1 353 ? 35.551 -1.884 -21.757 1.00 94.69 353 THR A N 1
ATOM 2584 C CA . THR A 1 353 ? 35.605 -1.884 -23.228 1.00 94.69 353 THR A CA 1
ATOM 2585 C C . THR A 1 353 ? 34.538 -0.980 -23.855 1.00 94.69 353 THR A C 1
ATOM 2587 O O . THR A 1 353 ? 34.833 -0.242 -24.790 1.00 94.69 353 THR A O 1
ATOM 2590 N N . ALA A 1 354 ? 33.309 -0.984 -23.330 1.00 91.44 354 ALA A N 1
ATOM 2591 C CA . ALA A 1 354 ? 32.234 -0.127 -23.829 1.00 91.44 354 ALA A CA 1
ATOM 2592 C C . ALA A 1 354 ? 32.503 1.355 -23.505 1.00 91.44 354 ALA A C 1
ATOM 2594 O O . ALA A 1 354 ? 32.353 2.215 -24.373 1.00 91.44 354 ALA A O 1
ATOM 2595 N N . ALA A 1 355 ? 32.986 1.656 -22.297 1.00 90.38 355 ALA A N 1
ATOM 2596 C CA . ALA A 1 355 ? 33.374 3.010 -21.906 1.00 90.38 355 ALA A CA 1
ATOM 2597 C C . ALA A 1 355 ? 34.518 3.558 -22.779 1.00 90.38 355 ALA A C 1
ATOM 2599 O O . ALA A 1 355 ? 34.451 4.701 -23.240 1.00 90.38 355 ALA A O 1
ATOM 2600 N N . ALA A 1 356 ? 35.528 2.733 -23.078 1.00 97.25 356 ALA A N 1
ATOM 2601 C CA . ALA A 1 356 ? 36.607 3.076 -24.002 1.00 97.25 356 ALA A CA 1
ATOM 2602 C C . ALA A 1 356 ? 36.087 3.324 -25.431 1.00 97.25 356 ALA A C 1
ATOM 2604 O O . ALA A 1 356 ? 36.412 4.349 -26.034 1.00 97.25 356 ALA A O 1
ATOM 2605 N N . ASN A 1 357 ? 35.222 2.444 -25.946 1.00 98.19 357 ASN A N 1
ATOM 2606 C CA . ASN A 1 357 ? 34.610 2.587 -27.269 1.00 98.19 357 ASN A CA 1
ATOM 2607 C C . ASN A 1 357 ? 33.807 3.892 -27.396 1.00 98.19 357 ASN A C 1
ATOM 2609 O O . ASN A 1 357 ? 33.969 4.618 -28.376 1.00 98.19 357 ASN A O 1
ATOM 2613 N N . MET A 1 358 ? 32.991 4.240 -26.393 1.00 98.12 358 MET A N 1
ATOM 2614 C CA . MET A 1 358 ? 32.230 5.495 -26.416 1.00 98.12 358 MET A CA 1
ATOM 2615 C C . MET A 1 358 ? 33.136 6.728 -26.320 1.00 98.12 358 MET A C 1
ATOM 2617 O O . MET A 1 358 ? 32.938 7.696 -27.054 1.00 98.12 358 MET A O 1
ATOM 2621 N N . LYS A 1 359 ? 34.161 6.688 -25.458 1.00 97.38 359 LYS A N 1
ATOM 2622 C CA . LYS A 1 359 ? 35.145 7.772 -25.329 1.00 97.38 359 LYS A CA 1
ATOM 2623 C C . LYS A 1 359 ? 35.867 8.045 -26.652 1.00 97.38 359 LYS A C 1
ATOM 2625 O O . LYS A 1 359 ? 36.070 9.205 -27.001 1.00 97.38 359 LYS A O 1
ATOM 2630 N N . ASN A 1 360 ? 36.202 6.995 -27.401 1.00 97.44 360 ASN A N 1
ATOM 2631 C CA . ASN A 1 360 ? 36.799 7.119 -28.729 1.00 97.44 360 ASN A CA 1
ATOM 2632 C C . ASN A 1 360 ? 35.812 7.723 -29.743 1.00 97.44 360 ASN A C 1
ATOM 2634 O O . ASN A 1 360 ? 36.186 8.634 -30.479 1.00 97.44 360 ASN A O 1
ATOM 2638 N N . ALA A 1 361 ? 34.548 7.285 -29.741 1.00 97.19 361 ALA A N 1
ATOM 2639 C CA . ALA A 1 361 ? 33.520 7.761 -30.672 1.00 97.19 361 ALA A CA 1
ATOM 2640 C C . ALA A 1 361 ? 33.192 9.265 -30.547 1.00 97.19 361 ALA A C 1
ATOM 2642 O O . ALA A 1 361 ? 32.838 9.897 -31.545 1.00 97.19 361 ALA A O 1
ATOM 2643 N N . ILE A 1 362 ? 33.339 9.856 -29.353 1.00 96.62 362 ILE A N 1
ATOM 2644 C CA . ILE A 1 362 ? 33.145 11.305 -29.134 1.00 96.62 362 ILE A CA 1
ATOM 2645 C C . ILE A 1 362 ? 34.439 12.128 -29.126 1.00 96.62 362 ILE A C 1
ATOM 2647 O O . ILE A 1 362 ? 34.397 13.342 -28.914 1.00 96.62 362 ILE A O 1
ATOM 2651 N N . SER A 1 363 ? 35.596 11.501 -29.349 1.00 95.75 363 SER A N 1
ATOM 2652 C CA . SER A 1 363 ? 36.879 12.204 -29.333 1.00 95.75 363 SER A CA 1
ATOM 2653 C C . SER A 1 363 ? 36.928 13.293 -30.414 1.00 95.75 363 SER A C 1
ATOM 2655 O O . SER A 1 363 ? 36.532 13.076 -31.560 1.00 95.75 363 SER A O 1
ATOM 2657 N N . GLY A 1 364 ? 37.384 14.492 -30.040 1.00 92.56 364 GLY A N 1
ATOM 2658 C CA . GLY A 1 364 ? 37.486 15.647 -30.942 1.00 92.56 364 GLY A CA 1
ATOM 2659 C C . GLY A 1 364 ? 36.156 16.296 -31.358 1.00 92.56 364 GLY A C 1
ATOM 2660 O O . GLY A 1 364 ? 36.170 17.180 -32.212 1.00 92.56 364 GLY A O 1
ATOM 2661 N N . LYS A 1 365 ? 35.009 15.893 -30.792 1.00 93.69 365 LYS A N 1
ATOM 2662 C CA . LYS A 1 365 ? 33.706 16.524 -31.072 1.00 93.69 365 LYS A CA 1
ATOM 2663 C C . LYS A 1 365 ? 33.524 17.824 -30.277 1.00 93.69 365 LYS A C 1
ATOM 2665 O O . LYS A 1 365 ? 34.051 17.975 -29.176 1.00 93.69 365 LYS A O 1
ATOM 2670 N N . ALA A 1 366 ? 32.761 18.767 -30.835 1.00 93.31 366 ALA A N 1
ATOM 2671 C CA . ALA A 1 366 ? 32.441 20.032 -30.174 1.00 93.31 366 ALA A CA 1
ATOM 2672 C C . ALA A 1 366 ? 31.562 19.805 -28.931 1.00 93.31 366 ALA A C 1
ATOM 2674 O O . ALA A 1 366 ? 30.774 18.856 -28.883 1.00 93.31 366 ALA A O 1
ATOM 2675 N N . LYS A 1 367 ? 31.672 20.677 -27.922 1.00 89.44 367 LYS A N 1
ATOM 2676 C CA . LYS A 1 367 ? 31.000 20.492 -26.621 1.00 89.44 367 LYS A CA 1
ATOM 2677 C C . LYS A 1 367 ? 29.468 20.472 -26.725 1.00 89.44 367 LYS A C 1
ATOM 2679 O O . LYS A 1 367 ? 28.820 19.796 -25.936 1.00 89.44 367 LYS A O 1
ATOM 2684 N N . ASP A 1 368 ? 28.911 21.190 -27.691 1.00 92.12 368 ASP A N 1
ATOM 2685 C CA . ASP A 1 368 ? 27.484 21.324 -27.999 1.00 92.12 368 ASP A CA 1
ATOM 2686 C C . ASP A 1 368 ? 26.959 20.282 -29.008 1.00 92.12 368 ASP A C 1
ATOM 2688 O O . ASP A 1 368 ? 25.761 20.259 -29.294 1.00 92.12 368 ASP A O 1
ATOM 2692 N N . THR A 1 369 ? 27.818 19.377 -29.504 1.00 96.12 369 THR A N 1
ATOM 2693 C CA . THR A 1 369 ? 27.431 18.288 -30.423 1.00 96.12 369 THR A CA 1
ATOM 2694 C C . THR A 1 369 ? 26.225 17.522 -29.886 1.00 96.12 369 THR A C 1
ATOM 2696 O O . THR A 1 369 ? 26.226 17.077 -28.736 1.00 96.12 369 THR A O 1
ATOM 2699 N N . LYS A 1 370 ? 25.208 17.326 -30.730 1.00 96.19 370 LYS A N 1
ATOM 2700 C CA . LYS A 1 370 ? 24.079 16.433 -30.447 1.00 96.19 370 LYS A CA 1
ATOM 2701 C C . LYS A 1 370 ? 24.361 15.050 -31.019 1.00 96.19 370 LYS A C 1
ATOM 2703 O O . LYS A 1 370 ? 24.896 14.929 -32.118 1.00 96.19 370 LYS A O 1
ATOM 2708 N N . TYR A 1 371 ? 23.976 14.012 -30.291 1.00 97.19 371 TYR A N 1
ATOM 2709 C CA . TYR A 1 371 ? 24.249 12.618 -30.617 1.00 97.19 371 TYR A CA 1
ATOM 2710 C C . TYR A 1 371 ? 22.953 11.849 -30.855 1.00 97.19 371 TYR A C 1
ATOM 2712 O O . TYR A 1 371 ? 22.031 11.924 -30.042 1.00 97.19 371 TYR A O 1
ATOM 2720 N N . VAL A 1 372 ? 22.906 11.071 -31.938 1.00 95.88 372 VAL A N 1
ATOM 2721 C CA . VAL A 1 372 ? 21.843 10.087 -32.195 1.00 95.88 372 VAL A CA 1
ATOM 2722 C C . VAL A 1 372 ? 22.427 8.690 -32.062 1.00 95.88 372 VAL A C 1
ATOM 2724 O O . VAL A 1 372 ? 23.340 8.310 -32.791 1.00 95.88 372 VAL A O 1
ATOM 2727 N N . LEU A 1 373 ? 21.892 7.924 -31.118 1.00 95.81 373 LEU A N 1
ATOM 2728 C CA . LEU A 1 373 ? 22.346 6.584 -30.782 1.00 95.81 373 LEU A CA 1
ATOM 2729 C C . LEU A 1 373 ? 21.522 5.536 -31.531 1.00 95.81 373 LEU A C 1
ATOM 2731 O O . LEU A 1 373 ? 20.304 5.436 -31.347 1.00 95.81 373 LEU A O 1
ATOM 2735 N N . LEU A 1 374 ? 22.198 4.736 -32.354 1.00 93.75 374 LEU A N 1
ATOM 2736 C CA . LEU A 1 374 ? 21.616 3.632 -33.112 1.00 93.75 374 LEU A CA 1
ATOM 2737 C C . LEU A 1 374 ? 21.843 2.295 -32.390 1.00 93.75 374 LEU A C 1
ATOM 2739 O O . LEU A 1 374 ? 22.872 2.056 -31.768 1.00 93.75 374 LEU A O 1
ATOM 2743 N N . CYS A 1 375 ? 20.867 1.398 -32.479 1.00 91.81 375 CYS A N 1
ATOM 2744 C CA . CYS A 1 375 ? 20.897 0.031 -31.950 1.00 91.81 375 CYS A CA 1
ATOM 2745 C C . CYS A 1 375 ? 20.238 -0.893 -32.988 1.00 91.81 375 CYS A C 1
ATOM 2747 O O . CYS A 1 375 ? 19.592 -0.399 -33.904 1.00 91.81 375 CYS A O 1
ATOM 2749 N N . TYR A 1 376 ? 20.333 -2.218 -32.854 1.00 82.62 376 TYR A N 1
ATOM 2750 C CA . TYR A 1 376 ? 19.621 -3.170 -33.726 1.00 82.62 376 TYR A CA 1
ATOM 2751 C C . TYR A 1 376 ? 18.104 -2.908 -33.751 1.00 82.62 376 TYR A C 1
ATOM 2753 O O . TYR A 1 376 ? 17.513 -2.579 -34.776 1.00 82.62 376 TYR A O 1
ATOM 2761 N N . SER A 1 377 ? 17.488 -3.062 -32.580 1.00 65.94 377 SER A N 1
ATOM 2762 C CA . SER A 1 377 ? 16.087 -2.801 -32.249 1.00 65.94 377 SER A CA 1
ATOM 2763 C C . SER A 1 377 ? 15.960 -2.780 -30.716 1.00 65.94 377 SER A C 1
ATOM 2765 O O . SER A 1 377 ? 16.899 -3.177 -30.020 1.00 65.94 377 SER A O 1
ATOM 2767 N N . GLY A 1 378 ? 14.848 -2.279 -30.165 1.00 55.12 378 GLY A N 1
ATOM 2768 C CA . GLY A 1 378 ? 14.584 -2.337 -28.714 1.00 55.12 378 GLY A CA 1
ATOM 2769 C C . GLY A 1 378 ? 15.559 -1.551 -27.822 1.00 55.12 378 GLY A C 1
ATOM 2770 O O . GLY A 1 378 ? 15.622 -1.805 -26.626 1.00 55.12 378 GLY A O 1
ATOM 2771 N N . ASN A 1 379 ? 16.319 -0.612 -28.396 1.00 69.88 379 ASN A N 1
ATOM 2772 C CA . ASN A 1 379 ? 17.123 0.428 -27.735 1.00 69.88 379 ASN A CA 1
ATOM 2773 C C . ASN A 1 379 ? 18.238 -0.015 -26.758 1.00 69.88 379 ASN A C 1
ATOM 2775 O O . ASN A 1 379 ? 19.061 0.816 -26.400 1.00 69.88 379 ASN A O 1
ATOM 2779 N N . ARG A 1 380 ? 18.354 -1.294 -26.377 1.00 74.06 380 ARG A N 1
ATOM 2780 C CA . ARG A 1 380 ? 19.274 -1.784 -25.326 1.00 74.06 380 ARG A CA 1
ATOM 2781 C C . ARG A 1 380 ? 20.733 -1.317 -25.466 1.00 74.06 380 ARG A C 1
ATOM 2783 O O . ARG A 1 380 ? 21.301 -0.825 -24.495 1.00 74.06 380 ARG A O 1
ATOM 2790 N N . TYR A 1 381 ? 21.332 -1.435 -26.657 1.00 86.75 381 TYR A N 1
ATOM 2791 C CA . TYR A 1 381 ? 22.713 -0.980 -26.895 1.00 86.75 381 TYR A CA 1
ATOM 2792 C C . TYR A 1 381 ? 22.804 0.556 -26.888 1.00 86.75 381 TYR A C 1
ATOM 2794 O O . TYR A 1 381 ? 23.734 1.111 -26.314 1.00 86.75 381 TYR A O 1
ATOM 2802 N N . ALA A 1 382 ? 21.809 1.254 -27.446 1.00 86.00 382 ALA A N 1
ATOM 2803 C CA . ALA A 1 382 ? 21.750 2.717 -27.428 1.00 86.00 382 ALA A CA 1
ATOM 2804 C C . ALA A 1 382 ? 21.573 3.277 -26.003 1.00 86.00 382 ALA A C 1
ATOM 2806 O O . ALA A 1 382 ? 22.154 4.300 -25.663 1.00 86.00 382 ALA A O 1
ATOM 2807 N N . ASN A 1 383 ? 20.843 2.580 -25.131 1.00 78.56 383 ASN A N 1
ATOM 2808 C CA . ASN A 1 383 ? 20.662 2.971 -23.734 1.00 78.56 383 ASN A CA 1
ATOM 2809 C C . ASN A 1 383 ? 21.962 2.802 -22.925 1.00 78.56 383 ASN A C 1
ATOM 2811 O O . ASN A 1 383 ? 22.299 3.676 -22.126 1.00 78.56 383 ASN A O 1
ATOM 2815 N N . ALA A 1 384 ? 22.737 1.740 -23.184 1.00 81.25 384 ALA A N 1
ATOM 2816 C CA . ALA A 1 384 ? 24.104 1.616 -22.669 1.00 81.25 384 ALA A CA 1
ATOM 2817 C C . ALA A 1 384 ? 25.012 2.738 -23.211 1.00 81.25 384 ALA A C 1
ATOM 2819 O O . ALA A 1 384 ? 25.772 3.342 -22.453 1.00 81.25 384 ALA A O 1
ATOM 2820 N N . GLY A 1 385 ? 24.875 3.091 -24.492 1.00 89.44 385 GLY A N 1
ATOM 2821 C CA . GLY A 1 385 ? 25.591 4.218 -25.085 1.00 89.44 385 GLY A CA 1
ATOM 2822 C C . GLY A 1 385 ? 25.276 5.560 -24.409 1.00 89.44 385 GLY A C 1
ATOM 2823 O O . GLY A 1 385 ? 26.190 6.305 -24.061 1.00 89.44 385 GLY A O 1
ATOM 2824 N N . ALA A 1 386 ? 23.999 5.835 -24.128 1.00 85.62 386 ALA A N 1
ATOM 2825 C CA . ALA A 1 386 ? 23.553 7.053 -23.448 1.00 85.62 386 ALA A CA 1
ATOM 2826 C C . ALA A 1 386 ? 24.115 7.168 -22.023 1.00 85.62 386 ALA A C 1
ATOM 2828 O O . ALA A 1 386 ? 24.514 8.252 -21.598 1.00 85.62 386 ALA A O 1
ATOM 2829 N N . ALA A 1 387 ? 24.190 6.051 -21.290 1.00 77.81 387 ALA A N 1
ATOM 2830 C CA . ALA A 1 387 ? 24.826 6.012 -19.975 1.00 77.81 387 ALA A CA 1
ATOM 2831 C C . ALA A 1 387 ? 26.323 6.370 -20.048 1.00 77.81 387 ALA A C 1
ATOM 2833 O O . ALA A 1 387 ? 26.792 7.171 -19.240 1.00 77.81 387 ALA A O 1
ATOM 2834 N N . ASN A 1 388 ? 27.052 5.854 -21.045 1.00 87.94 388 ASN A N 1
ATOM 2835 C CA . ASN A 1 388 ? 28.460 6.206 -21.253 1.00 87.94 388 ASN A CA 1
ATOM 2836 C C . ASN A 1 388 ? 28.643 7.682 -21.642 1.00 87.94 388 ASN A C 1
ATOM 2838 O O . ASN A 1 388 ? 29.514 8.344 -21.084 1.00 87.94 388 ASN A O 1
ATOM 2842 N N . LEU A 1 389 ? 27.807 8.233 -22.531 1.00 90.56 389 LEU A N 1
ATOM 2843 C CA . LEU A 1 389 ? 27.864 9.658 -22.891 1.00 90.56 389 LEU A CA 1
ATOM 2844 C C . LEU A 1 389 ? 27.696 10.576 -21.670 1.00 90.56 389 LEU A C 1
ATOM 2846 O O . LEU A 1 389 ? 28.459 11.527 -21.507 1.00 90.56 389 LEU A O 1
ATOM 2850 N N . ARG A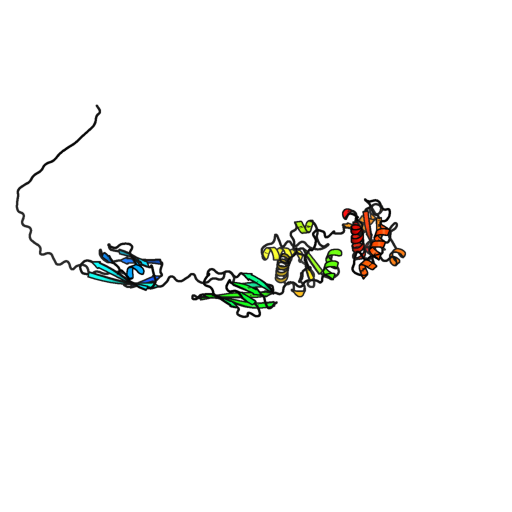 1 390 ? 26.755 10.263 -20.770 1.00 86.44 390 ARG A N 1
ATOM 2851 C CA . ARG A 1 390 ? 26.565 11.014 -19.515 1.00 86.44 390 ARG A CA 1
ATOM 2852 C C . ARG A 1 390 ? 27.745 10.865 -18.560 1.00 86.44 390 ARG A C 1
ATOM 2854 O O . ARG A 1 390 ? 28.165 11.853 -17.968 1.00 86.44 390 ARG A O 1
ATOM 2861 N N . ALA A 1 391 ? 28.306 9.660 -18.436 1.00 78.31 391 ALA A N 1
ATOM 2862 C CA . ALA A 1 391 ? 29.512 9.422 -17.639 1.00 78.31 391 ALA A CA 1
ATOM 2863 C C . ALA A 1 391 ? 30.737 10.193 -18.176 1.00 78.31 391 ALA A C 1
ATOM 2865 O O . ALA A 1 391 ? 31.633 10.541 -17.411 1.00 78.31 391 ALA A O 1
ATOM 2866 N N . LEU A 1 392 ? 30.747 10.509 -19.475 1.00 84.12 392 LEU A N 1
ATOM 2867 C CA . LEU A 1 392 ? 31.735 11.360 -20.144 1.00 84.12 392 LEU A CA 1
ATOM 2868 C C . LEU A 1 392 ? 31.376 12.864 -20.113 1.00 84.12 392 LEU A C 1
ATOM 2870 O O . LEU A 1 392 ? 32.095 13.674 -20.695 1.00 84.12 392 LEU A O 1
ATOM 2874 N N . GLY A 1 393 ? 30.299 13.256 -19.422 1.00 80.25 393 GLY A N 1
ATOM 2875 C CA . GLY A 1 393 ? 29.910 14.654 -19.204 1.00 80.25 393 GLY A CA 1
ATOM 2876 C C . GLY A 1 393 ? 29.043 15.291 -20.296 1.00 80.25 393 GLY A C 1
ATOM 2877 O O . GLY A 1 393 ? 28.852 16.506 -20.269 1.00 80.25 393 GLY A O 1
ATOM 2878 N N . VAL A 1 394 ? 28.508 14.513 -21.243 1.00 85.00 394 VAL A N 1
ATOM 2879 C CA . VAL A 1 394 ? 27.554 15.014 -22.250 1.00 85.00 394 VAL A CA 1
ATOM 2880 C C . VAL A 1 394 ? 26.187 15.253 -21.599 1.00 85.00 394 VAL A C 1
ATOM 2882 O O . VAL A 1 394 ? 25.666 14.382 -20.896 1.00 85.00 394 VAL A O 1
ATOM 2885 N N . SER A 1 395 ? 25.595 16.428 -21.835 1.00 78.94 395 SER A N 1
ATOM 2886 C CA . SER A 1 395 ? 24.297 16.793 -21.260 1.00 78.94 395 SER A CA 1
ATOM 2887 C C . SER A 1 395 ? 23.153 16.011 -21.909 1.00 78.94 395 SER A C 1
ATOM 2889 O O . SER A 1 395 ? 23.208 15.641 -23.082 1.00 78.94 395 SER A O 1
ATOM 2891 N N . ASN A 1 396 ? 22.090 15.736 -21.152 1.00 76.81 396 ASN A N 1
ATOM 2892 C CA . ASN A 1 396 ? 21.038 14.834 -21.616 1.00 76.81 396 ASN A CA 1
ATOM 2893 C C . ASN A 1 396 ? 20.266 15.361 -22.832 1.00 76.81 396 ASN A C 1
ATOM 2895 O O . ASN A 1 396 ? 19.912 14.580 -23.706 1.00 76.81 396 ASN A O 1
ATOM 2899 N N . ASP A 1 397 ? 20.032 16.670 -22.910 1.00 80.25 397 ASP A N 1
ATOM 2900 C CA . ASP A 1 397 ? 19.399 17.364 -24.041 1.00 80.25 397 ASP A CA 1
ATOM 2901 C C . ASP A 1 397 ? 20.198 17.267 -25.354 1.00 80.25 397 ASP A C 1
ATOM 2903 O O . ASP A 1 397 ? 19.674 17.565 -26.427 1.00 80.25 397 ASP A O 1
ATOM 2907 N N . GLN A 1 398 ? 21.445 16.795 -25.284 1.00 89.75 398 GLN A N 1
ATOM 2908 C CA . GLN A 1 398 ? 22.279 16.473 -26.437 1.00 89.75 398 GLN A CA 1
ATOM 2909 C C . GLN A 1 398 ? 22.167 15.001 -26.864 1.00 89.75 398 GLN A C 1
ATOM 2911 O O . GLN A 1 398 ? 22.666 14.654 -27.930 1.00 89.75 398 GLN A O 1
ATOM 2916 N N . ILE A 1 399 ? 21.548 14.123 -26.066 1.00 86.94 399 ILE A N 1
ATOM 2917 C CA . ILE A 1 399 ? 21.541 12.667 -26.272 1.00 86.94 399 ILE A CA 1
ATOM 2918 C C . ILE A 1 399 ? 20.154 12.200 -26.717 1.00 86.94 399 ILE A C 1
ATOM 2920 O O . ILE A 1 399 ? 19.185 12.280 -25.959 1.00 86.94 399 ILE A O 1
ATOM 2924 N N . PHE A 1 400 ? 20.083 11.645 -27.926 1.00 86.06 400 PHE A N 1
ATOM 2925 C CA . PHE A 1 400 ? 18.867 11.124 -28.544 1.00 86.06 400 PHE A CA 1
ATOM 2926 C C . PHE A 1 400 ? 19.059 9.654 -28.929 1.00 86.06 400 PHE A C 1
ATOM 2928 O O . PHE A 1 400 ? 20.100 9.271 -29.451 1.00 86.06 400 PHE A O 1
ATOM 2935 N N . VAL A 1 401 ? 18.052 8.814 -28.711 1.00 85.50 401 VAL A N 1
ATOM 2936 C CA . VAL A 1 401 ? 18.027 7.418 -29.168 1.00 85.50 401 VAL A CA 1
ATOM 2937 C C . VAL A 1 401 ? 17.120 7.311 -30.390 1.00 85.50 401 VAL A C 1
ATOM 2939 O O . VAL A 1 401 ? 15.979 7.777 -30.355 1.00 85.50 401 VAL A O 1
ATOM 2942 N N . LEU A 1 402 ? 17.604 6.682 -31.467 1.00 83.12 402 LEU A N 1
ATOM 2943 C CA . LEU A 1 402 ? 16.794 6.475 -32.667 1.00 83.12 402 LEU A CA 1
ATOM 2944 C C . LEU A 1 402 ? 15.715 5.414 -32.402 1.00 83.12 402 LEU A C 1
ATOM 2946 O O . LEU A 1 402 ? 16.012 4.226 -32.242 1.00 83.12 402 LEU A O 1
ATOM 2950 N N . THR A 1 403 ? 14.450 5.831 -32.378 1.00 76.62 403 THR A N 1
ATOM 2951 C CA . THR A 1 403 ? 13.310 4.956 -32.089 1.00 76.62 403 THR A CA 1
ATOM 2952 C C . THR A 1 403 ? 13.231 3.804 -33.089 1.00 76.62 403 THR A C 1
ATOM 2954 O O . THR A 1 403 ? 13.064 4.010 -34.288 1.00 76.62 403 THR A O 1
ATOM 2957 N N . GLY A 1 404 ? 13.323 2.572 -32.581 1.00 70.62 404 GLY A N 1
ATOM 2958 C CA . GLY A 1 404 ? 13.248 1.351 -33.389 1.00 70.62 404 GLY A CA 1
ATOM 2959 C C . GLY A 1 404 ? 14.575 0.909 -34.020 1.00 70.62 404 GLY A C 1
ATOM 2960 O O . GLY A 1 404 ? 14.639 -0.202 -34.546 1.00 70.62 404 GLY A O 1
ATOM 2961 N N . GLY A 1 405 ? 15.642 1.706 -33.894 1.00 84.25 405 GLY A N 1
ATOM 2962 C CA . GLY A 1 405 ? 16.996 1.337 -34.307 1.00 84.25 405 GLY A CA 1
ATOM 2963 C C . GLY A 1 405 ? 17.188 1.161 -35.820 1.00 84.25 405 GLY A C 1
ATOM 2964 O O . GLY A 1 405 ? 16.410 1.663 -36.630 1.00 84.25 405 GLY A O 1
ATOM 2965 N N . ALA A 1 406 ? 18.233 0.417 -36.187 1.00 89.12 406 ALA A N 1
ATOM 2966 C CA . ALA A 1 406 ? 18.631 0.090 -37.557 1.00 89.12 406 ALA A CA 1
ATOM 2967 C C . ALA A 1 406 ? 17.446 -0.428 -38.389 1.00 89.12 406 ALA A C 1
ATOM 2969 O O . ALA A 1 406 ? 17.179 0.096 -39.470 1.00 89.12 406 ALA A O 1
ATOM 2970 N N . LYS A 1 407 ? 16.640 -1.333 -37.813 1.00 84.31 407 LYS A N 1
ATOM 2971 C CA . LYS A 1 407 ? 15.439 -1.880 -38.460 1.00 84.31 407 LYS A CA 1
ATOM 2972 C C . LYS A 1 407 ? 14.409 -0.808 -38.844 1.00 84.31 407 LYS A C 1
ATOM 2974 O O . LYS A 1 407 ? 13.779 -0.923 -39.889 1.00 84.31 407 LYS A O 1
ATOM 2979 N N . ALA A 1 408 ? 14.203 0.212 -38.007 1.00 78.44 408 ALA A N 1
ATOM 2980 C CA . ALA A 1 408 ? 13.272 1.305 -38.309 1.00 78.44 408 ALA A CA 1
ATOM 2981 C C . ALA A 1 408 ? 13.876 2.349 -39.264 1.00 78.44 408 ALA A C 1
ATOM 2983 O O . ALA A 1 408 ? 13.143 3.017 -39.992 1.00 78.44 408 ALA A O 1
ATOM 2984 N N . TYR A 1 409 ? 15.205 2.477 -39.289 1.00 87.88 409 TYR A N 1
ATOM 2985 C CA . TYR A 1 409 ? 15.899 3.306 -40.271 1.00 87.88 409 TYR A CA 1
ATOM 2986 C C . TYR A 1 409 ? 15.923 2.667 -41.671 1.00 87.88 409 TYR A C 1
ATOM 2988 O O . TYR A 1 409 ? 15.854 3.393 -42.662 1.00 87.88 409 TYR A O 1
ATOM 2996 N N . GLY A 1 410 ? 15.948 1.335 -41.765 1.00 89.88 410 GLY A N 1
ATOM 2997 C CA . GLY A 1 410 ? 16.032 0.588 -43.026 1.00 89.88 410 GLY A CA 1
ATOM 2998 C C . GLY A 1 410 ? 17.432 0.044 -43.332 1.00 89.88 410 GLY A C 1
ATOM 2999 O O . GLY A 1 410 ? 17.820 0.018 -44.497 1.00 89.88 410 GLY A O 1
ATOM 3000 N N . LEU A 1 411 ? 18.174 -0.350 -42.289 1.00 87.62 411 LEU A N 1
ATOM 3001 C CA . LEU A 1 411 ? 19.425 -1.122 -42.344 1.00 87.62 411 LEU A CA 1
ATOM 3002 C C . LEU A 1 411 ? 19.192 -2.574 -41.897 1.00 87.62 411 LEU A C 1
ATOM 3004 O O . LEU A 1 411 ? 18.276 -2.791 -41.067 1.00 87.62 411 LEU A O 1
#

InterPro domains:
  IPR001763 Rhodanese-like domain [PF00581] (205-293)
  IPR001763 Rhodanese-like domain [PF00581] (310-409)
  IPR001763 Rhodanese-like domain [PS50206] (204-302)
  IPR001763 Rhodanese-like domain [PS50206] (312-411)
  IPR001763 Rhodanese-like domain [SM00450] (190-301)
  IPR001763 Rhodanese-like domain [SM00450] (302-411)
  IPR003343 Bacterial Ig-like domain, group 2 [PF02368] (129-182)
  IPR003343 Bacterial Ig-like domain, group 2 [SM00635] (31-106)
  IPR003343 Bacterial Ig-like domain, group 2 [SM00635] (109-182)
  IPR008964 Invasin/intimin cell-adhesion fragments [SSF49373] (130-178)
  IPR036873 Rhodanese-like domain superfamily [G3DSA:3.40.250.10] (188-296)
  IPR036873 Rhodanese-like domain superfamily [G3DSA:3.40.250.10] (297-411)
  IPR036873 Rhodanese-like domain superfamily [SSF52821] (183-294)
  IPR036873 Rhodanese-like domain superfamily [SSF52821] (299-409)
  IPR050229 Thiosulfate sulfurtransferase GlpE [PTHR43031] (307-409)

Organism: NCBI:txid155865

Radius of gyration: 45.79 Å; Cα contacts (8 Å, |Δi|>4): 826; chains: 1; bounding box: 112×95×119 Å

Solvent-accessible surface area (backbone atoms only — not comparable to full-atom values): 22981 Å² total; per-residue (Å²): 132,91,85,90,88,84,92,88,89,89,87,91,84,91,91,89,89,84,92,76,90,78,81,79,72,71,80,72,80,72,75,73,78,78,91,48,61,46,67,50,65,45,79,41,38,36,73,41,73,47,75,38,37,37,86,48,68,23,43,45,47,58,48,83,72,27,53,64,27,36,46,70,74,42,56,59,40,42,49,33,38,40,33,32,64,31,58,46,80,28,54,42,35,40,34,46,90,93,49,76,48,72,26,43,37,40,26,40,61,62,78,74,81,79,88,44,62,81,50,60,60,51,72,30,38,42,80,33,72,47,75,63,56,57,85,63,82,81,53,48,59,44,47,77,36,58,72,36,28,40,57,38,86,80,36,42,33,35,18,58,28,52,76,38,73,40,41,39,36,43,34,40,102,88,50,74,48,64,26,41,35,40,16,32,60,68,75,48,61,47,54,72,68,56,44,53,51,36,66,65,56,35,50,62,90,85,53,40,44,38,36,30,18,39,42,67,71,58,46,72,75,44,64,52,49,88,42,42,82,38,44,39,65,83,31,79,49,73,65,53,33,30,49,46,47,52,60,77,54,62,88,58,62,93,82,53,24,38,34,28,34,14,55,71,82,52,64,39,28,49,53,52,49,55,25,40,47,75,71,70,50,58,70,94,38,41,31,30,40,56,72,25,59,78,53,95,78,58,81,70,77,39,74,39,46,44,65,63,41,71,73,51,53,90,74,40,50,39,35,32,15,39,47,62,79,52,48,74,73,54,72,63,88,87,45,37,66,22,37,21,53,56,10,63,75,70,72,35,49,72,26,68,68,17,39,51,29,43,54,59,56,56,58,94,59,63,95,80,58,27,35,35,24,27,14,64,50,76,45,57,34,19,45,30,46,52,52,35,41,45,77,73,68,49,59,62,96,33,39,29,33,39,48,50,14,35,59,54,67,72,98

Secondary structure (DSSP, 8-state):
------------------------------------EE-SEEEEETT-EEEEEEEEEEEEE--TTGGGTEEES-SEEEEEEEEE-SSEEEEEEEEETTEEEEEEEEEEPPPPPPP-BS-SEEEEEBT-EEE--BS-SS-EEEES-TTTEEE-TTSEEEE-STTEEEEEEEEETTEEEEEEEEEEPPPEEPPHHHHHHHHHH-S-TTSEEEEE-S-HHHHHH---TT-EE--TTT--SHHHHHHHHHHHTTT--TT-EEEEE-STTSHHHHHHHHHHHTTT--GGGEEEPTTSS--TT--PPEEE-HHHHHHSGGGSEEEE-S-HHHHTT---TT-EE---HHHHHTT-TT-HHHHHHHHHHTTT--TT--EEEE-SSSSHHHHHHHHHHHHTT--GGGEEEETTHHHHHT-

pLDDT: mean 82.13, std 16.55, range [29.69, 98.25]

Sequence (411 aa):
MTKTNTTLRRAAVLALSLLLTVTFLAPGAYAAKKLTVKPTKVTLKVGEKKKLTANQKAKWSVSKKDAKIVKLSKKSGKATVVTAKKAGKAVVRAKAGKSVKKITVNVKAAQPAALKAEQKFASVLNGKTIQLKVNRTDVTWTSADPTIATVSSKGVVTGVAKDKGTTITVATKDGKQSVKIAVRSGMNGISAAETNEINNNGYTQKGYKVLDVRDAAKYAKAHIPASVNTDMVNNQDAASQKKAVGTAVKGDDPATKYILACNSGNSLAQKAHDALIALGVSEDRILNLAGGYLNEDLVVNNYISASDFKAAPAGYQVIDCRKAADFAKNSIEGAVNADMDAAVSSSNPLAETAAANMKNAISGKAKDTKYVLLCYSGNRYANAGAANLRALGVSNDQIFVLTGGAKAYGL

Mean predicted aligned error: 17.95 Å

Nearest PDB structures (foldseek):
  8gyr-assembly2_B  TM=5.191E-01  e=6.197E-11  Leptospira interrogans
  8gyr-assembly1_A  TM=5.225E-01  e=8.895E-11  Leptospira interrogans
  3dmk-assembly2_C-2  TM=3.440E-01  e=1.195E-05  Drosophila melanogaster
  4x9g-assembly1_B  TM=3.405E-01  e=2.056E-05  Drosophila melanogaster
  4xb7-assembly1_B  TM=3.578E-01  e=2.056E-05  Drosophila melanogaster